Protein AF-C3YY84-F1 (afdb_monomer)

pLDDT: mean 71.43, std 27.93, range [21.66, 98.88]

Radius of gyration: 23.93 Å; Cα contacts (8 Å, |Δi|>4): 784; chains: 1; bounding box: 70×70×74 Å

Sequence (447 aa):
MPDAGKTAAIVALAQHAVNIKEYADTLVDRQSHQRINAVLPHQCLHKSKWALTLEERVCLQLVGDFRLALYRAQATNGRKASTAVLIEKLEEKKKSRVARFFTAVMALCICGLLGGKKDVHEEEHEYISWGSVTQTDSTNQLINDLKSLLSYAKARNVLVFLVLWNGAHHHDMYWKRLQNLIWDDLKLDTYLEHALKPLAGALKNQRALGGWEIMNEPEGSLKIEHHSDPCYDTIFLQGTGAGWAHLDTSGLPTWTDVPRHRVLRFINRQAAAIKAKDPNHLVTVGSWSEHGQGVRNLYSDSCLQQAGGLTSGVLDFYQIHTYSHNGNYGSQAPFVVTDASHYPELSGKPIVIGEFSQARGAGMTITEQFSRAYSHGFAGAWSWHYLADRADDTATDASATQLIGLRELRFKNDQTRGGCVRINLNGSTNYCEKKPPCRQLYQYFYG

InterPro domains:
  IPR001547 Glycoside hydrolase, family 5 [PF00150] (128-363)
  IPR017853 Glycoside hydrolase superfamily [SSF51445] (131-392)

Foldseek 3Di:
DDDPFFQAFAAAFFEDPDQVVVVVVVVVPPPVPPPDDDDDDDDDDDDDDDPDDPVNVVVVVVVVVLVVVVVVVVVVPDDDDDPPPPVVVVVVPPPDDDDDAFAYEEEYEPQHQQDDDDPPDPDDDDDPPPLAGAAAHPVNCPLVSVLVVLVVCQVRNYAYEYEYEELQAQDDPSNVSVVCLLPPVRRVVSCLPHYLLVNLLSCVPRLNHPAYEDYEANQLQAAADADPDPLQHRVLCVPVCGVVNQADPVRDGDPGHRGLLSVLQSQLVSQLSSCVSPVPHAYEHEHAACVPPQVDRNQDLVSSCVSNVHNSSHGQAYEGEFFADPLHGDCRGCLNDQAPVSRVSRPPHAYEHNEAECLRVSVDQLQSQLVSCQARRHLYYHYAHQVPPDPPPSGHDYNVSNVVNSVSCRQDADSVTNHHHQFNSPDPDTPNPDPPPPDDDPPPPPD

Solvent-accessible surface area (backbone atoms only — not comparable to full-atom values): 25133 Å² total; per-residue (Å²): 138,82,83,94,79,77,66,55,20,46,51,33,36,19,51,47,97,54,40,64,59,58,64,54,56,65,63,64,73,63,76,77,79,81,76,85,88,80,90,87,79,93,83,81,91,82,91,78,91,78,79,76,52,79,65,59,52,51,59,51,42,56,55,48,51,50,51,49,51,56,50,48,69,65,64,56,86,76,70,96,73,75,75,71,72,64,56,65,70,58,60,76,78,65,86,72,89,84,91,81,85,62,55,46,23,42,37,42,43,58,32,72,47,66,42,61,84,83,77,90,68,87,82,83,92,78,97,83,75,88,76,55,39,74,39,54,23,82,81,70,45,59,65,58,53,49,51,50,51,34,53,57,30,25,79,45,26,18,36,31,33,43,23,50,36,68,26,57,63,56,69,67,74,58,38,60,53,52,50,44,37,47,76,33,66,70,34,31,49,28,34,43,64,38,22,49,36,54,45,38,49,73,47,66,85,42,79,12,59,61,30,36,25,55,32,38,17,54,48,17,28,28,36,74,38,82,46,95,50,76,69,44,40,30,46,91,44,64,90,73,64,62,26,65,32,30,43,41,100,86,69,44,81,44,100,47,63,39,50,42,49,39,56,29,18,46,45,8,50,48,34,26,45,38,29,73,55,35,78,83,59,38,29,31,45,36,26,65,29,32,68,48,39,47,77,40,51,61,72,38,55,68,37,14,24,70,45,39,72,36,86,66,6,40,60,61,34,46,28,31,20,48,65,29,57,98,62,37,62,57,83,71,27,84,92,62,39,88,33,50,75,75,22,64,79,47,61,96,41,51,39,25,36,47,30,30,25,43,62,24,30,44,83,42,50,43,47,54,53,45,51,45,33,35,64,27,62,20,33,19,40,15,40,27,20,57,76,55,80,52,93,82,53,74,54,41,25,53,44,71,54,51,51,53,18,52,60,71,46,55,79,42,62,46,79,90,45,18,12,32,38,42,57,42,58,83,57,97,62,47,68,62,57,81,71,73,78,87,74,82,76,86,76,79,83,76,129

Mean predicted aligned error: 14.09 Å

Structure (mmCIF, N/CA/C/O backbone):
data_AF-C3YY84-F1
#
_entry.id   AF-C3YY84-F1
#
loop_
_atom_site.group_PDB
_atom_site.id
_atom_site.type_symbol
_atom_site.label_atom_id
_atom_site.label_alt_id
_atom_site.label_comp_id
_atom_site.label_asym_id
_atom_site.label_entity_id
_atom_site.label_seq_id
_atom_site.pdbx_PDB_ins_code
_atom_site.Cartn_x
_atom_site.Cartn_y
_atom_site.Cartn_z
_atom_site.occupancy
_atom_site.B_iso_or_equiv
_atom_site.auth_seq_id
_atom_site.auth_comp_id
_atom_site.auth_asym_id
_atom_site.auth_atom_id
_atom_site.pdbx_PDB_model_num
ATOM 1 N N . MET A 1 1 ? -24.429 -16.813 1.689 1.00 25.02 1 MET A N 1
ATOM 2 C CA . MET A 1 1 ? -23.175 -16.581 0.944 1.00 25.02 1 MET A CA 1
ATOM 3 C C . MET A 1 1 ? -23.402 -15.379 0.041 1.00 25.02 1 MET A C 1
ATOM 5 O O . MET A 1 1 ? -24.234 -15.512 -0.848 1.00 25.02 1 MET A O 1
ATOM 9 N N . PRO A 1 2 ? -22.815 -14.199 0.297 1.00 25.03 2 PRO A N 1
ATOM 10 C CA . PRO A 1 2 ? -22.905 -13.082 -0.633 1.00 25.03 2 PRO A CA 1
ATOM 11 C C . PRO A 1 2 ? -21.700 -13.056 -1.586 1.00 25.03 2 PRO A C 1
ATOM 13 O O . PRO A 1 2 ? -20.567 -13.294 -1.179 1.00 25.03 2 PRO A O 1
ATOM 16 N N . ASP A 1 3 ? -22.010 -12.785 -2.851 1.00 23.38 3 ASP A N 1
ATOM 17 C CA . ASP A 1 3 ? -21.159 -12.744 -4.042 1.00 23.38 3 ASP A CA 1
ATOM 18 C C . ASP A 1 3 ? -19.764 -12.121 -3.868 1.00 23.38 3 ASP A C 1
ATOM 20 O O . ASP A 1 3 ? -19.618 -10.913 -3.683 1.00 23.38 3 ASP A O 1
ATOM 24 N N . ALA A 1 4 ? -18.734 -12.929 -4.122 1.00 23.92 4 ALA A N 1
ATOM 25 C CA . ALA A 1 4 ? -17.343 -12.519 -4.328 1.00 23.92 4 ALA A CA 1
ATOM 26 C C . ALA A 1 4 ? -17.078 -11.937 -5.744 1.00 23.92 4 ALA A C 1
ATOM 28 O O . ALA A 1 4 ? -16.000 -12.106 -6.303 1.00 23.92 4 ALA A O 1
ATOM 29 N N . GLY A 1 5 ? -18.066 -11.287 -6.369 1.00 24.16 5 GLY A N 1
ATOM 30 C CA . GLY A 1 5 ? -18.089 -11.075 -7.826 1.00 24.16 5 GLY A CA 1
ATOM 31 C C . GLY A 1 5 ? -18.004 -9.635 -8.340 1.00 24.16 5 GLY A C 1
ATOM 32 O O . GLY A 1 5 ? -18.413 -9.396 -9.474 1.00 24.16 5 GLY A O 1
ATOM 33 N N . LYS A 1 6 ? -17.561 -8.648 -7.550 1.00 25.30 6 LYS A N 1
ATOM 34 C CA . LYS A 1 6 ? -17.509 -7.239 -8.002 1.00 25.30 6 LYS A CA 1
ATOM 35 C C . LYS A 1 6 ? -16.219 -6.544 -7.578 1.00 25.30 6 LYS A C 1
ATOM 37 O O . LYS A 1 6 ? -16.212 -5.752 -6.640 1.00 25.30 6 LYS A O 1
ATOM 42 N N . THR A 1 7 ? -15.133 -6.818 -8.290 1.00 25.92 7 THR A N 1
ATOM 43 C CA . THR A 1 7 ? -13.884 -6.059 -8.152 1.00 25.92 7 THR A CA 1
ATOM 44 C C . THR A 1 7 ? -14.039 -4.722 -8.883 1.00 25.92 7 THR A C 1
ATOM 46 O O . THR A 1 7 ? -14.314 -4.681 -10.082 1.00 25.92 7 THR A O 1
ATOM 49 N N . ALA A 1 8 ? -13.926 -3.610 -8.159 1.00 26.48 8 ALA A N 1
ATOM 50 C CA . ALA A 1 8 ? -13.788 -2.284 -8.756 1.00 26.48 8 ALA A CA 1
ATOM 51 C C . ALA A 1 8 ? -12.295 -1.986 -8.964 1.00 26.48 8 ALA A C 1
ATOM 53 O O . ALA A 1 8 ? -11.514 -2.192 -8.040 1.00 26.48 8 ALA A O 1
ATOM 54 N N . ALA A 1 9 ? -11.908 -1.495 -10.145 1.00 26.31 9 ALA A N 1
ATOM 55 C CA . ALA A 1 9 ? -10.536 -1.078 -10.437 1.00 26.31 9 ALA A CA 1
ATOM 56 C C . ALA A 1 9 ? -10.232 0.216 -9.697 1.00 26.31 9 ALA A C 1
ATOM 58 O O . ALA A 1 9 ? -10.907 1.231 -9.881 1.00 26.31 9 ALA A O 1
ATOM 59 N N . ILE A 1 10 ? -9.165 0.192 -8.912 1.00 36.09 10 ILE A N 1
ATOM 60 C CA . ILE A 1 10 ? -8.705 1.317 -8.110 1.00 36.09 10 ILE A CA 1
ATOM 61 C C . ILE A 1 10 ? -7.482 1.932 -8.798 1.00 36.09 10 ILE A C 1
ATOM 63 O O . ILE A 1 10 ? -6.385 1.382 -8.769 1.00 36.09 10 ILE A O 1
ATOM 67 N N . VAL A 1 11 ? -7.660 3.087 -9.436 1.00 29.02 11 VAL A N 1
ATOM 68 C CA . VAL A 1 11 ? -6.583 3.801 -10.143 1.00 29.02 11 VAL A CA 1
ATOM 69 C C . VAL A 1 11 ? -6.037 4.912 -9.238 1.00 29.02 11 VAL A C 1
ATOM 71 O O . VAL A 1 11 ? -6.806 5.804 -8.874 1.00 29.02 11 VAL A O 1
ATOM 74 N N . ALA A 1 12 ? -4.744 4.879 -8.877 1.00 41.38 12 ALA A N 1
ATOM 75 C CA . ALA A 1 12 ? -4.142 5.833 -7.931 1.00 41.38 12 ALA A CA 1
ATOM 76 C C . ALA A 1 12 ? -2.877 6.542 -8.404 1.00 41.38 12 ALA A C 1
ATOM 78 O O . ALA A 1 12 ? -2.282 6.238 -9.431 1.00 41.38 12 ALA A O 1
ATOM 79 N N . LEU A 1 13 ? -2.496 7.497 -7.567 1.00 31.61 13 LEU A N 1
ATOM 80 C CA . LEU A 1 13 ? -1.218 8.165 -7.459 1.00 31.61 13 LEU A CA 1
ATOM 81 C C . LEU A 1 13 ? -0.521 7.598 -6.216 1.00 31.61 13 LEU A C 1
ATOM 83 O O . LEU A 1 13 ? -1.093 7.644 -5.118 1.00 31.61 13 LEU A O 1
ATOM 87 N N . ALA A 1 14 ? 0.675 7.043 -6.402 1.00 30.84 14 ALA A N 1
ATOM 88 C CA . ALA A 1 14 ? 1.466 6.475 -5.326 1.00 30.84 14 ALA A CA 1
ATOM 89 C C . ALA A 1 14 ? 2.278 7.535 -4.565 1.00 30.84 14 ALA A C 1
ATOM 91 O O . ALA A 1 14 ? 2.541 8.644 -5.041 1.00 30.84 14 ALA A O 1
ATOM 92 N N . GLN A 1 15 ? 2.574 7.085 -3.351 1.00 35.81 15 GLN A N 1
ATOM 93 C CA . GLN A 1 15 ? 3.299 7.573 -2.187 1.00 35.81 15 GLN A CA 1
ATOM 94 C C . GLN A 1 15 ? 4.209 8.810 -2.268 1.00 35.81 15 GLN A C 1
ATOM 96 O O . GLN A 1 15 ? 4.857 9.133 -3.255 1.00 35.81 15 GLN A O 1
ATOM 101 N N . HIS A 1 16 ? 4.320 9.455 -1.101 1.00 35.16 16 HIS A N 1
ATOM 102 C CA . HIS A 1 16 ? 5.456 10.293 -0.733 1.00 35.16 16 HIS A CA 1
ATOM 103 C C . HIS A 1 16 ? 6.062 9.730 0.551 1.00 35.16 16 HIS A C 1
ATOM 105 O O . HIS A 1 16 ? 5.412 9.771 1.597 1.00 35.16 16 HIS A O 1
ATOM 111 N N . ALA A 1 17 ? 7.299 9.239 0.502 1.00 30.86 17 ALA A N 1
ATOM 112 C CA . ALA A 1 17 ? 8.111 8.987 1.691 1.00 30.86 17 ALA A CA 1
ATOM 113 C C . ALA A 1 17 ? 8.701 10.316 2.194 1.00 30.86 17 ALA A C 1
ATOM 115 O O . ALA A 1 17 ? 9.916 10.493 2.244 1.00 30.86 17 ALA A O 1
ATOM 116 N N . VAL A 1 18 ? 7.849 11.295 2.512 1.00 31.33 18 VAL A N 1
ATOM 117 C CA . VAL A 1 18 ? 8.295 12.547 3.132 1.00 31.33 18 VAL A CA 1
ATOM 118 C C . VAL A 1 18 ? 7.804 12.588 4.562 1.00 31.33 18 VAL A C 1
ATOM 120 O O . VAL A 1 18 ? 6.625 12.764 4.859 1.00 31.33 18 VAL A O 1
ATOM 123 N N . ASN A 1 19 ? 8.778 12.437 5.446 1.00 36.38 19 ASN A N 1
ATOM 124 C CA . ASN A 1 19 ? 8.728 12.826 6.833 1.00 36.38 19 ASN A CA 1
ATOM 125 C C . ASN A 1 19 ? 8.178 14.260 6.944 1.00 36.38 19 ASN A C 1
ATOM 127 O O . ASN A 1 19 ? 8.816 15.226 6.524 1.00 36.38 19 ASN A O 1
ATOM 131 N N . ILE A 1 20 ? 6.980 14.414 7.514 1.00 34.09 20 ILE A N 1
ATOM 132 C CA . ILE A 1 20 ? 6.331 15.728 7.666 1.00 34.09 20 ILE A CA 1
ATOM 133 C C . ILE A 1 20 ? 7.205 16.700 8.485 1.00 34.09 20 ILE A C 1
ATOM 135 O O . ILE A 1 20 ? 7.073 17.917 8.343 1.00 34.09 20 ILE A O 1
ATOM 139 N N . LYS A 1 21 ? 8.160 16.193 9.280 1.00 28.64 21 LYS A N 1
ATOM 140 C CA . LYS A 1 21 ? 9.145 17.015 9.987 1.00 28.64 21 LYS A CA 1
ATOM 141 C C . LYS A 1 21 ? 10.329 17.460 9.106 1.00 28.64 21 LYS A C 1
ATOM 143 O O . LYS A 1 21 ? 10.719 18.615 9.218 1.00 28.64 21 LYS A O 1
ATOM 148 N N . GLU A 1 22 ? 10.836 16.652 8.172 1.00 29.86 22 GLU A N 1
ATOM 149 C CA . GLU A 1 22 ? 11.813 17.129 7.160 1.00 29.86 22 GLU A CA 1
ATOM 150 C C . GLU A 1 22 ? 11.205 18.181 6.225 1.00 29.86 22 GLU A C 1
ATOM 152 O O . GLU A 1 22 ? 11.886 19.118 5.804 1.00 29.86 22 GLU A O 1
ATOM 157 N N . TYR A 1 23 ? 9.901 18.078 5.950 1.00 32.50 23 TYR A N 1
ATOM 158 C CA . TYR A 1 23 ? 9.151 19.103 5.221 1.00 32.50 23 TYR A CA 1
ATOM 159 C C . TYR A 1 23 ? 9.086 20.441 5.984 1.00 32.50 23 TYR A C 1
ATOM 161 O O . TYR A 1 23 ? 9.048 21.503 5.366 1.00 32.50 23 TYR A O 1
ATOM 169 N N . ALA A 1 24 ? 9.104 20.412 7.322 1.00 28.33 24 ALA A N 1
ATOM 170 C CA . ALA A 1 24 ? 9.181 21.613 8.154 1.00 28.33 24 ALA A CA 1
ATOM 171 C C . ALA A 1 24 ? 10.618 22.160 8.254 1.00 28.33 24 ALA A C 1
ATOM 173 O O . ALA A 1 24 ? 10.810 23.373 8.191 1.00 28.33 24 ALA A O 1
ATOM 174 N N . ASP A 1 25 ? 11.620 21.282 8.342 1.00 26.92 25 ASP A N 1
ATOM 175 C CA . ASP A 1 25 ? 13.025 21.668 8.515 1.00 26.92 25 ASP A CA 1
ATOM 176 C C . ASP A 1 25 ? 13.636 22.235 7.201 1.00 26.92 25 ASP A C 1
ATOM 178 O O . ASP A 1 25 ? 14.375 23.218 7.235 1.00 26.92 25 ASP A O 1
ATOM 182 N N . THR A 1 26 ? 13.223 21.753 6.018 1.00 27.73 26 THR A N 1
ATOM 183 C CA . THR A 1 26 ? 13.614 22.336 4.705 1.00 27.73 26 THR A CA 1
ATOM 184 C C . THR A 1 26 ? 12.970 23.698 4.395 1.00 27.73 26 THR A C 1
ATOM 186 O O . THR A 1 26 ? 13.425 24.412 3.496 1.00 27.73 26 THR A O 1
ATOM 189 N N . LEU A 1 27 ? 11.942 24.111 5.146 1.00 29.12 27 LEU A N 1
ATOM 190 C CA . LEU A 1 27 ? 11.337 25.448 5.047 1.00 29.12 27 LEU A CA 1
ATOM 191 C C . LEU A 1 27 ? 12.054 26.500 5.910 1.00 29.12 27 LEU A C 1
ATOM 193 O O . LEU A 1 27 ? 11.832 27.695 5.702 1.00 29.12 27 LEU A O 1
ATOM 197 N N . VAL A 1 28 ? 12.934 26.086 6.829 1.00 25.77 28 VAL A N 1
ATOM 198 C CA . VAL A 1 28 ? 13.721 27.000 7.677 1.00 25.77 28 VAL A CA 1
ATOM 199 C C . VAL A 1 28 ? 14.983 27.502 6.960 1.00 25.77 28 VAL A C 1
ATOM 201 O O . VAL A 1 28 ? 15.401 28.631 7.203 1.00 25.77 28 VAL A O 1
ATOM 204 N N . ASP A 1 29 ? 15.523 26.763 5.983 1.00 26.50 29 ASP A N 1
ATOM 205 C CA . ASP A 1 29 ? 16.773 27.141 5.293 1.00 26.50 29 ASP A CA 1
ATOM 206 C C . ASP A 1 29 ? 16.586 27.950 3.984 1.00 26.50 29 ASP A C 1
ATOM 208 O O . ASP A 1 29 ? 17.491 28.115 3.168 1.00 26.50 29 ASP A O 1
ATOM 212 N N . ARG A 1 30 ? 15.400 28.539 3.760 1.00 28.86 30 ARG A N 1
ATOM 213 C CA . ARG A 1 30 ? 15.176 29.525 2.676 1.00 28.86 30 ARG A CA 1
ATOM 214 C C . ARG A 1 30 ? 15.139 30.979 3.154 1.00 28.86 30 ARG A C 1
ATOM 216 O O . ARG A 1 30 ? 14.526 31.825 2.504 1.00 28.86 30 ARG A O 1
ATOM 223 N N . GLN A 1 31 ? 15.862 31.316 4.224 1.00 27.75 31 GLN A N 1
ATOM 224 C CA . GLN A 1 31 ? 16.205 32.721 4.509 1.00 27.75 31 GLN A CA 1
ATOM 225 C C . GLN A 1 31 ? 17.304 33.293 3.588 1.00 27.75 31 GLN A C 1
ATOM 227 O O . GLN A 1 31 ? 17.571 34.492 3.621 1.00 27.75 31 GLN A O 1
ATOM 232 N N . SER A 1 32 ? 17.861 32.499 2.670 1.00 30.36 32 SER A N 1
ATOM 233 C CA . SER A 1 32 ? 18.902 32.950 1.729 1.00 30.36 32 SER A CA 1
ATOM 234 C C . SER A 1 32 ? 18.378 33.637 0.453 1.00 30.36 32 SER A C 1
ATOM 236 O O . SER A 1 32 ? 19.166 34.113 -0.359 1.00 30.36 32 SER A O 1
ATOM 238 N N . HIS A 1 33 ? 17.059 33.765 0.260 1.00 26.97 33 HIS A N 1
ATOM 239 C CA . HIS A 1 33 ? 16.459 34.406 -0.929 1.00 26.97 33 HIS A CA 1
ATOM 240 C C . HIS A 1 33 ? 15.972 35.853 -0.704 1.00 26.97 33 HIS A C 1
ATOM 242 O O . HIS A 1 33 ? 15.021 36.305 -1.339 1.00 26.97 33 HIS A O 1
ATOM 248 N N . GLN A 1 34 ? 16.656 36.620 0.153 1.00 28.69 34 GLN A N 1
ATOM 249 C CA . GLN A 1 34 ? 16.462 38.077 0.278 1.00 28.69 34 GLN A CA 1
ATOM 250 C C . GLN A 1 34 ? 17.618 38.935 -0.273 1.00 28.69 34 GLN A C 1
ATOM 252 O O . GLN A 1 34 ? 17.697 40.125 0.023 1.00 28.69 34 GLN A O 1
ATOM 257 N N . ARG A 1 35 ? 18.494 38.398 -1.134 1.00 29.22 35 ARG A N 1
ATOM 258 C CA . ARG A 1 35 ? 19.530 39.204 -1.814 1.00 29.22 35 ARG A CA 1
ATOM 259 C C . ARG A 1 35 ? 19.655 38.942 -3.313 1.00 29.22 35 ARG A C 1
ATOM 261 O O . ARG A 1 35 ? 20.751 38.709 -3.792 1.00 29.22 35 ARG A O 1
ATOM 268 N N . ILE A 1 36 ? 18.561 39.038 -4.068 1.00 27.81 36 ILE A N 1
ATOM 269 C CA . ILE A 1 36 ? 18.634 39.335 -5.513 1.00 27.81 36 ILE A CA 1
ATOM 270 C C . ILE A 1 36 ? 17.471 40.269 -5.866 1.00 27.81 36 ILE A C 1
ATOM 272 O O . ILE A 1 36 ? 16.454 39.858 -6.406 1.00 27.81 36 ILE A O 1
ATOM 276 N N . ASN A 1 37 ? 17.600 41.535 -5.477 1.00 27.23 37 ASN A N 1
ATOM 277 C CA . ASN A 1 37 ? 16.831 42.653 -6.028 1.00 27.23 37 ASN A CA 1
ATOM 278 C C . ASN A 1 37 ? 17.724 43.896 -5.998 1.00 27.23 37 ASN A C 1
ATOM 280 O O . ASN A 1 37 ? 17.488 44.844 -5.259 1.00 27.23 37 ASN A O 1
ATOM 284 N N . ALA A 1 38 ? 18.805 43.851 -6.768 1.00 32.91 38 ALA A N 1
ATOM 285 C CA . ALA A 1 38 ? 19.495 45.033 -7.253 1.00 32.91 38 ALA A CA 1
ATOM 286 C C . ALA A 1 38 ? 20.393 44.610 -8.417 1.00 32.91 38 ALA A C 1
ATOM 288 O O . ALA A 1 38 ? 21.100 43.614 -8.304 1.00 32.91 38 ALA A O 1
ATOM 289 N N . VAL A 1 39 ? 20.402 45.442 -9.463 1.00 25.88 39 VAL A N 1
ATOM 290 C CA . VAL A 1 39 ? 21.354 45.483 -10.586 1.00 25.88 39 VAL A CA 1
ATOM 291 C C . VAL A 1 39 ? 20.892 44.791 -11.893 1.00 25.88 39 VAL A C 1
ATOM 293 O O . VAL A 1 39 ? 21.044 43.592 -12.085 1.00 25.88 39 VAL A O 1
ATOM 296 N N . LEU A 1 40 ? 20.448 45.672 -12.812 1.00 24.97 40 LEU A N 1
ATOM 297 C CA . LEU A 1 40 ? 20.509 45.653 -14.294 1.00 24.97 40 LEU A CA 1
ATOM 298 C C . LEU A 1 40 ? 19.255 45.275 -15.128 1.00 24.97 40 LEU A C 1
ATOM 300 O O . LEU A 1 40 ? 18.370 44.571 -14.651 1.00 24.97 40 LEU A O 1
ATOM 304 N N . PRO A 1 41 ? 19.114 45.876 -16.339 1.00 28.62 41 PRO A N 1
ATOM 305 C CA . PRO A 1 41 ? 17.871 46.475 -16.820 1.00 28.62 41 PRO A CA 1
ATOM 306 C C . PRO A 1 41 ? 17.291 45.797 -18.075 1.00 28.62 41 PRO A C 1
ATOM 308 O O . PRO A 1 41 ? 17.895 44.917 -18.678 1.00 28.62 41 PRO A O 1
ATOM 311 N N . HIS A 1 42 ? 16.102 46.274 -18.462 1.00 31.83 42 HIS A N 1
ATOM 312 C CA . HIS A 1 42 ? 15.404 46.088 -19.740 1.00 31.83 42 HIS A CA 1
ATOM 313 C C . HIS A 1 42 ? 16.249 45.571 -20.922 1.00 31.83 42 HIS A C 1
ATOM 315 O O . HIS A 1 42 ? 17.134 46.289 -21.375 1.00 31.83 42 HIS A O 1
ATOM 321 N N . GLN A 1 43 ? 15.835 44.443 -21.526 1.00 23.56 43 GLN A N 1
ATOM 322 C CA . GLN A 1 43 ? 15.577 44.324 -22.975 1.00 23.56 43 GLN A CA 1
ATOM 323 C C . GLN A 1 43 ? 14.937 42.970 -23.385 1.00 23.56 43 GLN A C 1
ATOM 325 O O . GLN A 1 43 ? 15.369 41.900 -22.979 1.00 23.56 43 GLN A O 1
ATOM 330 N N . CYS A 1 44 ? 13.898 43.091 -24.224 1.00 21.66 44 CYS A N 1
ATOM 331 C CA . CYS A 1 44 ? 13.406 42.209 -25.301 1.00 21.66 44 CYS A CA 1
ATOM 332 C C . CYS A 1 44 ? 12.999 40.729 -25.073 1.00 21.66 44 CYS A C 1
ATOM 334 O O . CYS A 1 44 ? 13.801 39.808 -25.096 1.00 21.66 44 CYS A O 1
ATOM 336 N N . LEU A 1 45 ? 11.669 40.538 -25.041 1.00 26.52 45 LEU A N 1
ATOM 337 C CA . LEU A 1 45 ? 10.843 39.611 -25.849 1.00 26.52 45 LEU A CA 1
ATOM 338 C C . LEU A 1 45 ? 11.531 38.449 -26.602 1.00 26.52 45 LEU A C 1
ATOM 340 O O . LEU A 1 45 ? 12.203 38.683 -27.598 1.00 26.52 45 LEU A O 1
ATOM 344 N N . HIS A 1 46 ? 11.090 37.213 -26.323 1.00 22.84 46 HIS A N 1
ATOM 345 C CA . HIS A 1 46 ? 10.502 36.348 -27.357 1.00 22.84 46 HIS A CA 1
ATOM 346 C C . HIS A 1 46 ? 9.501 35.337 -26.768 1.00 22.84 46 HIS A C 1
ATOM 348 O O . HIS A 1 46 ? 9.693 34.759 -25.703 1.00 22.84 46 HIS A O 1
ATOM 354 N N . LYS A 1 47 ? 8.382 35.184 -27.481 1.00 30.50 47 LYS A N 1
ATOM 355 C CA . LYS A 1 47 ? 7.220 34.346 -27.165 1.00 30.50 47 LYS A CA 1
ATOM 356 C C . LYS A 1 47 ? 7.544 32.853 -27.302 1.00 30.50 47 LYS A C 1
ATOM 358 O O . LYS A 1 47 ? 7.961 32.433 -28.376 1.00 30.50 47 LYS A O 1
ATOM 363 N N . SER A 1 48 ? 7.128 32.043 -26.331 1.00 22.39 48 SER A N 1
ATOM 364 C CA . SER A 1 48 ? 6.619 30.691 -26.594 1.00 22.39 48 SER A CA 1
ATOM 365 C C . SER A 1 48 ? 5.457 30.377 -25.644 1.00 22.39 48 SER A C 1
ATOM 367 O O . SER A 1 48 ? 5.524 30.533 -24.427 1.00 22.39 48 SER A O 1
ATOM 369 N N . LYS A 1 49 ? 4.316 30.046 -26.253 1.00 30.38 49 LYS A N 1
ATOM 370 C CA . LYS A 1 49 ? 3.052 29.714 -25.595 1.00 30.38 49 LYS A CA 1
ATOM 371 C C . LYS A 1 49 ? 3.135 28.294 -25.033 1.00 30.38 49 LYS A C 1
ATOM 373 O O . LYS A 1 49 ? 3.134 27.353 -25.812 1.00 30.38 49 LYS A O 1
ATOM 378 N N . TRP A 1 50 ? 3.043 28.159 -23.716 1.00 25.45 50 TRP A N 1
ATOM 379 C CA . TRP A 1 50 ? 2.451 26.987 -23.068 1.00 25.45 50 TRP A CA 1
ATOM 380 C C . TRP A 1 50 ? 1.389 27.507 -22.104 1.00 25.45 50 TRP A C 1
ATOM 382 O O . TRP A 1 50 ? 1.643 27.789 -20.936 1.00 25.45 50 TRP A O 1
ATOM 392 N N . ALA A 1 51 ? 0.198 27.772 -22.641 1.00 25.39 51 ALA A N 1
ATOM 393 C CA . ALA A 1 51 ? -0.940 28.129 -21.813 1.00 25.39 51 ALA A CA 1
ATOM 394 C C . ALA A 1 51 ? -1.429 26.850 -21.130 1.00 25.39 51 ALA A C 1
ATOM 396 O O . ALA A 1 51 ? -2.068 26.024 -21.777 1.00 25.39 51 ALA A O 1
ATOM 397 N N . LEU A 1 52 ? -1.125 26.703 -19.839 1.00 27.64 52 LEU A N 1
ATOM 398 C CA . LEU A 1 52 ? -1.725 25.664 -19.010 1.00 27.64 52 LEU A CA 1
ATOM 399 C C . LEU A 1 52 ? -3.253 25.757 -19.124 1.00 27.64 52 LEU A C 1
ATOM 401 O O . LEU A 1 52 ? -3.866 26.825 -18.952 1.00 27.64 52 LEU A O 1
ATOM 405 N N . THR A 1 53 ? -3.870 24.627 -19.430 1.00 32.88 53 THR A N 1
ATOM 406 C CA . THR A 1 53 ? -5.316 24.451 -19.451 1.00 32.88 53 THR A CA 1
ATOM 407 C C . THR A 1 53 ? -5.907 24.825 -18.086 1.00 32.88 53 THR A C 1
ATOM 409 O O . THR A 1 53 ? -5.246 24.792 -17.044 1.00 32.88 53 THR A O 1
ATOM 412 N N . LEU A 1 54 ? -7.174 25.243 -18.065 1.00 28.30 54 LEU A N 1
ATOM 413 C CA . LEU A 1 54 ? -7.888 25.563 -16.820 1.00 28.30 54 LEU A CA 1
ATOM 414 C C . LEU A 1 54 ? -7.892 24.369 -15.838 1.00 28.30 54 LEU A C 1
ATOM 416 O O . LEU A 1 54 ? -7.945 24.564 -14.630 1.00 28.30 54 LEU A O 1
ATOM 420 N N . GLU A 1 55 ? -7.771 23.149 -16.363 1.00 32.06 55 GLU A N 1
ATOM 421 C CA . GLU A 1 55 ? -7.743 21.885 -15.623 1.00 32.06 55 GLU A CA 1
ATOM 422 C C . GLU A 1 55 ? -6.414 21.662 -14.876 1.00 32.06 55 GLU A C 1
ATOM 424 O O . GLU A 1 55 ? -6.426 21.260 -13.713 1.00 32.06 55 GLU A O 1
ATOM 429 N N . GLU A 1 56 ? -5.273 22.015 -15.481 1.00 31.27 56 GLU A N 1
ATOM 430 C CA . GLU A 1 56 ? -3.946 21.959 -14.835 1.00 31.27 56 GLU A CA 1
ATOM 431 C C . GLU A 1 56 ? -3.846 22.938 -13.655 1.00 31.27 56 GLU A C 1
ATOM 433 O O . GLU A 1 56 ? -3.220 22.642 -12.635 1.00 31.27 56 GLU A O 1
ATOM 438 N N . ARG A 1 57 ? -4.557 24.070 -13.734 1.00 31.56 57 ARG A N 1
ATOM 439 C CA . ARG A 1 57 ? -4.658 25.033 -12.628 1.00 31.56 57 ARG A CA 1
ATOM 440 C C . ARG A 1 57 ? -5.416 24.483 -11.421 1.00 31.56 57 ARG A C 1
ATOM 442 O O . ARG A 1 57 ? -5.074 24.841 -10.303 1.00 31.56 57 ARG A O 1
ATOM 449 N N . VAL A 1 58 ? -6.394 23.595 -11.610 1.00 32.88 58 VAL A N 1
ATOM 450 C CA . VAL A 1 58 ? -7.187 23.023 -10.504 1.00 32.88 58 VAL A CA 1
ATOM 451 C C . VAL A 1 58 ? -6.386 21.980 -9.717 1.00 32.88 58 VAL A C 1
ATOM 453 O O . VAL A 1 58 ? -6.464 21.970 -8.490 1.00 32.88 58 VAL A O 1
ATOM 456 N N . CYS A 1 59 ? -5.567 21.156 -10.382 1.00 32.97 59 CYS A N 1
ATOM 457 C CA . CYS A 1 59 ? -4.635 20.229 -9.718 1.00 32.97 59 CYS A CA 1
ATOM 458 C C . CYS A 1 59 ? -3.478 20.948 -8.998 1.00 32.97 59 CYS A C 1
ATOM 460 O O . CYS A 1 59 ? -3.090 20.550 -7.901 1.00 32.97 59 CYS A O 1
ATOM 462 N N . LEU A 1 60 ? -2.961 22.041 -9.566 1.00 33.25 60 LEU A N 1
ATOM 463 C CA . LEU A 1 60 ? -1.986 22.897 -8.879 1.00 33.25 60 LEU A CA 1
ATOM 464 C C . LEU A 1 60 ? -2.613 23.621 -7.677 1.00 33.25 60 LEU A C 1
ATOM 466 O O . LEU A 1 60 ? -1.974 23.741 -6.634 1.00 33.25 60 LEU A O 1
ATOM 470 N N . GLN A 1 61 ? -3.881 24.031 -7.783 1.00 33.19 61 GLN A N 1
ATOM 471 C CA . GLN A 1 61 ? -4.642 24.609 -6.672 1.00 33.19 61 GLN A CA 1
ATOM 472 C C . GLN A 1 61 ? -4.909 23.578 -5.565 1.00 33.19 61 GLN A C 1
ATOM 474 O O . GLN A 1 61 ? -4.849 23.917 -4.397 1.00 33.19 61 GLN A O 1
ATOM 479 N N . LEU A 1 62 ? -5.139 22.312 -5.914 1.00 37.72 62 LEU A N 1
ATOM 480 C CA . LEU A 1 62 ? -5.316 21.180 -4.996 1.00 37.72 62 LEU A CA 1
ATOM 481 C C . LEU A 1 62 ? -4.114 20.986 -4.050 1.00 37.72 62 LEU A C 1
ATOM 483 O O . LEU A 1 62 ? -4.293 20.844 -2.842 1.00 37.72 62 LEU A O 1
ATOM 487 N N . VAL A 1 63 ? -2.897 21.027 -4.596 1.00 38.69 63 VAL A N 1
ATOM 488 C CA . VAL A 1 63 ? -1.643 20.922 -3.828 1.00 38.69 63 VAL A CA 1
ATOM 489 C C . VAL A 1 63 ? -1.288 22.261 -3.164 1.00 38.69 63 VAL A C 1
ATOM 491 O O . VAL A 1 63 ? -0.796 22.287 -2.038 1.00 38.69 63 VAL A O 1
ATOM 494 N N . GLY A 1 64 ? -1.581 23.388 -3.820 1.00 35.03 64 GLY A N 1
ATOM 495 C CA . GLY A 1 64 ? -1.376 24.737 -3.283 1.00 35.03 64 GLY A CA 1
ATOM 496 C C . GLY A 1 64 ? -2.279 25.082 -2.092 1.00 35.03 64 GLY A C 1
ATOM 497 O O . GLY A 1 64 ? -1.811 25.670 -1.121 1.00 35.03 64 GLY A O 1
ATOM 498 N N . ASP A 1 65 ? -3.545 24.667 -2.117 1.00 37.41 65 ASP A N 1
ATOM 499 C CA . ASP A 1 65 ? -4.504 24.840 -1.020 1.00 37.41 65 ASP A CA 1
ATOM 500 C C . ASP A 1 65 ? -4.164 23.913 0.152 1.00 37.41 65 ASP A C 1
ATOM 502 O O . ASP A 1 65 ? -4.306 24.315 1.305 1.00 37.41 65 ASP A O 1
ATOM 506 N N . PHE A 1 66 ? -3.638 22.712 -0.124 1.00 40.06 66 PHE A N 1
ATOM 507 C CA . PHE A 1 66 ? -3.087 21.819 0.899 1.00 40.06 66 PHE A CA 1
ATOM 508 C C . PHE A 1 66 ? -1.847 22.431 1.570 1.00 40.06 66 PHE A C 1
ATOM 510 O O . PHE A 1 66 ? -1.779 22.485 2.797 1.00 40.06 66 PHE A O 1
ATOM 517 N N . ARG A 1 67 ? -0.925 23.012 0.782 1.00 37.62 67 ARG A N 1
ATOM 518 C CA . ARG A 1 67 ? 0.208 23.809 1.293 1.00 37.62 67 ARG A CA 1
ATOM 519 C C . ARG A 1 67 ? -0.259 24.971 2.170 1.00 37.62 67 ARG A C 1
ATOM 521 O O . ARG A 1 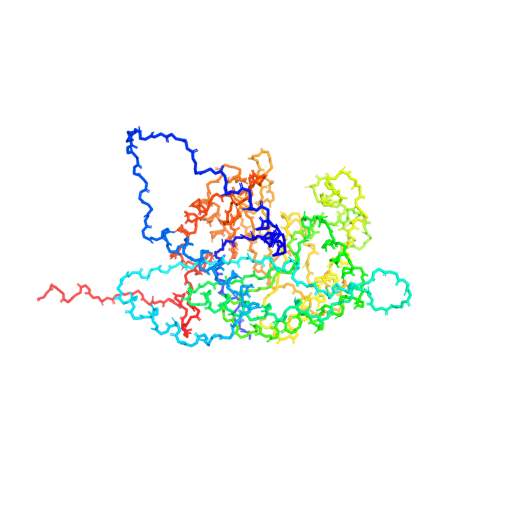67 ? 0.319 25.200 3.226 1.00 37.62 67 ARG A O 1
ATOM 528 N N . LEU A 1 68 ? -1.305 25.691 1.759 1.00 36.72 68 LEU A N 1
ATOM 529 C CA . LEU A 1 68 ? -1.829 26.841 2.497 1.00 36.72 68 LEU A CA 1
ATOM 530 C C . LEU A 1 68 ? -2.574 26.432 3.780 1.00 36.72 68 LEU A C 1
ATOM 532 O O . LEU A 1 68 ? -2.507 27.153 4.774 1.00 36.72 68 LEU A O 1
ATOM 536 N N . ALA A 1 69 ? -3.262 25.288 3.777 1.00 38.38 69 ALA A N 1
ATOM 537 C CA . ALA A 1 69 ? -3.926 24.729 4.954 1.00 38.38 69 ALA A CA 1
ATOM 538 C C . ALA A 1 69 ? -2.909 24.259 6.010 1.00 38.38 69 ALA A C 1
ATOM 540 O O . ALA A 1 69 ? -3.032 24.648 7.171 1.00 38.38 69 ALA A O 1
ATOM 541 N N . LEU A 1 70 ? -1.859 23.536 5.597 1.00 37.59 70 LEU A N 1
ATOM 542 C CA . LEU A 1 70 ? -0.730 23.148 6.458 1.00 37.59 70 LEU A CA 1
ATOM 543 C C . LEU A 1 70 ? 0.012 24.370 7.020 1.00 37.59 70 LEU A C 1
ATOM 545 O O . LEU A 1 70 ? 0.266 24.448 8.221 1.00 37.59 70 LEU A O 1
ATOM 549 N N . TYR A 1 71 ? 0.276 25.371 6.175 1.00 35.03 71 TYR A N 1
ATOM 550 C CA . TYR A 1 71 ? 0.919 26.624 6.583 1.00 35.03 71 TYR A CA 1
ATOM 551 C C . TYR A 1 71 ? 0.090 27.403 7.621 1.00 35.03 71 TYR A C 1
ATOM 553 O O . TYR A 1 71 ? 0.633 27.968 8.569 1.00 35.03 71 TYR A O 1
ATOM 561 N N . ARG A 1 72 ? -1.243 27.430 7.483 1.00 37.91 72 ARG A N 1
ATOM 562 C CA . ARG A 1 72 ? -2.137 28.145 8.413 1.00 37.91 72 ARG A CA 1
ATOM 563 C C . ARG A 1 72 ? -2.346 27.412 9.735 1.00 37.91 72 ARG A C 1
ATOM 565 O O . ARG A 1 72 ? -2.477 28.091 10.747 1.00 37.91 72 ARG A O 1
ATOM 572 N N . ALA A 1 73 ? -2.318 26.078 9.737 1.00 37.94 73 ALA A N 1
ATOM 573 C CA . ALA A 1 73 ? -2.329 25.278 10.962 1.00 37.94 73 ALA A CA 1
ATOM 574 C C . ALA A 1 73 ? -1.080 25.540 11.827 1.00 37.94 73 ALA A C 1
ATOM 576 O O . ALA A 1 73 ? -1.175 25.614 13.051 1.00 37.94 73 ALA A O 1
ATOM 577 N N . GLN A 1 74 ? 0.073 25.782 11.192 1.00 35.69 74 GLN A N 1
ATOM 578 C CA . GLN A 1 74 ? 1.317 26.154 11.876 1.00 35.69 74 GLN A CA 1
ATOM 579 C C . GLN A 1 74 ? 1.359 27.637 12.298 1.00 35.69 74 GLN A C 1
ATOM 581 O O . GLN A 1 74 ? 1.900 27.969 13.352 1.00 35.69 74 GLN A O 1
ATOM 586 N N . ALA A 1 75 ? 0.757 28.545 11.520 1.00 35.00 75 ALA A N 1
ATOM 587 C CA . ALA A 1 75 ? 0.781 29.986 11.795 1.00 35.00 75 ALA A CA 1
ATOM 588 C C . ALA A 1 75 ? -0.156 30.447 12.936 1.00 35.00 75 ALA A C 1
ATOM 590 O O . ALA A 1 75 ? -0.024 31.571 13.420 1.00 35.00 75 ALA A O 1
ATOM 591 N N . THR A 1 76 ? -1.092 29.614 13.408 1.00 40.25 76 THR A N 1
ATOM 592 C CA . THR A 1 76 ? -2.050 29.981 14.474 1.00 40.25 76 THR A CA 1
ATOM 593 C C . THR A 1 76 ? -1.509 29.930 15.907 1.00 40.25 76 THR A C 1
ATOM 595 O O . THR A 1 76 ? -2.279 30.110 16.850 1.00 40.25 76 THR A O 1
ATOM 598 N N . ASN A 1 77 ? -0.189 29.846 16.097 1.00 38.66 77 ASN A N 1
ATOM 599 C CA . ASN A 1 77 ? 0.475 30.022 17.399 1.00 38.66 77 ASN A CA 1
ATOM 600 C C . ASN A 1 77 ? 0.338 31.435 18.019 1.00 38.66 77 ASN A C 1
ATOM 602 O O . ASN A 1 77 ? 0.996 31.755 19.005 1.00 38.66 77 ASN A O 1
ATOM 606 N N . GLY A 1 78 ? -0.544 32.292 17.502 1.00 35.66 78 GLY A N 1
ATOM 607 C CA . GLY A 1 78 ? -0.849 33.561 18.148 1.00 35.66 78 GLY A CA 1
ATOM 608 C C . GLY A 1 78 ? -1.887 34.400 17.422 1.00 35.66 78 GLY A C 1
ATOM 609 O O . GLY A 1 78 ? -1.521 35.395 16.806 1.00 35.66 78 GLY A O 1
ATOM 610 N N . ARG A 1 79 ? -3.173 34.030 17.521 1.00 33.00 79 ARG A N 1
ATOM 611 C CA . ARG A 1 79 ? -4.334 34.932 17.745 1.00 33.00 79 ARG A CA 1
ATOM 612 C C . ARG A 1 79 ? -5.652 34.224 17.416 1.00 33.00 79 ARG A C 1
ATOM 614 O O . ARG A 1 79 ? -5.816 33.630 16.357 1.00 33.00 79 ARG A O 1
ATOM 621 N N . LYS A 1 80 ? -6.614 34.355 18.334 1.00 41.16 80 LYS A N 1
ATOM 622 C CA . LYS A 1 80 ? -8.009 33.928 18.175 1.00 41.16 80 LYS A CA 1
ATOM 623 C C . LYS A 1 80 ? -8.697 34.776 17.096 1.00 41.16 80 LYS A C 1
ATOM 625 O O . LYS A 1 80 ? -8.932 35.959 17.316 1.00 41.16 80 LYS A O 1
ATOM 630 N N . ALA A 1 81 ? -9.081 34.165 15.981 1.00 30.72 81 ALA A N 1
ATOM 631 C CA . ALA A 1 81 ? -10.149 34.662 15.115 1.00 30.72 81 ALA A CA 1
ATOM 632 C C . ALA A 1 81 ? -10.953 33.459 14.602 1.00 30.72 81 ALA A C 1
ATOM 634 O O . ALA A 1 81 ? -10.374 32.461 14.178 1.00 30.72 81 ALA A O 1
ATOM 635 N N . SER A 1 82 ? -12.281 33.519 14.714 1.00 36.97 82 SER A N 1
ATOM 636 C CA . SER A 1 82 ? -13.171 32.393 14.434 1.00 36.97 82 SER A CA 1
ATOM 637 C C . SER A 1 82 ? -13.242 32.071 12.936 1.00 36.97 82 SER A C 1
ATOM 639 O O . SER A 1 82 ? -13.526 32.919 12.090 1.00 36.97 82 SER A O 1
ATOM 641 N N . THR A 1 83 ? -13.030 30.794 12.622 1.00 36.41 83 THR A N 1
ATOM 642 C CA . THR A 1 83 ? -13.001 30.175 11.286 1.00 36.41 83 THR A CA 1
ATOM 643 C C . THR A 1 83 ? -14.312 30.329 10.494 1.00 36.41 83 THR A C 1
ATOM 645 O O . THR A 1 83 ? -14.327 30.141 9.281 1.00 36.41 83 THR A O 1
ATOM 648 N N . ALA A 1 84 ? -15.413 30.707 11.153 1.00 30.66 84 ALA A N 1
ATOM 649 C CA . ALA A 1 84 ? -16.752 30.763 10.566 1.00 30.66 84 ALA A CA 1
ATOM 650 C C . ALA A 1 84 ? -16.986 31.965 9.627 1.00 30.66 84 ALA A C 1
ATOM 652 O O . ALA A 1 84 ? -17.725 31.842 8.658 1.00 30.66 84 ALA A O 1
ATOM 653 N N . VAL A 1 85 ? -16.324 33.108 9.849 1.00 31.23 85 VAL A N 1
ATOM 654 C CA . VAL A 1 85 ? -16.648 34.369 9.138 1.00 31.23 85 VAL A CA 1
ATOM 655 C C . VAL A 1 85 ? -15.941 34.497 7.775 1.00 31.23 85 VAL A C 1
ATOM 657 O O . VAL A 1 85 ? -16.325 35.312 6.937 1.00 31.23 85 VAL A O 1
ATOM 660 N N . LEU A 1 86 ? -14.911 33.685 7.505 1.00 31.38 86 LEU A N 1
ATOM 661 C CA . LEU A 1 86 ? -14.128 33.781 6.262 1.00 31.38 86 LEU A CA 1
ATOM 662 C C . LEU A 1 86 ? -14.550 32.779 5.174 1.00 31.38 86 LEU A C 1
ATOM 664 O O . LEU A 1 86 ? -14.267 33.008 3.998 1.00 31.38 86 LEU A O 1
ATOM 668 N N . ILE A 1 87 ? -15.232 31.693 5.553 1.00 34.91 87 ILE A N 1
ATOM 669 C CA . ILE A 1 87 ? -15.733 30.668 4.622 1.00 34.91 87 ILE A CA 1
ATOM 670 C C . ILE A 1 87 ? -16.916 31.219 3.809 1.00 34.91 87 ILE A C 1
ATOM 672 O O . ILE A 1 87 ? -16.976 31.017 2.598 1.00 34.91 87 ILE A O 1
ATOM 676 N N . GLU A 1 88 ? -17.769 32.036 4.430 1.00 32.69 88 GLU A N 1
ATOM 677 C CA . GLU A 1 88 ? -18.962 32.616 3.799 1.00 32.69 88 GLU A CA 1
ATOM 678 C C . GLU A 1 88 ? -18.616 33.602 2.660 1.00 32.69 88 GLU A C 1
ATOM 680 O O . GLU A 1 88 ? -19.274 33.633 1.622 1.00 32.69 88 GLU A O 1
ATOM 685 N N . LYS A 1 89 ? -17.493 34.330 2.770 1.00 29.69 89 LYS A N 1
ATOM 686 C CA . LYS A 1 89 ? -17.033 35.271 1.726 1.00 29.69 89 LYS A CA 1
ATOM 687 C C . LYS A 1 89 ? -16.358 34.607 0.519 1.00 29.69 89 LYS A C 1
ATOM 689 O O . LYS A 1 89 ? -16.177 35.261 -0.510 1.00 29.69 89 LYS A O 1
ATOM 694 N N . LEU A 1 90 ? -15.967 33.334 0.617 1.00 32.47 90 LEU A N 1
ATOM 695 C CA . LEU A 1 90 ? -15.355 32.588 -0.492 1.00 32.47 90 LEU A CA 1
ATOM 696 C C . LEU A 1 90 ? -16.386 31.824 -1.339 1.00 32.47 90 LEU A C 1
ATOM 698 O O . LEU A 1 90 ? -16.110 31.547 -2.510 1.00 32.47 90 LEU A O 1
ATOM 702 N N . GLU A 1 91 ? -17.575 31.538 -0.799 1.00 35.88 91 GLU A N 1
ATOM 703 C CA . GLU A 1 91 ? -18.649 30.858 -1.536 1.00 35.88 91 GLU A CA 1
ATOM 704 C C . GLU A 1 91 ? -19.402 31.781 -2.511 1.00 35.88 91 GLU A C 1
ATOM 706 O O . GLU A 1 91 ? -19.812 31.332 -3.585 1.00 35.88 91 GLU A O 1
ATOM 711 N N . GLU A 1 92 ? -19.491 33.087 -2.239 1.00 31.06 92 GLU A N 1
ATOM 712 C CA . GLU A 1 92 ? -20.220 34.028 -3.108 1.00 31.06 92 GLU A CA 1
ATOM 713 C C . GLU A 1 92 ? -19.561 34.281 -4.478 1.00 31.06 92 GLU A C 1
ATOM 715 O O . GLU A 1 92 ? -20.247 34.641 -5.435 1.00 31.06 92 GLU A O 1
ATOM 720 N N . LYS A 1 93 ? -18.251 34.032 -4.640 1.00 29.06 93 LYS A N 1
ATOM 721 C CA . LYS A 1 93 ? -17.529 34.299 -5.906 1.00 29.06 93 LYS A CA 1
ATOM 722 C C . LYS A 1 93 ? -17.334 33.091 -6.835 1.00 29.06 93 LYS A C 1
ATOM 724 O O . LYS A 1 93 ? -16.763 33.257 -7.910 1.00 29.06 93 LYS A O 1
ATOM 729 N N . LYS A 1 94 ? -17.806 31.887 -6.482 1.00 37.22 94 LYS A N 1
ATOM 730 C CA . LYS A 1 94 ? -17.554 30.645 -7.257 1.00 37.22 94 LYS A CA 1
ATOM 731 C C . LYS A 1 94 ? -18.773 30.056 -7.983 1.00 37.22 94 LYS A C 1
ATOM 733 O O . LYS A 1 94 ? -18.737 28.908 -8.421 1.00 37.22 94 LYS A O 1
ATOM 738 N N . LYS A 1 95 ? -19.833 30.836 -8.212 1.00 32.09 95 LYS A N 1
ATOM 739 C CA . LYS A 1 95 ? -20.936 30.436 -9.108 1.00 32.09 95 LYS A CA 1
ATOM 740 C C . LYS A 1 95 ? -20.621 30.766 -10.575 1.00 32.09 95 LYS A C 1
ATOM 742 O O . LYS A 1 95 ? -21.253 31.633 -11.158 1.00 32.09 95 LYS A O 1
ATOM 747 N N . SER A 1 96 ? -19.650 30.078 -11.189 1.00 29.58 96 SER A N 1
ATOM 748 C CA . SER A 1 96 ? -19.528 30.027 -12.659 1.00 29.58 96 SER A CA 1
ATOM 749 C C . SER A 1 96 ? -18.538 28.956 -13.153 1.00 29.58 96 SER A C 1
ATOM 751 O O . SER A 1 96 ? -17.335 29.181 -13.196 1.00 29.58 96 SER A O 1
ATOM 753 N N . ARG A 1 97 ? -19.121 27.852 -13.645 1.00 30.23 97 ARG A N 1
ATOM 754 C CA . ARG A 1 97 ? -18.697 26.998 -14.777 1.00 30.23 97 ARG A CA 1
ATOM 755 C C . ARG A 1 97 ? -17.428 26.116 -14.657 1.00 30.23 97 ARG A C 1
ATOM 757 O O . ARG A 1 97 ? -16.299 26.579 -14.630 1.00 30.23 97 ARG A O 1
ATOM 764 N N . VAL A 1 98 ? -17.710 24.809 -14.806 1.00 27.77 98 VAL A N 1
ATOM 765 C CA . VAL A 1 98 ? -16.855 23.636 -15.108 1.00 27.77 98 VAL A CA 1
ATOM 766 C C . VAL A 1 98 ? -16.041 23.046 -13.945 1.00 27.77 98 VAL A C 1
ATOM 768 O O . VAL A 1 98 ? -14.824 23.146 -13.891 1.00 27.77 98 VAL A O 1
ATOM 771 N N . ALA A 1 99 ? -16.724 22.296 -13.074 1.00 26.94 99 ALA A N 1
ATOM 772 C CA . ALA A 1 99 ? -16.113 21.209 -12.308 1.00 26.94 99 ALA A CA 1
ATOM 773 C C . ALA A 1 99 ? -16.344 19.892 -13.070 1.00 26.94 99 ALA A C 1
ATOM 775 O O . ALA A 1 99 ? -17.460 19.370 -13.095 1.00 26.94 99 ALA A O 1
ATOM 776 N N . ARG A 1 100 ? -15.316 19.372 -13.749 1.00 29.23 100 ARG A N 1
ATOM 777 C CA . ARG A 1 100 ? -15.319 18.002 -14.286 1.00 29.23 100 ARG A CA 1
ATOM 778 C C . ARG A 1 100 ? -14.327 17.162 -13.484 1.00 29.23 100 ARG A C 1
ATOM 780 O O . ARG A 1 100 ? -13.216 17.590 -13.201 1.00 29.23 100 ARG A O 1
ATOM 787 N N . PHE A 1 101 ? -14.834 16.015 -13.046 1.00 31.83 101 PHE A N 1
ATOM 788 C CA . PHE A 1 101 ? -14.345 15.182 -11.954 1.00 31.83 101 PHE A CA 1
ATOM 789 C C . PHE A 1 101 ? -13.227 14.235 -12.406 1.00 31.83 101 PHE A C 1
ATOM 791 O O . PHE A 1 101 ? -13.398 13.528 -13.398 1.00 31.83 101 PHE A O 1
ATOM 798 N N . PHE A 1 102 ? -12.140 14.174 -11.638 1.00 30.25 102 PHE A N 1
ATOM 799 C CA . PHE A 1 102 ? -11.158 13.091 -11.691 1.00 30.25 102 PHE A CA 1
ATOM 800 C C . PHE A 1 102 ? -11.441 12.125 -10.539 1.00 30.25 102 PHE A C 1
ATOM 802 O O . PHE A 1 102 ? -11.544 12.565 -9.397 1.00 30.25 102 PHE A O 1
ATOM 809 N N . THR A 1 103 ? -11.550 10.828 -10.831 1.00 33.41 103 THR A N 1
ATOM 810 C CA . THR A 1 103 ? -11.344 9.791 -9.815 1.00 33.41 103 THR A CA 1
ATOM 811 C C . THR A 1 103 ? -9.854 9.490 -9.822 1.00 33.41 103 THR A C 1
ATOM 813 O O . THR A 1 103 ? -9.336 8.934 -10.785 1.00 33.41 103 THR A O 1
ATOM 816 N N . ALA A 1 104 ? -9.171 9.957 -8.789 1.00 36.66 104 ALA A N 1
ATOM 817 C CA . ALA A 1 104 ? -7.816 9.555 -8.454 1.00 36.66 104 ALA A CA 1
ATOM 818 C C . ALA A 1 104 ? -7.884 8.766 -7.147 1.00 36.66 104 ALA A C 1
ATOM 820 O O . ALA A 1 104 ? -8.899 8.790 -6.449 1.00 36.66 104 ALA A O 1
ATOM 821 N N . VAL A 1 105 ? -6.805 8.095 -6.803 1.00 48.19 105 VAL A N 1
ATOM 822 C CA . VAL A 1 105 ? -6.586 7.526 -5.480 1.00 48.19 105 VAL A CA 1
ATOM 823 C C . VAL A 1 105 ? -5.240 8.056 -4.988 1.00 48.19 105 VAL A C 1
ATOM 825 O O . VAL A 1 105 ? -4.400 8.400 -5.812 1.00 48.19 105 VAL A O 1
ATOM 828 N N . MET A 1 106 ? -5.058 8.246 -3.686 1.00 44.72 106 MET A N 1
ATOM 829 C CA . MET A 1 106 ? -3.838 8.839 -3.120 1.00 44.72 106 MET A CA 1
ATOM 830 C C . MET A 1 106 ? -3.282 7.923 -2.034 1.00 44.72 106 MET A C 1
ATOM 832 O O . MET A 1 106 ? -3.996 7.656 -1.070 1.00 44.72 106 MET A O 1
ATOM 836 N N . ALA A 1 107 ? -2.035 7.474 -2.168 1.00 43.56 107 ALA A N 1
ATOM 837 C CA . ALA A 1 107 ? -1.302 6.835 -1.076 1.00 43.56 107 ALA A CA 1
ATOM 838 C C . ALA A 1 107 ? -0.473 7.882 -0.305 1.00 43.56 107 ALA A C 1
ATOM 840 O O . ALA A 1 107 ? 0.225 8.689 -0.920 1.00 43.56 107 ALA A O 1
ATOM 841 N N . LEU A 1 108 ? -0.559 7.911 1.030 1.00 43.22 108 LEU A N 1
ATOM 842 C CA . LEU A 1 108 ? 0.121 8.907 1.879 1.00 43.22 108 LEU A CA 1
ATOM 843 C C . LEU A 1 108 ? 0.890 8.235 3.031 1.00 43.22 108 LEU A C 1
ATOM 845 O O . LEU A 1 108 ? 0.247 7.621 3.877 1.00 43.22 108 LEU A O 1
ATOM 849 N N . CYS A 1 109 ? 2.221 8.411 3.115 1.00 46.34 109 CYS A N 1
ATOM 850 C CA . CYS A 1 109 ? 3.029 8.023 4.291 1.00 46.34 109 CYS A CA 1
ATOM 851 C C . CYS A 1 109 ? 2.763 9.016 5.428 1.00 46.34 109 CYS A C 1
ATOM 853 O O . CYS A 1 109 ? 2.939 10.222 5.257 1.00 46.34 109 CYS A O 1
ATOM 855 N N . ILE A 1 110 ? 2.384 8.526 6.607 1.00 49.38 110 ILE A N 1
ATOM 856 C CA . ILE A 1 110 ? 2.236 9.335 7.837 1.00 49.38 110 ILE A CA 1
ATOM 857 C C . ILE A 1 110 ? 3.495 9.212 8.733 1.00 49.38 110 ILE A C 1
ATOM 859 O O . ILE A 1 110 ? 3.546 9.594 9.904 1.00 49.38 110 ILE A O 1
ATOM 863 N N . CYS A 1 111 ? 4.556 8.680 8.143 1.00 43.00 111 CYS A N 1
ATOM 864 C CA . CYS A 1 111 ? 5.818 8.318 8.754 1.00 43.00 111 CYS A CA 1
ATOM 865 C C . CYS A 1 111 ? 6.463 9.539 9.445 1.00 43.00 111 CYS A C 1
ATOM 867 O O . CYS A 1 111 ? 6.807 10.524 8.797 1.00 43.00 111 CYS A O 1
ATOM 869 N N . GLY A 1 112 ? 6.606 9.492 10.777 1.00 40.69 112 GLY A N 1
ATOM 870 C CA . GLY A 1 112 ? 7.334 10.508 11.557 1.00 40.69 112 GLY A CA 1
ATOM 871 C C . GLY A 1 112 ? 6.502 11.504 12.380 1.00 40.69 112 GLY A C 1
ATOM 872 O O . GLY A 1 112 ? 7.092 12.278 13.132 1.00 40.69 112 GLY A O 1
ATOM 873 N N . LEU A 1 113 ? 5.164 11.473 12.332 1.00 38.22 113 LEU A N 1
ATOM 874 C CA . LEU A 1 113 ? 4.329 12.369 13.160 1.00 38.22 113 LEU A CA 1
ATOM 875 C C . LEU A 1 113 ? 4.190 11.947 14.627 1.00 38.22 113 LEU A C 1
ATOM 877 O O . LEU A 1 113 ? 3.810 12.754 15.471 1.00 38.22 113 LEU A O 1
ATOM 881 N N . LEU A 1 114 ? 4.548 10.706 14.946 1.00 41.12 114 LEU A N 1
ATOM 882 C CA . LEU A 1 114 ? 4.417 10.112 16.276 1.00 41.12 114 LEU A CA 1
ATOM 883 C C . LEU A 1 114 ? 5.595 10.546 17.162 1.00 41.12 114 LEU A C 1
ATOM 885 O O . LEU A 1 114 ? 6.531 9.794 17.440 1.00 41.12 114 LEU A O 1
ATOM 889 N N . GLY A 1 115 ? 5.597 11.824 17.534 1.00 36.47 115 GLY A N 1
ATOM 890 C CA . GLY A 1 115 ? 6.579 12.426 18.426 1.00 36.47 115 GLY A CA 1
ATOM 891 C C . GLY A 1 115 ? 6.098 12.427 19.873 1.00 36.47 115 GLY A C 1
ATOM 892 O O . GLY A 1 115 ? 5.234 13.221 20.238 1.00 36.47 115 GLY A O 1
ATOM 893 N N . GLY A 1 116 ? 6.712 11.583 20.706 1.00 35.50 116 GLY A N 1
ATOM 894 C CA . GLY A 1 116 ? 6.764 11.811 22.148 1.00 35.50 116 GLY A CA 1
ATOM 895 C C . GLY A 1 116 ? 7.489 13.124 22.459 1.00 35.50 116 GLY A C 1
ATOM 896 O O . GLY A 1 116 ? 8.344 13.580 21.692 1.00 35.50 116 GLY A O 1
ATOM 897 N N . LYS A 1 117 ? 7.105 13.744 23.575 1.00 32.91 117 LYS A N 1
ATOM 898 C CA . LYS A 1 117 ? 7.662 14.996 24.093 1.00 32.91 117 LYS A CA 1
ATOM 899 C C . LYS A 1 117 ? 9.198 14.911 24.158 1.00 32.91 117 LYS A C 1
ATOM 901 O O . LYS A 1 117 ? 9.742 13.924 24.643 1.00 32.91 117 LYS A O 1
ATOM 906 N N . LYS A 1 118 ? 9.893 15.939 23.665 1.00 33.00 118 LYS A N 1
ATOM 907 C CA . LYS A 1 118 ? 11.307 16.171 23.980 1.00 33.00 118 LYS A CA 1
ATOM 908 C C . LYS A 1 118 ? 11.312 16.889 25.326 1.00 33.00 118 LYS A C 1
ATOM 910 O O . LYS A 1 118 ? 11.046 18.088 25.354 1.00 33.00 118 LYS A O 1
ATOM 915 N N . ASP A 1 119 ? 11.526 16.168 26.420 1.00 29.73 119 ASP A N 1
ATOM 916 C CA . ASP A 1 119 ? 11.858 16.844 27.669 1.00 29.73 119 ASP A CA 1
ATOM 917 C C . ASP A 1 119 ? 13.283 17.384 27.515 1.00 29.73 119 ASP A C 1
ATOM 919 O O . ASP A 1 119 ? 14.248 16.665 27.258 1.00 29.73 119 ASP A O 1
ATOM 923 N N . VAL A 1 120 ? 13.364 18.711 27.518 1.00 28.47 120 VAL A N 1
ATOM 924 C CA . VAL A 1 120 ? 14.607 19.460 27.626 1.00 28.47 120 VAL A CA 1
ATOM 925 C C . VAL A 1 120 ? 15.040 19.284 29.067 1.00 28.47 120 VAL A C 1
ATOM 927 O O . VAL A 1 120 ? 14.498 19.983 29.901 1.00 28.47 120 VAL A O 1
ATOM 930 N N . HIS A 1 121 ? 15.909 18.319 29.348 1.00 26.56 121 HIS A N 1
ATOM 931 C CA . HIS A 1 121 ? 16.942 18.393 30.381 1.00 26.56 121 HIS A CA 1
ATOM 932 C C . HIS A 1 121 ? 17.913 17.230 30.146 1.00 26.56 121 HIS A C 1
ATOM 934 O O . HIS A 1 121 ? 17.576 16.058 30.306 1.00 26.56 121 HIS A O 1
ATOM 940 N N . GLU A 1 122 ? 19.102 17.584 29.658 1.00 32.31 122 GLU A N 1
ATOM 941 C CA . GLU A 1 122 ? 20.309 16.803 29.899 1.00 32.31 122 GLU A CA 1
ATOM 942 C C . GLU A 1 122 ? 20.565 16.768 31.413 1.00 32.31 122 GLU A C 1
ATOM 944 O O . GLU A 1 122 ? 20.294 17.750 32.103 1.00 32.31 122 GLU A O 1
ATOM 949 N N . GLU A 1 123 ? 21.120 15.640 31.853 1.00 29.20 123 GLU A N 1
ATOM 950 C CA . GLU A 1 123 ? 21.660 15.333 33.184 1.00 29.20 123 GLU A CA 1
ATOM 951 C C . GLU A 1 123 ? 20.709 14.701 34.228 1.00 29.20 123 GL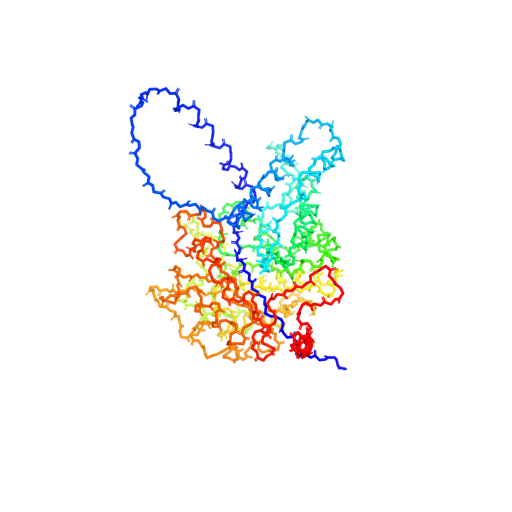U A C 1
ATOM 953 O O . GLU A 1 123 ? 19.696 15.250 34.642 1.00 29.20 123 GLU A O 1
ATOM 958 N N . GLU A 1 124 ? 21.146 13.505 34.647 1.00 26.39 124 GLU A N 1
ATOM 959 C CA . GLU A 1 124 ? 20.898 12.805 35.914 1.00 26.39 124 GLU A CA 1
ATOM 960 C C . GLU A 1 124 ? 19.509 12.182 36.198 1.00 26.39 124 GLU A C 1
ATOM 962 O O . GLU A 1 124 ? 18.556 12.816 36.625 1.00 26.39 124 GLU A O 1
ATOM 967 N N . HIS A 1 125 ? 19.468 10.849 36.036 1.00 28.31 125 HIS A N 1
ATOM 968 C CA . HIS A 1 125 ? 18.700 9.872 36.826 1.00 28.31 125 HIS A CA 1
ATOM 969 C C . HIS A 1 125 ? 17.220 10.172 37.165 1.00 28.31 125 HIS A C 1
ATOM 971 O O . HIS A 1 125 ? 16.916 10.535 38.289 1.00 28.31 125 HIS A O 1
ATOM 977 N N . GLU A 1 126 ? 16.284 9.819 36.274 1.00 24.38 126 GLU A N 1
ATOM 978 C CA . GLU A 1 126 ? 15.127 8.952 36.590 1.00 24.38 126 GLU A CA 1
ATOM 979 C C . GLU A 1 126 ? 14.298 8.657 35.329 1.00 24.38 126 GLU A C 1
ATOM 981 O O . GLU A 1 126 ? 14.065 9.500 34.465 1.00 24.38 126 GLU A O 1
ATOM 986 N N . TYR A 1 127 ? 13.883 7.402 35.193 1.00 31.20 127 TYR A N 1
ATOM 987 C CA . TYR A 1 127 ? 13.256 6.834 34.006 1.00 31.20 127 TYR A CA 1
ATOM 988 C C . TYR A 1 127 ? 11.851 7.402 33.721 1.00 31.20 127 TYR A C 1
ATOM 990 O O . TYR A 1 127 ? 10.849 6.828 34.141 1.00 31.20 127 TYR A O 1
ATOM 998 N N . ILE A 1 128 ? 11.762 8.438 32.883 1.00 37.22 128 ILE A N 1
ATOM 999 C CA . ILE A 1 128 ? 10.559 8.743 32.085 1.00 37.22 128 ILE A CA 1
ATOM 1000 C C . ILE A 1 128 ? 10.964 9.052 30.628 1.00 37.22 128 ILE A C 1
ATOM 1002 O O . ILE A 1 128 ? 10.706 10.126 30.101 1.00 37.22 128 ILE A O 1
ATOM 1006 N N . SER A 1 129 ? 11.644 8.122 29.943 1.00 49.91 129 SER A N 1
ATOM 1007 C CA . SER A 1 129 ? 12.002 8.288 28.515 1.00 49.91 129 SER A CA 1
ATOM 1008 C C . SER A 1 129 ? 12.123 6.965 27.733 1.00 49.91 129 SER A C 1
ATOM 1010 O O . SER A 1 129 ? 12.939 6.816 26.829 1.00 49.91 129 SER A O 1
ATOM 1012 N N . TRP A 1 130 ? 11.267 5.980 28.029 1.00 55.69 130 TRP A N 1
ATOM 1013 C CA . TRP A 1 130 ? 11.332 4.610 27.477 1.00 55.69 130 TRP A CA 1
ATOM 1014 C C . TRP A 1 130 ? 11.062 4.468 25.962 1.00 55.69 130 TRP A C 1
ATOM 1016 O O . TRP A 1 130 ? 11.109 3.362 25.424 1.00 55.69 130 TRP A O 1
ATOM 1026 N N . GLY A 1 131 ? 10.789 5.552 25.231 1.00 66.12 131 GLY A N 1
ATOM 1027 C CA . GLY A 1 131 ? 10.423 5.485 23.810 1.00 66.12 131 GLY A CA 1
ATOM 1028 C C . GLY A 1 131 ? 9.014 4.936 23.554 1.00 66.12 131 GLY A C 1
ATOM 1029 O O . GLY A 1 131 ? 8.718 4.533 22.430 1.00 66.12 131 GLY A O 1
ATOM 1030 N N . SER A 1 132 ? 8.160 4.922 24.581 1.00 78.56 132 SER A N 1
ATOM 1031 C CA . SER A 1 132 ? 6.731 4.625 24.475 1.00 78.56 132 SER A CA 1
ATOM 1032 C C . SER A 1 132 ? 5.992 5.713 23.696 1.00 78.56 132 SER A C 1
ATOM 1034 O O . SER A 1 132 ? 6.319 6.899 23.789 1.00 78.56 132 SER A O 1
ATOM 1036 N N . VAL A 1 133 ? 4.960 5.319 22.956 1.00 82.19 133 VAL A N 1
ATOM 1037 C CA . VAL A 1 133 ? 4.085 6.249 22.236 1.00 82.19 133 VAL A CA 1
ATOM 1038 C C . VAL A 1 133 ? 2.952 6.693 23.152 1.00 82.19 133 VAL A C 1
ATOM 1040 O O . VAL A 1 133 ? 2.285 5.866 23.761 1.00 82.19 133 VAL A O 1
ATOM 1043 N N . THR A 1 134 ? 2.719 8.001 23.242 1.00 81.12 134 THR A N 1
ATOM 1044 C CA . THR A 1 134 ? 1.708 8.583 24.142 1.00 81.12 134 THR A CA 1
ATOM 1045 C C . THR A 1 134 ? 0.499 9.166 23.415 1.00 81.12 134 THR A C 1
ATOM 1047 O O . THR A 1 134 ? -0.550 9.334 24.030 1.00 81.12 134 THR A O 1
ATOM 1050 N N . GLN A 1 135 ? 0.633 9.487 22.126 1.00 78.94 135 GLN A N 1
ATOM 1051 C CA . GLN A 1 135 ? -0.413 10.084 21.291 1.00 78.94 135 GLN A CA 1
ATOM 1052 C C . GLN A 1 135 ? -0.022 10.037 19.804 1.00 78.94 135 GLN A C 1
ATOM 1054 O O . GLN A 1 135 ? 1.096 9.648 19.460 1.00 78.94 135 GLN A O 1
ATOM 1059 N N . THR A 1 136 ? -0.938 10.451 18.923 1.00 73.62 136 THR A N 1
ATOM 1060 C CA . THR A 1 136 ? -0.752 10.459 17.461 1.00 73.62 136 THR A CA 1
ATOM 1061 C C . THR A 1 136 ? 0.304 11.450 16.971 1.00 73.62 136 THR A C 1
ATOM 1063 O O . THR A 1 136 ? 0.987 11.187 15.987 1.00 73.62 136 THR A O 1
ATOM 1066 N N . ASP A 1 137 ? 0.418 12.590 17.645 1.00 76.75 137 ASP A N 1
ATOM 1067 C CA . ASP A 1 137 ? 1.350 13.673 17.343 1.00 76.75 137 ASP A CA 1
ATOM 1068 C C . ASP A 1 137 ? 1.429 14.638 18.532 1.00 76.75 137 ASP A C 1
ATOM 1070 O O . ASP A 1 137 ? 0.534 14.659 19.377 1.00 76.75 137 ASP A O 1
ATOM 1074 N N . SER A 1 138 ? 2.472 15.469 18.609 1.00 76.50 138 SER A N 1
ATOM 1075 C CA . SER A 1 138 ? 2.681 16.382 19.745 1.00 76.50 138 SER A CA 1
ATOM 1076 C C . SER A 1 138 ? 1.568 17.422 19.936 1.00 76.50 138 SER A C 1
ATOM 1078 O O . SER A 1 138 ? 1.458 17.991 21.019 1.00 76.50 138 SER A O 1
ATOM 1080 N N . THR A 1 139 ? 0.759 17.685 18.904 1.00 77.25 139 THR A N 1
ATOM 1081 C CA . THR A 1 139 ? -0.316 18.690 18.917 1.00 77.25 139 THR A CA 1
ATOM 1082 C C . THR A 1 139 ? -1.722 18.088 18.970 1.00 77.25 139 THR A C 1
ATOM 1084 O O . THR A 1 139 ? -2.702 18.833 19.067 1.00 77.25 139 THR A O 1
ATOM 1087 N N . ASN A 1 140 ? -1.825 16.755 18.928 1.00 77.69 140 ASN A N 1
ATOM 1088 C CA . ASN A 1 140 ? -3.069 15.993 18.827 1.00 77.69 140 ASN A CA 1
ATOM 1089 C C . ASN A 1 140 ? -3.971 16.446 17.654 1.00 77.69 140 ASN A C 1
ATOM 1091 O O . ASN A 1 140 ? -5.198 16.474 17.776 1.00 77.69 140 ASN A O 1
ATOM 1095 N N . GLN A 1 141 ? -3.372 16.855 16.528 1.00 84.44 141 GLN A N 1
ATOM 1096 C CA . GLN A 1 141 ? -4.101 17.338 15.347 1.00 84.44 141 GLN A CA 1
ATOM 1097 C C . GLN A 1 141 ? -4.188 16.324 14.215 1.00 84.44 141 GLN A C 1
ATOM 1099 O O . GLN A 1 141 ? -5.063 16.464 13.359 1.00 84.44 141 GLN A O 1
ATOM 1104 N N . LEU A 1 142 ? -3.383 15.258 14.234 1.00 81.56 142 LEU A N 1
ATOM 1105 C CA . LEU A 1 142 ? -3.298 14.318 13.117 1.00 81.56 142 LEU A CA 1
ATOM 1106 C C . LEU A 1 142 ? -4.666 13.755 12.706 1.00 81.56 142 LEU A C 1
ATOM 1108 O O . LEU A 1 142 ? -4.996 13.668 11.523 1.00 81.56 142 LEU A O 1
ATOM 1112 N N . ILE A 1 143 ? -5.507 13.412 13.683 1.00 87.12 143 ILE A N 1
ATOM 1113 C CA . ILE A 1 143 ? -6.863 12.917 13.419 1.00 87.12 143 ILE A CA 1
ATOM 1114 C C . ILE A 1 143 ? -7.704 13.965 12.669 1.00 87.12 143 ILE A C 1
ATOM 1116 O O . ILE A 1 143 ? -8.449 13.612 11.752 1.00 87.12 143 ILE A O 1
ATOM 1120 N N . ASN A 1 144 ? -7.612 15.240 13.048 1.00 87.50 144 ASN A N 1
ATOM 1121 C CA . ASN A 1 144 ? -8.369 16.323 12.417 1.00 87.50 144 ASN A CA 1
ATOM 1122 C C . ASN A 1 144 ? -7.850 16.625 11.009 1.00 87.50 144 ASN A C 1
ATOM 1124 O O . ASN A 1 144 ? -8.652 16.829 10.090 1.00 87.50 144 ASN A O 1
ATOM 1128 N N . ASP A 1 145 ? -6.535 16.581 10.822 1.00 82.44 145 ASP A N 1
ATOM 1129 C CA . ASP A 1 145 ? -5.895 16.793 9.526 1.00 82.44 145 ASP A CA 1
ATOM 1130 C C . ASP A 1 145 ? -6.309 15.703 8.533 1.00 82.44 145 ASP A C 1
ATOM 1132 O O . ASP A 1 145 ? -6.771 15.999 7.427 1.00 82.44 145 ASP A O 1
ATOM 1136 N N . LEU A 1 146 ? -6.274 14.435 8.954 1.00 86.06 146 LEU A N 1
ATOM 1137 C CA . LEU A 1 146 ? -6.708 13.319 8.112 1.00 86.06 146 LEU A CA 1
ATOM 1138 C C . LEU A 1 146 ? -8.214 13.338 7.848 1.00 86.06 146 LEU A C 1
ATOM 1140 O O . LEU A 1 146 ? -8.635 13.059 6.728 1.00 86.06 146 LEU A O 1
ATOM 1144 N N . LYS A 1 147 ? -9.054 13.721 8.819 1.00 91.44 147 LYS A N 1
ATOM 1145 C CA . LYS A 1 147 ? -10.493 13.930 8.562 1.00 91.44 147 LYS A CA 1
ATOM 1146 C C . LYS A 1 147 ? -10.727 15.009 7.510 1.00 91.44 147 LYS A C 1
ATOM 1148 O O . LYS A 1 147 ? -11.607 14.848 6.660 1.00 91.44 147 LYS A O 1
ATOM 1153 N N . SER A 1 148 ? -9.948 16.085 7.552 1.00 89.06 148 SER A N 1
ATOM 1154 C CA . SER A 1 148 ? -10.032 17.176 6.580 1.00 89.06 148 SER A CA 1
ATOM 1155 C C . SER A 1 148 ? -9.607 16.703 5.189 1.00 89.06 148 SER A C 1
ATOM 1157 O O . SER A 1 148 ? -10.346 16.910 4.224 1.00 89.06 148 SER A O 1
ATOM 1159 N N . LEU A 1 149 ? -8.489 15.974 5.093 1.00 84.88 149 LEU A N 1
ATOM 1160 C CA . LEU A 1 149 ? -8.024 15.338 3.857 1.00 84.88 149 LEU A CA 1
ATOM 1161 C C . LEU A 1 149 ? -9.076 14.383 3.276 1.00 84.88 149 LEU A C 1
ATOM 1163 O O . LEU A 1 149 ? -9.435 14.489 2.105 1.00 84.88 149 LEU A O 1
ATOM 1167 N N . LEU A 1 150 ? -9.611 13.474 4.091 1.00 86.69 150 LEU A N 1
ATOM 1168 C CA . LEU A 1 150 ? -10.587 12.476 3.654 1.00 86.69 150 LEU A CA 1
ATOM 1169 C C . LEU A 1 150 ? -11.917 13.117 3.250 1.00 86.69 150 LEU A C 1
ATOM 1171 O O . LEU A 1 150 ? -12.521 12.711 2.259 1.00 86.69 150 LEU A O 1
ATOM 1175 N N . SER A 1 151 ? -12.357 14.167 3.944 1.00 89.19 151 SER A N 1
ATOM 1176 C CA . SER A 1 151 ? -13.537 14.944 3.539 1.00 89.19 151 SER A CA 1
ATOM 1177 C C . SER A 1 151 ? -13.324 15.602 2.176 1.00 89.19 151 SER A C 1
ATOM 1179 O O . SER A 1 151 ? -14.196 15.577 1.303 1.00 89.19 151 SER A O 1
ATOM 1181 N N . TYR A 1 152 ? -12.130 16.148 1.966 1.00 85.25 152 TYR A N 1
ATOM 1182 C CA . TYR A 1 152 ? -11.747 16.792 0.724 1.00 85.25 152 TYR A CA 1
ATOM 1183 C C . TYR A 1 152 ? -11.626 15.801 -0.452 1.00 85.25 152 TYR A C 1
ATOM 1185 O O . TYR A 1 152 ? -12.079 16.106 -1.564 1.00 85.25 152 TYR A O 1
ATOM 1193 N N . ALA A 1 153 ? -11.083 14.606 -0.202 1.00 83.88 153 ALA A N 1
ATOM 1194 C CA . ALA A 1 153 ? -11.012 13.495 -1.150 1.00 83.88 153 ALA A CA 1
ATOM 1195 C C . ALA A 1 153 ? -12.408 12.945 -1.486 1.00 83.88 153 ALA A C 1
ATOM 1197 O O . ALA A 1 153 ? -12.756 12.789 -2.661 1.00 83.88 153 ALA A O 1
ATOM 1198 N N . LYS A 1 154 ? -13.272 12.770 -0.477 1.00 89.25 154 LYS A N 1
ATOM 1199 C CA . LYS A 1 154 ? -14.670 12.347 -0.650 1.00 89.25 154 LYS A CA 1
ATOM 1200 C C . LYS A 1 154 ? -15.427 13.286 -1.583 1.00 89.25 154 LYS A C 1
ATOM 1202 O O . LYS A 1 154 ? -16.083 12.819 -2.513 1.00 89.25 154 LYS A O 1
ATOM 1207 N N . ALA A 1 155 ? -15.293 14.601 -1.397 1.00 88.06 155 ALA A N 1
ATOM 1208 C CA . ALA A 1 155 ? -15.927 15.606 -2.257 1.00 88.06 155 ALA A CA 1
ATOM 1209 C C . ALA A 1 155 ? -15.508 15.494 -3.740 1.00 88.06 155 ALA A C 1
ATOM 1211 O O . ALA A 1 155 ? -16.196 16.005 -4.622 1.00 88.06 155 ALA A O 1
ATOM 1212 N N . ARG A 1 156 ? -14.399 14.800 -4.025 1.00 85.25 156 ARG A N 1
ATOM 1213 C CA . ARG A 1 156 ? -13.856 14.560 -5.370 1.00 85.25 156 ARG A CA 1
ATOM 1214 C C . ARG A 1 156 ? -13.990 13.112 -5.837 1.00 85.25 156 ARG A C 1
ATOM 1216 O O . ARG A 1 156 ? -13.592 12.817 -6.954 1.00 85.25 156 ARG A O 1
ATOM 1223 N N . ASN A 1 157 ? -14.620 12.241 -5.047 1.00 86.06 157 ASN A N 1
ATOM 1224 C CA . ASN A 1 157 ? -14.720 10.804 -5.313 1.00 86.06 157 ASN A CA 1
ATOM 1225 C C . ASN A 1 157 ? -13.344 10.130 -5.455 1.00 86.06 157 ASN A C 1
ATOM 1227 O O . ASN A 1 157 ? -13.127 9.347 -6.376 1.00 86.06 157 ASN A O 1
ATOM 1231 N N . VAL A 1 158 ? -12.429 10.478 -4.551 1.00 84.69 158 VAL A N 1
ATOM 1232 C CA . VAL A 1 158 ? -11.068 9.941 -4.457 1.00 84.69 158 VAL A CA 1
ATOM 1233 C C . VAL A 1 158 ? -10.982 9.046 -3.226 1.00 84.69 158 VAL A C 1
ATOM 1235 O O . VAL A 1 158 ? -11.402 9.468 -2.147 1.00 84.69 158 VAL A O 1
ATOM 1238 N N . LEU A 1 159 ? -10.449 7.833 -3.383 1.00 88.12 159 LEU A N 1
ATOM 1239 C CA . LEU A 1 159 ? -10.059 6.992 -2.246 1.00 88.12 159 LEU A CA 1
ATOM 1240 C C . LEU A 1 159 ? -8.634 7.342 -1.803 1.00 88.12 159 LEU A C 1
ATOM 1242 O O . LEU A 1 159 ? -7.795 7.718 -2.614 1.00 88.12 159 LEU A O 1
ATOM 1246 N N . VAL A 1 160 ? -8.351 7.213 -0.518 1.00 87.75 160 VAL A N 1
ATOM 1247 C CA . VAL A 1 160 ? -7.044 7.482 0.082 1.00 87.75 160 VAL A CA 1
ATOM 1248 C C . VAL A 1 160 ? -6.586 6.234 0.822 1.00 87.75 160 VAL A C 1
ATOM 1250 O O . VAL A 1 160 ? -7.340 5.697 1.633 1.00 87.75 160 VAL A O 1
ATOM 1253 N N . PHE A 1 161 ? -5.363 5.792 0.553 1.00 92.81 161 PHE A N 1
ATOM 1254 C CA . PHE A 1 161 ? -4.701 4.699 1.255 1.00 92.81 161 PHE A CA 1
ATOM 1255 C C . PHE A 1 161 ? -3.621 5.286 2.165 1.00 92.81 161 PHE A C 1
ATOM 1257 O O . PHE A 1 161 ? -2.759 6.043 1.723 1.00 92.81 161 PHE A O 1
ATOM 1264 N N . LEU A 1 162 ? -3.709 5.016 3.465 1.00 91.44 162 LEU A N 1
ATOM 1265 C CA . LEU A 1 162 ? -2.806 5.605 4.455 1.00 91.44 162 LEU A CA 1
ATOM 1266 C C . LEU A 1 162 ? -1.684 4.624 4.785 1.00 91.44 162 LEU A C 1
ATOM 1268 O O . LEU A 1 162 ? -1.947 3.578 5.369 1.00 91.44 162 LEU A O 1
ATOM 1272 N N . VAL A 1 163 ? -0.452 4.981 4.437 1.00 90.00 163 VAL A N 1
ATOM 1273 C CA . VAL A 1 163 ? 0.762 4.197 4.677 1.00 90.00 163 VAL A CA 1
ATOM 1274 C C . VAL A 1 163 ? 1.360 4.621 6.017 1.00 90.00 163 VAL A C 1
ATOM 1276 O O . VAL A 1 163 ? 1.634 5.801 6.243 1.00 90.00 163 VAL A O 1
ATOM 1279 N N . LEU A 1 164 ? 1.516 3.689 6.954 1.00 86.56 164 LEU A N 1
ATOM 1280 C CA . LEU A 1 164 ? 1.913 4.019 8.327 1.00 86.56 164 LEU A CA 1
ATOM 1281 C C . LEU A 1 164 ? 3.431 4.120 8.491 1.00 86.56 164 LEU A C 1
ATOM 1283 O O . LEU A 1 164 ? 3.916 5.036 9.159 1.00 86.56 164 LEU A O 1
ATOM 1287 N N . TRP A 1 165 ? 4.167 3.190 7.884 1.00 86.69 165 TRP A N 1
ATOM 1288 C CA . TRP A 1 165 ? 5.608 3.028 8.072 1.00 86.69 165 TRP A CA 1
ATOM 1289 C C . TRP A 1 165 ? 6.338 2.834 6.746 1.00 86.69 165 TRP A C 1
ATOM 1291 O O . TRP A 1 165 ? 5.733 2.458 5.746 1.00 86.69 165 TRP A O 1
ATOM 1301 N N . ASN A 1 166 ? 7.651 3.058 6.758 1.00 86.12 166 ASN A N 1
ATOM 1302 C CA . ASN A 1 166 ? 8.518 2.846 5.606 1.00 86.12 166 ASN A CA 1
ATOM 1303 C C . ASN A 1 166 ? 9.684 1.921 5.982 1.00 86.12 166 ASN A C 1
ATOM 1305 O O . ASN A 1 166 ? 10.409 2.223 6.928 1.00 86.12 166 ASN A O 1
ATOM 1309 N N . GLY A 1 167 ? 9.838 0.821 5.249 1.00 88.31 167 GLY A N 1
ATOM 1310 C CA . GLY A 1 167 ? 10.955 -0.122 5.328 1.00 88.31 167 GLY A CA 1
ATOM 1311 C C . GLY A 1 167 ? 12.043 0.116 4.272 1.00 88.31 167 GLY A C 1
ATOM 1312 O O . GLY A 1 167 ? 13.121 -0.460 4.370 1.00 88.31 167 GLY A O 1
ATOM 1313 N N . ALA A 1 168 ? 11.815 1.001 3.295 1.00 85.44 168 ALA A N 1
ATOM 1314 C CA . ALA A 1 168 ? 12.758 1.261 2.203 1.00 85.44 168 ALA A CA 1
ATOM 1315 C C . ALA A 1 168 ? 13.940 2.173 2.577 1.00 85.44 168 ALA A C 1
ATOM 1317 O O . ALA A 1 168 ? 14.977 2.156 1.911 1.00 85.44 168 ALA A O 1
ATOM 1318 N N . HIS A 1 169 ? 13.786 3.025 3.597 1.00 77.69 169 HIS A N 1
ATOM 1319 C CA . HIS A 1 169 ? 14.751 4.084 3.908 1.00 77.69 169 HIS A CA 1
ATOM 1320 C C . HIS A 1 169 ? 14.981 4.241 5.412 1.00 77.69 169 HIS A C 1
ATOM 1322 O O . HIS A 1 169 ? 14.043 4.488 6.170 1.00 77.69 169 HIS A O 1
ATOM 1328 N N . HIS A 1 170 ? 16.247 4.170 5.835 1.00 71.75 170 HIS A N 1
ATOM 1329 C CA . HIS A 1 170 ? 16.658 4.151 7.246 1.00 71.75 170 HIS A CA 1
ATOM 1330 C C . HIS A 1 170 ? 17.463 5.383 7.674 1.00 71.75 170 HIS A C 1
ATOM 1332 O O . HIS A 1 170 ? 18.451 5.280 8.402 1.00 71.75 170 HIS A O 1
ATOM 1338 N N . HIS A 1 171 ? 17.047 6.569 7.241 1.00 63.28 171 HIS A N 1
ATOM 1339 C CA . HIS A 1 171 ? 17.705 7.798 7.667 1.00 63.28 171 HIS A CA 1
ATOM 1340 C C . HIS A 1 171 ? 17.269 8.182 9.096 1.00 63.28 171 HIS A C 1
ATOM 1342 O O . HIS A 1 171 ? 16.087 8.140 9.456 1.00 63.28 171 HIS A O 1
ATOM 1348 N N . ASP A 1 172 ? 18.247 8.580 9.907 1.00 62.22 172 ASP A N 1
ATOM 1349 C CA . ASP A 1 172 ? 18.080 9.282 11.182 1.00 62.22 172 ASP A CA 1
ATOM 1350 C C . ASP A 1 172 ? 17.391 8.524 12.342 1.00 62.22 172 ASP A C 1
ATOM 1352 O O . ASP A 1 172 ? 17.247 7.301 12.401 1.00 62.22 172 ASP A O 1
ATOM 1356 N N . MET A 1 173 ? 16.987 9.298 13.355 1.00 63.78 173 MET A N 1
ATOM 1357 C CA . MET A 1 173 ? 16.347 8.847 14.592 1.00 63.78 173 MET A CA 1
ATOM 1358 C C . MET A 1 173 ? 14.972 8.189 14.381 1.00 63.78 173 MET A C 1
ATOM 1360 O O . MET A 1 173 ? 14.481 7.524 15.296 1.00 63.78 173 MET A O 1
ATOM 1364 N N . TYR A 1 174 ? 14.330 8.368 13.221 1.00 67.19 174 TYR A N 1
ATOM 1365 C CA . TYR A 1 174 ? 13.017 7.777 12.929 1.00 67.19 174 TYR A CA 1
ATOM 1366 C C . TYR A 1 174 ? 13.099 6.270 12.799 1.00 67.19 174 TYR A C 1
ATOM 1368 O O . TYR A 1 174 ? 12.279 5.561 13.383 1.00 67.19 174 TYR A O 1
ATOM 1376 N N . TRP A 1 175 ? 14.127 5.787 12.105 1.00 75.69 175 TRP A N 1
ATOM 1377 C CA . TRP A 1 175 ? 14.339 4.362 11.957 1.00 75.69 175 TRP A CA 1
ATOM 1378 C C . TRP A 1 175 ? 14.557 3.694 13.315 1.00 75.69 175 TRP A C 1
ATOM 1380 O O . TRP A 1 175 ? 13.864 2.736 13.635 1.00 75.69 175 TRP A O 1
ATOM 1390 N N . LYS A 1 176 ? 15.380 4.278 14.196 1.00 76.19 176 LYS A N 1
ATOM 1391 C CA . LYS A 1 176 ? 15.556 3.776 15.575 1.00 76.19 176 LYS A CA 1
ATOM 1392 C C . LYS A 1 176 ? 14.229 3.662 16.341 1.00 76.19 176 LYS A C 1
ATOM 1394 O O . LYS A 1 176 ? 14.035 2.727 17.115 1.00 76.19 176 LYS A O 1
ATOM 1399 N N . ARG A 1 177 ? 13.297 4.602 16.142 1.00 78.38 177 ARG A N 1
ATOM 1400 C CA . ARG A 1 177 ? 11.961 4.544 16.761 1.00 78.38 177 ARG A CA 1
ATOM 1401 C C . ARG A 1 177 ? 11.100 3.436 16.159 1.00 78.38 177 ARG A C 1
ATOM 1403 O O . ARG A 1 177 ? 10.483 2.703 16.920 1.00 78.38 177 ARG A O 1
ATOM 1410 N N . LEU A 1 178 ? 11.088 3.285 14.836 1.00 82.69 178 LEU A N 1
ATOM 1411 C CA . LEU A 1 178 ? 10.377 2.192 14.167 1.00 82.69 178 LEU A CA 1
ATOM 1412 C C . LEU A 1 178 ? 10.931 0.826 14.595 1.00 82.69 178 LEU A C 1
ATOM 1414 O O . LEU A 1 178 ? 10.170 -0.040 15.017 1.00 82.69 178 LEU A O 1
ATOM 1418 N N . GLN A 1 179 ? 12.253 0.662 14.602 1.00 82.94 179 GLN A N 1
ATOM 1419 C CA . GLN A 1 179 ? 12.911 -0.546 15.096 1.00 82.94 179 GLN A CA 1
ATOM 1420 C C . GLN A 1 179 ? 12.485 -0.896 16.515 1.00 82.94 179 GLN A C 1
ATOM 1422 O O . GLN A 1 179 ? 12.158 -2.047 16.789 1.00 82.94 179 GLN A O 1
ATOM 1427 N N . ASN A 1 180 ? 12.425 0.090 17.409 1.00 84.44 180 ASN A N 1
ATOM 1428 C CA . ASN A 1 180 ? 11.953 -0.138 18.768 1.00 84.44 180 ASN A CA 1
ATOM 1429 C C . ASN A 1 180 ? 10.531 -0.723 18.798 1.00 84.44 180 ASN A C 1
ATOM 1431 O O . ASN A 1 180 ? 10.279 -1.610 19.600 1.00 84.44 180 ASN A O 1
ATOM 1435 N N . LEU A 1 181 ? 9.619 -0.298 17.919 1.00 88.75 181 LEU A N 1
ATOM 1436 C CA . LEU A 1 181 ? 8.269 -0.880 17.837 1.00 88.75 181 LEU A CA 1
ATOM 1437 C C . LEU A 1 181 ? 8.261 -2.294 17.228 1.00 88.75 181 LEU A C 1
ATOM 1439 O O . LEU A 1 181 ? 7.407 -3.121 17.552 1.00 88.75 181 LEU A O 1
ATOM 1443 N N . ILE A 1 182 ? 9.200 -2.580 16.330 1.00 90.88 182 ILE A N 1
ATOM 1444 C CA . ILE A 1 182 ? 9.356 -3.900 15.713 1.00 90.88 182 ILE A CA 1
ATOM 1445 C C . ILE A 1 182 ? 9.901 -4.919 16.732 1.00 90.88 182 ILE A C 1
ATOM 1447 O O . ILE A 1 182 ? 9.425 -6.058 16.787 1.00 90.88 182 ILE A O 1
ATOM 1451 N N . TRP A 1 183 ? 10.876 -4.512 17.549 1.00 90.31 183 TRP A N 1
ATOM 1452 C CA . TRP A 1 183 ? 11.595 -5.379 18.488 1.00 90.31 183 TRP A CA 1
ATOM 1453 C C . TRP A 1 183 ? 10.956 -5.486 19.875 1.00 90.31 183 TRP A C 1
ATOM 1455 O O . TRP A 1 183 ? 11.044 -6.550 20.493 1.00 90.31 183 TRP A O 1
ATOM 1465 N N . ASP A 1 184 ? 10.332 -4.415 20.363 1.00 89.44 184 ASP A N 1
ATOM 1466 C CA . ASP A 1 184 ? 9.793 -4.327 21.720 1.00 89.44 184 ASP A CA 1
ATOM 1467 C C . ASP A 1 184 ? 8.261 -4.344 21.710 1.00 89.44 184 ASP A C 1
ATOM 1469 O O . ASP A 1 184 ? 7.585 -3.428 21.227 1.00 89.44 184 ASP A O 1
ATOM 1473 N N . ASP A 1 185 ? 7.708 -5.412 22.280 1.00 92.56 185 ASP A N 1
ATOM 1474 C CA . ASP A 1 185 ? 6.274 -5.637 22.346 1.00 92.56 185 ASP A CA 1
ATOM 1475 C C . ASP A 1 185 ? 5.544 -4.610 23.204 1.00 92.56 185 ASP A C 1
ATOM 1477 O O . ASP A 1 185 ? 4.461 -4.175 22.813 1.00 92.56 185 ASP A O 1
ATOM 1481 N N . LEU A 1 186 ? 6.156 -4.161 24.301 1.00 91.75 186 LEU A N 1
ATOM 1482 C CA . LEU A 1 186 ? 5.571 -3.160 25.187 1.00 91.75 186 LEU A CA 1
ATOM 1483 C C . LEU A 1 186 ? 5.504 -1.804 24.485 1.00 91.75 186 LEU A C 1
ATOM 1485 O O . LEU A 1 186 ? 4.505 -1.091 24.586 1.00 91.75 186 LEU A O 1
ATOM 1489 N N . LYS A 1 187 ? 6.534 -1.456 23.707 1.00 88.31 187 LYS A N 1
ATOM 1490 C CA . LYS A 1 187 ? 6.514 -0.221 22.911 1.00 88.31 187 LYS A CA 1
ATOM 1491 C C . LYS A 1 187 ? 5.494 -0.305 21.785 1.00 88.31 187 LYS A C 1
ATOM 1493 O O . LYS A 1 187 ? 4.753 0.662 21.589 1.00 88.31 187 LYS A O 1
ATOM 1498 N N . LEU A 1 188 ? 5.392 -1.444 21.092 1.00 92.31 188 LEU A N 1
ATOM 1499 C CA . LEU A 1 188 ? 4.331 -1.620 20.101 1.00 92.31 188 LEU A CA 1
ATOM 1500 C C . LEU A 1 188 ? 2.954 -1.453 20.742 1.00 92.31 188 LEU A C 1
ATOM 1502 O O . LEU A 1 188 ? 2.134 -0.726 20.195 1.00 92.31 188 LEU A O 1
ATOM 1506 N N . ASP A 1 189 ? 2.712 -2.056 21.905 1.00 94.06 189 ASP A N 1
ATOM 1507 C CA . ASP A 1 189 ? 1.441 -1.919 22.618 1.00 94.06 189 ASP A CA 1
ATOM 1508 C C . ASP A 1 189 ? 1.080 -0.462 22.900 1.00 94.06 189 ASP A C 1
ATOM 1510 O O . ASP A 1 189 ? -0.043 -0.040 22.620 1.00 94.06 189 ASP A O 1
ATOM 1514 N N . THR A 1 190 ? 2.046 0.349 23.334 1.00 89.56 190 THR A N 1
ATOM 1515 C CA . THR A 1 190 ? 1.800 1.784 23.545 1.00 89.56 190 THR A CA 1
ATOM 1516 C C . THR A 1 190 ? 1.422 2.504 22.246 1.00 89.56 190 THR A C 1
ATOM 1518 O O . THR A 1 190 ? 0.495 3.313 22.236 1.00 89.56 190 THR A O 1
ATOM 1521 N N . TYR A 1 191 ? 2.054 2.168 21.116 1.00 91.88 191 TYR A N 1
ATOM 1522 C CA . TYR A 1 191 ? 1.667 2.699 19.806 1.00 91.88 191 TYR A CA 1
ATOM 1523 C C . TYR A 1 191 ? 0.255 2.265 19.400 1.00 91.88 191 TYR A C 1
ATOM 1525 O O . TYR A 1 191 ? -0.545 3.092 18.944 1.00 91.88 191 TYR A O 1
ATOM 1533 N N . LEU A 1 192 ? -0.067 0.983 19.584 1.00 94.75 192 LEU A N 1
ATOM 1534 C CA . LEU A 1 192 ? -1.377 0.444 19.245 1.00 94.75 192 LEU A CA 1
ATOM 1535 C C . LEU A 1 192 ? -2.472 1.149 20.044 1.00 94.75 192 LEU A C 1
ATOM 1537 O O . LEU A 1 192 ? -3.447 1.589 19.442 1.00 94.75 192 LEU A O 1
ATOM 1541 N N . GLU A 1 193 ? -2.312 1.291 21.361 1.00 94.12 193 GLU A N 1
ATOM 1542 C CA . GLU A 1 193 ? -3.334 1.867 22.241 1.00 94.12 193 GLU A CA 1
ATOM 1543 C C . GLU A 1 193 ? -3.451 3.385 22.142 1.00 94.12 193 GLU A C 1
ATOM 1545 O O . GLU A 1 193 ? -4.564 3.913 22.118 1.00 94.12 193 GLU A O 1
ATOM 1550 N N . HIS A 1 194 ? -2.328 4.097 22.076 1.00 87.38 194 HIS A N 1
ATOM 1551 C CA . HIS A 1 194 ? -2.333 5.553 22.208 1.00 87.38 194 HIS A CA 1
ATOM 1552 C C . HIS A 1 194 ? -2.332 6.297 20.873 1.00 87.38 194 HIS A C 1
ATOM 1554 O O . HIS A 1 194 ? -2.654 7.484 20.841 1.00 87.38 194 HIS A O 1
ATOM 1560 N N . ALA A 1 195 ? -2.027 5.620 19.764 1.00 89.25 195 ALA A N 1
ATOM 1561 C CA . ALA A 1 195 ? -2.032 6.236 18.442 1.00 89.25 195 ALA A CA 1
ATOM 1562 C C . ALA A 1 195 ? -2.917 5.491 17.440 1.00 89.25 195 ALA A C 1
ATOM 1564 O O . ALA A 1 195 ? -3.913 6.051 16.977 1.00 89.25 195 ALA A O 1
ATOM 1565 N N . LEU A 1 196 ? -2.600 4.234 17.112 1.00 94.19 196 LEU A N 1
ATOM 1566 C CA . LEU A 1 196 ? -3.236 3.553 15.978 1.00 94.19 196 LEU A CA 1
ATOM 1567 C C . LEU A 1 196 ? -4.726 3.280 16.210 1.00 94.19 196 LEU A C 1
ATOM 1569 O O . LEU A 1 196 ? -5.553 3.573 15.348 1.00 94.19 196 LEU A O 1
ATOM 1573 N N . LYS A 1 197 ? -5.097 2.757 17.382 1.00 96.81 197 LYS A N 1
ATOM 1574 C CA . LYS A 1 197 ? -6.495 2.482 17.742 1.00 96.81 197 LYS A CA 1
ATOM 1575 C C . LYS A 1 197 ? -7.351 3.759 17.797 1.00 96.81 197 LYS A C 1
ATOM 1577 O O . LYS A 1 197 ? -8.445 3.738 17.225 1.00 96.81 197 LYS A O 1
ATOM 1582 N N . PRO A 1 198 ? -6.918 4.863 18.440 1.00 95.25 198 PRO A N 1
ATOM 1583 C CA . PRO A 1 198 ? -7.618 6.145 18.366 1.00 95.25 198 PRO A CA 1
ATOM 1584 C C . PRO A 1 198 ? -7.787 6.650 16.931 1.00 95.25 198 PRO A C 1
ATOM 1586 O O . PRO A 1 198 ? -8.890 7.039 16.545 1.00 95.25 198 PRO A O 1
ATOM 1589 N N . LEU A 1 199 ? -6.726 6.576 16.122 1.00 92.06 199 LEU A N 1
ATOM 1590 C CA . LEU A 1 199 ? -6.729 7.006 14.726 1.00 92.06 199 LEU A CA 1
ATOM 1591 C C . LEU A 1 199 ? -7.729 6.197 13.885 1.00 92.06 199 LEU A C 1
ATOM 1593 O O . LEU A 1 199 ? -8.651 6.766 13.299 1.00 92.06 199 LEU A O 1
ATOM 1597 N N . ALA A 1 200 ? -7.616 4.866 13.887 1.00 96.81 200 ALA A N 1
ATOM 1598 C CA . ALA A 1 200 ? -8.500 3.972 13.140 1.00 96.81 200 ALA A CA 1
ATOM 1599 C C . ALA A 1 200 ? -9.966 4.101 13.584 1.00 96.81 200 ALA A C 1
ATOM 1601 O O . ALA A 1 200 ? -10.877 4.124 12.751 1.00 96.81 200 ALA A O 1
ATOM 1602 N N . GLY A 1 201 ? -10.203 4.252 14.892 1.00 98.12 201 GLY A N 1
ATOM 1603 C CA . GLY A 1 201 ? -11.536 4.483 15.446 1.00 98.12 201 GLY A CA 1
ATOM 1604 C C . GLY A 1 201 ? -12.146 5.817 15.014 1.00 98.12 201 GLY A C 1
ATOM 1605 O O . GLY A 1 201 ? -13.342 5.880 14.729 1.00 98.12 201 GLY A O 1
ATOM 1606 N N . ALA A 1 202 ? -11.339 6.876 14.915 1.00 97.31 202 ALA A N 1
ATOM 1607 C CA . ALA A 1 202 ? -11.803 8.199 14.509 1.00 97.31 202 ALA A CA 1
ATOM 1608 C C . ALA A 1 202 ? -12.080 8.321 13.000 1.00 97.31 202 ALA A C 1
ATOM 1610 O O . ALA A 1 202 ? -12.876 9.179 12.601 1.00 97.31 202 ALA A O 1
ATOM 1611 N N . LEU A 1 203 ? -11.438 7.489 12.170 1.00 95.62 203 LEU A N 1
ATOM 1612 C CA . LEU A 1 203 ? -11.557 7.532 10.707 1.00 95.62 203 LEU A CA 1
ATOM 1613 C C . LEU A 1 203 ? -12.507 6.477 10.113 1.00 95.62 203 LEU A C 1
ATOM 1615 O O . LEU A 1 203 ? -12.800 6.549 8.925 1.00 95.62 203 LEU A O 1
ATOM 1619 N N . LYS A 1 204 ? -13.054 5.549 10.908 1.00 95.75 204 LYS A N 1
ATOM 1620 C CA . LYS A 1 204 ? -13.870 4.421 10.410 1.00 95.75 204 LYS A CA 1
ATOM 1621 C C . LYS A 1 204 ? -15.064 4.781 9.511 1.00 95.75 204 LYS A C 1
ATOM 1623 O O . LYS A 1 204 ? -15.382 4.062 8.578 1.00 95.75 204 LYS A O 1
ATOM 1628 N N . ASN A 1 205 ? -15.688 5.940 9.730 1.00 93.56 205 ASN A N 1
ATOM 1629 C CA . ASN A 1 205 ? -16.848 6.382 8.941 1.00 93.56 205 ASN A CA 1
ATOM 1630 C C . ASN A 1 205 ? -16.468 7.229 7.707 1.00 93.56 205 ASN A C 1
ATOM 1632 O O . ASN A 1 205 ? -17.340 7.803 7.045 1.00 93.56 205 ASN A O 1
ATOM 1636 N N . GLN A 1 206 ? -15.176 7.380 7.407 1.00 93.62 206 GLN A N 1
ATOM 1637 C CA . GLN A 1 206 ? -14.708 8.203 6.296 1.00 93.62 206 GLN A CA 1
ATOM 1638 C C . GLN A 1 206 ? -14.771 7.414 4.986 1.00 93.62 206 GLN A C 1
ATOM 1640 O O . GLN A 1 206 ? -13.869 6.654 4.669 1.00 93.62 206 GLN A O 1
ATOM 1645 N N . ARG A 1 207 ? -15.808 7.643 4.170 1.00 92.19 207 ARG A N 1
ATOM 1646 C CA . ARG A 1 207 ? -16.018 6.936 2.882 1.00 92.19 207 ARG A CA 1
ATOM 1647 C C . ARG A 1 207 ? -14.873 7.061 1.866 1.00 92.19 207 ARG A C 1
ATOM 1649 O O . ARG A 1 207 ? -14.843 6.300 0.909 1.00 92.19 207 ARG A O 1
ATOM 1656 N N . ALA A 1 208 ? -14.007 8.060 2.017 1.00 90.81 208 ALA A N 1
ATOM 1657 C CA . ALA A 1 208 ? -12.828 8.234 1.173 1.00 90.81 208 ALA A CA 1
ATOM 1658 C C . ALA A 1 208 ? -11.596 7.488 1.686 1.00 90.81 208 ALA A C 1
ATOM 1660 O O . ALA A 1 208 ? -10.580 7.503 1.010 1.00 90.81 208 ALA A O 1
ATOM 1661 N N . LEU A 1 209 ? -11.651 6.850 2.854 1.00 94.44 209 LEU A N 1
ATOM 1662 C CA . LEU A 1 209 ? -10.584 5.970 3.306 1.00 94.44 209 LEU A CA 1
ATOM 1663 C C . LEU A 1 209 ? -10.713 4.650 2.539 1.00 94.44 209 LEU A C 1
ATOM 1665 O O . LEU A 1 209 ? -11.649 3.890 2.767 1.00 94.44 209 LEU A O 1
ATOM 1669 N N . GLY A 1 210 ? -9.812 4.429 1.584 1.00 91.25 210 GLY A N 1
ATOM 1670 C CA . GLY A 1 210 ? -9.752 3.206 0.784 1.00 91.25 210 GLY A CA 1
ATOM 1671 C C . GLY A 1 210 ? -9.125 2.045 1.546 1.00 91.25 210 GLY A C 1
ATOM 1672 O O . GLY A 1 210 ? -9.561 0.910 1.390 1.00 91.25 210 GLY A O 1
ATOM 1673 N N . GLY A 1 211 ? -8.146 2.331 2.404 1.00 95.44 211 GLY A N 1
ATOM 1674 C CA . GLY A 1 211 ? -7.503 1.329 3.241 1.00 95.44 211 GLY A CA 1
ATOM 1675 C C . GLY A 1 211 ? -6.280 1.862 3.976 1.00 95.44 211 GLY A C 1
ATOM 1676 O O . GLY A 1 211 ? -5.938 3.045 3.899 1.00 95.44 211 GLY A O 1
ATOM 1677 N N . TRP A 1 212 ? -5.624 0.955 4.682 1.00 97.56 212 TRP A N 1
ATOM 1678 C CA . TRP A 1 212 ? -4.406 1.185 5.441 1.00 97.56 212 TRP A CA 1
ATOM 1679 C C . TRP A 1 212 ? -3.300 0.312 4.879 1.00 97.56 212 TRP A C 1
ATOM 1681 O O . TRP A 1 212 ? -3.494 -0.879 4.660 1.00 97.56 212 TRP A O 1
ATOM 1691 N N . GLU A 1 213 ? -2.125 0.878 4.697 1.00 97.44 213 GLU A N 1
ATOM 1692 C CA . GLU A 1 213 ? -0.924 0.123 4.402 1.00 97.44 213 GLU A CA 1
ATOM 1693 C C . GLU A 1 213 ? -0.025 0.158 5.630 1.00 97.44 213 GLU A C 1
ATOM 1695 O O . GLU A 1 213 ? 0.338 1.227 6.120 1.00 97.44 213 GLU A O 1
ATOM 1700 N N . ILE A 1 214 ? 0.297 -1.013 6.178 1.00 97.06 214 ILE A N 1
ATOM 1701 C CA . ILE A 1 214 ? 1.071 -1.049 7.418 1.00 97.06 214 ILE A CA 1
ATOM 1702 C C . ILE A 1 214 ? 2.491 -0.557 7.173 1.00 97.06 214 ILE A C 1
ATOM 1704 O O . ILE A 1 214 ? 2.997 0.260 7.935 1.00 97.06 214 ILE A O 1
ATOM 1708 N N . MET A 1 215 ? 3.144 -1.043 6.125 1.00 94.00 215 MET A N 1
ATOM 1709 C CA . MET A 1 215 ? 4.519 -0.678 5.838 1.00 94.00 215 MET A CA 1
ATOM 1710 C C . MET A 1 215 ? 4.773 -0.739 4.340 1.00 94.00 215 MET A C 1
ATOM 1712 O O . MET A 1 215 ? 4.456 -1.747 3.711 1.00 94.00 215 MET A O 1
ATOM 1716 N N . ASN A 1 216 ? 5.368 0.336 3.834 1.00 94.00 216 ASN A N 1
ATOM 1717 C CA . ASN A 1 216 ? 5.970 0.395 2.517 1.00 94.00 216 ASN A CA 1
ATOM 1718 C C . ASN A 1 216 ? 7.264 -0.416 2.494 1.00 94.00 216 ASN A C 1
ATOM 1720 O O . ASN A 1 216 ? 8.132 -0.176 3.333 1.00 94.00 216 ASN A O 1
ATOM 1724 N N . GLU A 1 217 ? 7.394 -1.327 1.541 1.00 94.56 217 GLU A N 1
ATOM 1725 C CA . GLU A 1 217 ? 8.595 -2.104 1.221 1.00 94.56 217 GLU A CA 1
ATOM 1726 C C . GLU A 1 217 ? 9.354 -2.639 2.449 1.00 94.56 217 GLU A C 1
ATOM 1728 O O . GLU A 1 217 ? 10.512 -2.273 2.685 1.00 94.56 217 GLU A O 1
ATOM 1733 N N . PRO A 1 218 ? 8.741 -3.526 3.260 1.00 94.38 218 PRO A N 1
ATOM 1734 C CA . PRO A 1 218 ? 9.418 -4.104 4.422 1.00 94.38 218 PRO A CA 1
ATOM 1735 C C . PRO A 1 218 ? 10.696 -4.868 4.054 1.00 94.38 218 PRO A C 1
ATOM 1737 O O . PRO A 1 218 ? 11.563 -5.073 4.903 1.00 94.38 218 PRO A O 1
ATOM 1740 N N . GLU A 1 219 ? 10.818 -5.299 2.795 1.00 95.00 219 GLU A N 1
ATOM 1741 C CA . GLU A 1 219 ? 11.985 -6.009 2.280 1.00 95.00 219 GLU A CA 1
ATOM 1742 C C . GLU A 1 219 ? 13.253 -5.150 2.276 1.00 95.00 219 GLU A C 1
ATOM 1744 O O . GLU A 1 219 ? 14.344 -5.717 2.267 1.00 95.00 219 GLU A O 1
ATOM 1749 N N . GLY A 1 220 ? 13.142 -3.818 2.345 1.00 91.81 220 GLY A N 1
ATOM 1750 C CA . GLY A 1 220 ? 14.301 -2.933 2.469 1.00 91.81 220 GLY A CA 1
ATOM 1751 C C . GLY A 1 220 ? 15.097 -3.167 3.750 1.00 91.81 220 GLY A C 1
ATOM 1752 O O . GLY A 1 220 ? 16.327 -3.123 3.719 1.00 91.81 220 GLY A O 1
ATOM 1753 N N . SER A 1 221 ? 14.414 -3.508 4.845 1.00 89.12 221 SER A N 1
ATOM 1754 C CA . SER A 1 221 ? 15.007 -3.759 6.167 1.00 89.12 221 SER A CA 1
ATOM 1755 C C . SER A 1 221 ? 15.171 -5.236 6.518 1.00 89.12 221 SER A C 1
ATOM 1757 O O . SER A 1 221 ? 15.559 -5.568 7.640 1.00 89.12 221 SER A O 1
ATOM 1759 N N . LEU A 1 222 ? 14.763 -6.137 5.628 1.00 92.06 222 LEU A N 1
ATOM 1760 C CA . LEU A 1 222 ? 14.609 -7.544 5.961 1.00 92.06 222 LEU A CA 1
ATOM 1761 C C . LEU A 1 222 ? 15.966 -8.243 6.053 1.00 92.06 222 LEU A C 1
ATOM 1763 O O . LEU A 1 222 ? 16.778 -8.172 5.134 1.00 92.06 222 LEU A O 1
ATOM 1767 N N . LYS A 1 223 ? 16.170 -9.001 7.133 1.00 92.38 223 LYS A N 1
ATOM 1768 C CA . LYS A 1 223 ? 17.314 -9.902 7.252 1.00 92.38 223 LYS A CA 1
ATOM 1769 C C . LYS A 1 223 ? 17.197 -11.041 6.244 1.00 92.38 223 LYS A C 1
ATOM 1771 O O . LYS A 1 223 ? 16.194 -11.761 6.238 1.00 92.38 223 LYS A O 1
ATOM 1776 N N . ILE A 1 224 ? 18.239 -11.239 5.440 1.00 93.38 224 ILE A N 1
ATOM 1777 C CA . ILE A 1 224 ? 18.328 -12.356 4.494 1.00 93.38 224 ILE A CA 1
ATOM 1778 C C . ILE A 1 224 ? 19.032 -13.530 5.174 1.00 93.38 224 ILE A C 1
ATOM 1780 O O . ILE A 1 224 ? 20.240 -13.502 5.399 1.00 93.38 224 ILE A O 1
ATOM 1784 N N . GLU A 1 225 ? 18.271 -14.560 5.533 1.00 94.12 225 GLU A N 1
ATOM 1785 C CA . GLU A 1 225 ? 18.774 -15.718 6.265 1.00 94.12 225 GLU A CA 1
ATOM 1786 C C . GLU A 1 225 ? 17.969 -16.987 5.970 1.00 94.12 225 GLU A C 1
ATOM 1788 O O . GLU A 1 225 ? 16.799 -16.944 5.584 1.00 94.12 225 GLU A O 1
ATOM 1793 N N . HIS A 1 226 ? 18.614 -18.135 6.174 1.00 96.75 226 HIS A N 1
ATOM 1794 C CA . HIS A 1 226 ? 17.925 -19.418 6.194 1.00 96.75 226 HIS A CA 1
ATOM 1795 C C . HIS A 1 226 ? 17.190 -19.599 7.525 1.00 96.75 226 HIS A C 1
ATOM 1797 O O . HIS A 1 226 ? 17.768 -19.382 8.594 1.00 96.75 226 HIS A O 1
ATOM 1803 N N . HIS A 1 227 ? 15.956 -20.094 7.468 1.00 97.12 227 HIS A N 1
ATOM 1804 C CA . HIS A 1 227 ? 15.202 -20.510 8.648 1.00 97.12 227 HIS A CA 1
ATOM 1805 C C . HIS A 1 227 ? 14.488 -21.843 8.381 1.00 97.12 227 HIS A C 1
ATOM 1807 O O . HIS A 1 227 ? 14.041 -22.101 7.270 1.00 97.12 227 HIS A O 1
ATOM 1813 N N . SER A 1 228 ? 14.367 -22.709 9.393 1.00 97.19 228 SER A N 1
ATOM 1814 C CA . SER A 1 228 ? 13.707 -24.019 9.232 1.00 97.19 228 SER A CA 1
ATOM 1815 C C . SER A 1 228 ? 12.207 -23.903 8.950 1.00 97.19 228 SER A C 1
ATOM 1817 O O . SER A 1 228 ? 11.627 -24.747 8.275 1.00 97.19 228 SER A O 1
ATOM 1819 N N . ASP A 1 229 ? 11.584 -22.855 9.482 1.00 97.62 229 ASP A N 1
ATOM 1820 C CA . ASP A 1 229 ? 10.202 -22.478 9.198 1.00 97.62 229 ASP A CA 1
ATOM 1821 C C . ASP A 1 229 ? 10.086 -21.678 7.881 1.00 97.62 229 ASP A C 1
ATOM 1823 O O . ASP A 1 229 ? 10.649 -20.577 7.802 1.00 97.62 229 ASP A O 1
ATOM 1827 N N . PRO A 1 230 ? 9.316 -22.153 6.882 1.00 96.00 230 PRO A N 1
ATOM 1828 C CA . PRO A 1 230 ? 9.115 -21.451 5.611 1.00 96.00 230 PRO A CA 1
ATOM 1829 C C . PRO A 1 230 ? 8.507 -20.045 5.743 1.00 96.00 230 PRO A C 1
ATOM 1831 O O . PRO A 1 230 ? 8.737 -19.181 4.889 1.00 96.00 230 PRO A O 1
ATOM 1834 N N . CYS A 1 231 ? 7.740 -19.783 6.807 1.00 96.75 231 CYS A N 1
ATOM 1835 C CA . CYS A 1 231 ? 7.188 -18.458 7.082 1.00 96.75 231 CYS A CA 1
ATOM 1836 C C . CYS A 1 231 ? 8.244 -17.452 7.534 1.00 96.75 231 CYS A C 1
ATOM 1838 O O . CYS A 1 231 ? 7.963 -16.257 7.538 1.00 96.75 231 CYS A O 1
ATOM 1840 N N . TYR A 1 232 ? 9.444 -17.892 7.909 1.00 97.62 232 TYR A N 1
ATOM 1841 C CA . TYR A 1 232 ? 10.526 -17.009 8.347 1.00 97.62 232 TYR A CA 1
ATOM 1842 C C . TYR A 1 232 ? 11.768 -17.104 7.460 1.00 97.62 232 TYR A C 1
ATOM 1844 O O . TYR A 1 232 ? 12.613 -16.220 7.532 1.00 97.62 232 TYR A O 1
ATOM 1852 N N . ASP A 1 233 ? 11.843 -18.114 6.592 1.00 97.12 233 ASP A N 1
ATOM 1853 C CA . ASP A 1 233 ? 12.914 -18.283 5.614 1.00 97.12 233 ASP A CA 1
ATOM 1854 C C . ASP A 1 233 ? 12.900 -17.164 4.562 1.00 97.12 233 ASP A C 1
ATOM 1856 O O . ASP A 1 233 ? 11.877 -16.906 3.911 1.00 97.12 233 ASP A O 1
ATOM 1860 N N . THR A 1 234 ? 14.041 -16.494 4.401 1.00 96.50 234 THR A N 1
ATOM 1861 C CA . THR A 1 234 ? 14.245 -15.388 3.450 1.00 96.50 234 THR A CA 1
ATOM 1862 C C . THR A 1 234 ? 15.438 -15.622 2.534 1.00 96.50 234 THR A C 1
ATOM 1864 O O . THR A 1 234 ? 15.732 -14.769 1.699 1.00 96.50 234 THR A O 1
ATOM 1867 N N . ILE A 1 235 ? 16.100 -16.781 2.612 1.00 95.81 235 ILE A N 1
ATOM 1868 C CA . ILE A 1 235 ? 17.302 -17.065 1.816 1.00 95.81 235 ILE A CA 1
ATOM 1869 C C . ILE A 1 235 ? 17.049 -16.997 0.304 1.00 95.81 235 ILE A C 1
ATOM 1871 O O . ILE A 1 235 ? 17.944 -16.667 -0.463 1.00 95.81 235 ILE A O 1
ATOM 1875 N N . PHE A 1 236 ? 15.812 -17.238 -0.135 1.00 95.31 236 PHE A N 1
ATOM 1876 C CA . PHE A 1 236 ? 15.413 -17.134 -1.541 1.00 95.31 236 PHE A CA 1
ATOM 1877 C C . PHE A 1 236 ? 15.478 -15.698 -2.104 1.00 95.31 236 PHE A C 1
ATOM 1879 O O . PHE A 1 236 ? 15.445 -15.521 -3.319 1.00 95.31 236 PHE A O 1
ATOM 1886 N N . LEU A 1 237 ? 15.572 -14.681 -1.240 1.00 95.69 237 LEU A N 1
ATOM 1887 C CA . LEU A 1 237 ? 15.797 -13.282 -1.615 1.00 95.69 237 LEU A CA 1
ATOM 1888 C C . LEU A 1 237 ? 17.292 -12.942 -1.745 1.00 95.69 237 LEU A C 1
ATOM 1890 O O . LEU A 1 237 ? 17.659 -11.812 -2.071 1.00 95.69 237 LEU A O 1
ATOM 1894 N N . GLN A 1 238 ? 18.189 -13.895 -1.481 1.00 94.62 238 GLN A N 1
ATOM 1895 C CA . GLN A 1 238 ? 19.618 -13.669 -1.638 1.00 94.62 238 GLN A CA 1
ATOM 1896 C C . GLN A 1 238 ? 19.941 -13.295 -3.090 1.00 94.62 238 GLN A C 1
ATOM 1898 O O . GLN A 1 238 ? 19.612 -14.015 -4.030 1.00 94.62 238 GLN A O 1
ATOM 1903 N N . GLY A 1 239 ? 20.600 -12.149 -3.268 1.00 91.44 239 GLY A N 1
ATOM 1904 C CA . GLY A 1 239 ? 20.982 -11.642 -4.587 1.00 91.44 239 GLY A CA 1
ATOM 1905 C C . GLY A 1 239 ? 19.866 -10.938 -5.365 1.00 91.44 239 GLY A C 1
ATOM 1906 O O . GLY A 1 239 ? 20.130 -10.468 -6.467 1.00 91.44 239 GLY A O 1
ATOM 1907 N N . THR A 1 240 ? 18.653 -10.797 -4.814 1.00 93.25 240 THR A N 1
ATOM 1908 C CA . THR A 1 240 ? 17.567 -10.040 -5.473 1.00 93.25 240 THR A CA 1
ATOM 1909 C C . THR A 1 240 ? 17.650 -8.531 -5.224 1.00 93.25 240 THR A C 1
ATOM 1911 O O . THR A 1 240 ? 16.906 -7.768 -5.831 1.00 93.25 240 THR A O 1
ATOM 1914 N N . GLY A 1 241 ? 18.522 -8.098 -4.307 1.00 90.88 241 GLY A N 1
ATOM 1915 C CA . GLY A 1 241 ? 18.640 -6.710 -3.854 1.00 90.88 241 GLY A CA 1
ATOM 1916 C C . GLY A 1 241 ? 17.834 -6.376 -2.594 1.00 90.88 241 GLY A C 1
ATOM 1917 O O . GLY A 1 241 ? 17.944 -5.256 -2.112 1.00 90.88 241 GLY A O 1
ATOM 1918 N N . ALA A 1 242 ? 17.066 -7.323 -2.039 1.00 93.06 242 ALA A N 1
ATOM 1919 C CA . ALA A 1 242 ? 16.396 -7.151 -0.749 1.00 93.06 242 ALA A CA 1
ATOM 1920 C C . ALA A 1 242 ? 17.408 -6.903 0.388 1.00 93.06 242 ALA A C 1
ATOM 1922 O O . ALA A 1 242 ? 18.565 -7.321 0.308 1.00 93.06 242 ALA A O 1
ATOM 1923 N N . GLY A 1 243 ? 16.965 -6.219 1.442 1.00 90.25 243 GLY A N 1
ATOM 1924 C CA . GLY A 1 243 ? 17.808 -5.799 2.558 1.00 90.25 243 GLY A CA 1
ATOM 1925 C C . GLY A 1 243 ? 18.660 -4.566 2.253 1.00 90.25 243 GLY A C 1
ATOM 1926 O O . GLY A 1 243 ? 19.607 -4.295 2.979 1.00 90.25 243 GLY A O 1
ATOM 1927 N N . TRP A 1 244 ? 18.391 -3.804 1.185 1.00 88.25 244 TRP A N 1
ATOM 1928 C CA . TRP A 1 244 ? 19.260 -2.695 0.752 1.00 88.25 244 TRP A CA 1
ATOM 1929 C C . TRP A 1 244 ? 19.422 -1.576 1.789 1.00 88.25 244 TRP A C 1
ATOM 1931 O O . TRP A 1 244 ? 20.417 -0.856 1.749 1.00 88.25 244 TRP A O 1
ATOM 1941 N N . ALA A 1 245 ? 18.485 -1.427 2.727 1.00 83.88 245 ALA A N 1
ATOM 1942 C CA . ALA A 1 245 ? 18.523 -0.372 3.733 1.00 83.88 245 ALA A CA 1
ATOM 1943 C C . ALA A 1 245 ? 19.432 -0.715 4.938 1.00 83.88 245 ALA A C 1
ATOM 1945 O O . ALA A 1 245 ? 19.457 0.019 5.925 1.00 83.88 245 ALA A O 1
ATOM 1946 N N . HIS A 1 246 ? 20.209 -1.804 4.871 1.00 71.88 246 HIS A N 1
ATOM 1947 C CA . HIS A 1 246 ? 21.170 -2.195 5.909 1.00 71.88 246 HIS A CA 1
ATOM 1948 C C . HIS A 1 246 ? 22.355 -1.226 6.081 1.00 71.88 246 HIS A C 1
ATOM 1950 O O . HIS A 1 246 ? 23.052 -1.306 7.093 1.00 71.88 246 HIS A O 1
ATOM 1956 N N . LEU A 1 247 ? 22.590 -0.290 5.157 1.00 65.38 247 LEU A N 1
ATOM 1957 C CA . LEU A 1 247 ? 23.656 0.715 5.260 1.00 65.38 247 LEU A CA 1
ATOM 1958 C C . LEU A 1 247 ? 23.090 2.104 5.570 1.00 65.38 247 LEU A C 1
ATOM 1960 O O . LEU A 1 247 ? 22.052 2.492 5.033 1.00 65.38 247 LEU A O 1
ATOM 1964 N N . ASP A 1 248 ? 23.787 2.870 6.411 1.00 62.34 248 ASP A N 1
ATOM 1965 C CA . ASP A 1 248 ? 23.520 4.304 6.542 1.00 62.34 248 ASP A CA 1
ATOM 1966 C C . ASP A 1 248 ? 24.135 5.081 5.366 1.00 62.34 248 ASP A C 1
ATOM 1968 O O . ASP A 1 248 ? 24.810 4.527 4.495 1.00 62.34 248 ASP A O 1
ATOM 1972 N N . THR A 1 249 ? 23.930 6.399 5.341 1.00 57.66 249 THR A N 1
ATOM 1973 C CA . THR A 1 249 ? 24.480 7.292 4.306 1.00 57.66 249 THR A CA 1
ATOM 1974 C C . THR A 1 249 ? 26.005 7.342 4.270 1.00 57.66 249 THR A C 1
ATOM 1976 O O . THR A 1 249 ? 26.565 7.839 3.295 1.00 57.66 249 THR A O 1
ATOM 1979 N N . SER A 1 250 ? 26.686 6.834 5.301 1.00 57.19 250 SER A N 1
ATOM 1980 C CA . SER A 1 250 ? 28.143 6.703 5.345 1.00 57.19 250 SER A CA 1
ATOM 1981 C C . SER A 1 250 ? 28.639 5.334 4.864 1.00 57.19 250 SER A C 1
ATOM 1983 O O . SER A 1 250 ? 29.845 5.097 4.824 1.00 57.19 250 SER A O 1
ATOM 1985 N N . GLY A 1 251 ? 27.724 4.444 4.460 1.00 59.91 251 GLY A N 1
ATOM 1986 C CA . GLY A 1 251 ? 28.042 3.091 4.017 1.00 59.91 251 GLY A CA 1
ATOM 1987 C C . GLY A 1 251 ? 28.393 2.143 5.164 1.00 59.91 251 GLY A C 1
ATOM 1988 O O . GLY A 1 251 ? 28.958 1.079 4.911 1.00 59.91 251 GLY A O 1
ATOM 1989 N N . LEU A 1 252 ? 28.092 2.507 6.417 1.00 57.38 252 LEU A N 1
ATOM 1990 C CA . LEU A 1 252 ? 28.337 1.643 7.567 1.00 57.38 252 LEU A CA 1
ATOM 1991 C C . LEU A 1 252 ? 27.148 0.702 7.799 1.00 57.38 252 LEU A C 1
ATOM 1993 O O . LEU A 1 252 ? 25.999 1.137 7.668 1.00 57.38 252 LEU A O 1
ATOM 1997 N N . PRO A 1 253 ? 27.395 -0.569 8.186 1.00 58.28 253 PRO A N 1
ATOM 1998 C CA . PRO A 1 253 ? 26.343 -1.479 8.604 1.00 58.28 253 PRO A CA 1
ATOM 1999 C C . PRO A 1 253 ? 25.561 -0.865 9.752 1.00 58.28 253 PRO A C 1
ATOM 2001 O O . PRO A 1 253 ? 26.058 -0.652 10.860 1.00 58.28 253 PRO A O 1
ATOM 2004 N N . THR A 1 254 ? 24.304 -0.588 9.479 1.00 60.22 254 THR A N 1
ATOM 2005 C CA . THR A 1 254 ? 23.341 -0.302 10.516 1.00 60.22 254 THR A CA 1
ATOM 2006 C C . THR A 1 254 ? 22.930 -1.662 11.093 1.00 60.22 254 THR A C 1
ATOM 2008 O O . THR A 1 254 ? 22.797 -2.640 10.365 1.00 60.22 254 THR A O 1
ATOM 2011 N N . TRP A 1 255 ? 22.767 -1.773 12.413 1.00 54.62 255 TRP A N 1
ATOM 2012 C CA . TRP A 1 255 ? 22.342 -3.001 13.113 1.00 54.62 255 TRP A CA 1
ATOM 2013 C C . TRP A 1 255 ? 20.877 -3.401 12.794 1.00 54.62 255 TRP A C 1
ATOM 2015 O O . TRP A 1 255 ? 20.073 -3.610 13.701 1.00 54.62 255 TRP A O 1
ATOM 2025 N N . THR A 1 256 ? 20.473 -3.386 11.522 1.00 58.75 256 THR A N 1
ATOM 2026 C CA . THR A 1 256 ? 19.091 -3.123 11.089 1.00 58.75 256 THR A CA 1
ATOM 2027 C C . THR A 1 256 ? 18.432 -4.225 10.292 1.00 58.75 256 THR A C 1
ATOM 2029 O O . THR A 1 256 ? 17.257 -4.081 9.968 1.00 58.75 256 THR A O 1
ATOM 2032 N N . ASP A 1 257 ? 19.131 -5.332 10.079 1.00 76.69 257 ASP A N 1
ATOM 2033 C CA . ASP A 1 257 ? 18.555 -6.561 9.558 1.00 76.69 257 ASP A CA 1
ATOM 2034 C C . ASP A 1 257 ? 17.459 -7.058 10.509 1.00 76.69 257 ASP A C 1
ATOM 2036 O O . ASP A 1 257 ? 17.724 -7.638 11.568 1.00 76.69 257 ASP A O 1
ATOM 2040 N N . VAL A 1 258 ? 16.203 -6.811 10.146 1.00 89.06 258 VAL A N 1
ATOM 2041 C CA . VAL A 1 258 ? 15.046 -7.248 10.920 1.00 89.06 258 VAL A CA 1
ATOM 2042 C C . VAL A 1 258 ? 14.676 -8.667 10.485 1.00 89.06 258 VAL A C 1
ATOM 2044 O O . VAL A 1 258 ? 14.305 -8.867 9.326 1.00 89.06 258 VAL A O 1
ATOM 2047 N N . PRO A 1 259 ? 14.705 -9.669 11.383 1.00 93.88 259 PRO A N 1
ATOM 2048 C CA . PRO A 1 259 ? 14.226 -11.006 11.059 1.00 93.88 259 PRO A CA 1
ATOM 2049 C C . PRO A 1 259 ? 12.755 -10.985 10.642 1.00 93.88 259 PRO A C 1
ATOM 2051 O O . PRO A 1 259 ? 11.926 -10.319 11.273 1.00 93.88 259 PRO A O 1
ATOM 2054 N N . ARG A 1 260 ? 12.399 -11.788 9.636 1.00 95.44 260 ARG A N 1
ATOM 2055 C CA . ARG A 1 260 ? 11.042 -11.831 9.067 1.00 95.44 260 ARG A CA 1
ATOM 2056 C C . ARG A 1 260 ? 9.943 -12.018 10.113 1.00 95.44 260 ARG A C 1
ATOM 2058 O O . ARG A 1 260 ? 8.921 -11.343 10.041 1.00 95.44 260 ARG A O 1
ATOM 2065 N N . HIS A 1 261 ? 10.155 -12.868 11.121 1.00 97.12 261 HIS A N 1
ATOM 2066 C CA . HIS A 1 261 ? 9.160 -13.091 12.177 1.00 97.12 261 HIS A CA 1
ATOM 2067 C C . HIS A 1 261 ? 8.784 -11.797 12.929 1.00 97.12 261 HIS A C 1
ATOM 2069 O O . HIS A 1 261 ? 7.624 -11.620 13.297 1.00 97.12 261 HIS A O 1
ATOM 2075 N N . ARG A 1 262 ? 9.723 -10.854 13.116 1.00 97.12 262 ARG A N 1
ATOM 2076 C CA . ARG A 1 262 ? 9.450 -9.558 13.761 1.00 97.12 262 ARG A CA 1
ATOM 2077 C C . ARG A 1 262 ? 8.631 -8.641 12.864 1.00 97.12 262 ARG A C 1
ATOM 2079 O O . ARG A 1 262 ? 7.683 -8.027 13.349 1.00 97.12 262 ARG A O 1
ATOM 2086 N N . VAL A 1 263 ? 8.950 -8.601 11.569 1.00 96.75 263 VAL A N 1
ATOM 2087 C CA . VAL A 1 263 ? 8.181 -7.849 10.564 1.00 96.75 263 VAL A CA 1
ATOM 2088 C C . VAL A 1 263 ? 6.744 -8.375 10.488 1.00 96.75 263 VAL A C 1
ATOM 2090 O O . VAL A 1 263 ? 5.795 -7.601 10.599 1.00 96.75 263 VAL A O 1
ATOM 2093 N N . LEU A 1 264 ? 6.564 -9.696 10.395 1.00 98.62 264 LEU A N 1
ATOM 2094 C CA . LEU A 1 264 ? 5.240 -10.320 10.327 1.00 98.62 264 LEU A CA 1
ATOM 2095 C C . LEU A 1 264 ? 4.421 -10.097 11.602 1.00 98.62 264 LEU A C 1
ATOM 2097 O O . LEU A 1 264 ? 3.252 -9.726 11.513 1.00 98.62 264 LEU A O 1
ATOM 2101 N N . ARG A 1 265 ? 5.031 -10.243 12.786 1.00 98.62 265 ARG A N 1
ATOM 2102 C CA . ARG A 1 265 ? 4.387 -9.912 14.067 1.00 98.62 265 ARG A CA 1
ATOM 2103 C C . ARG A 1 265 ? 3.946 -8.445 14.095 1.00 98.62 265 ARG A C 1
ATOM 2105 O O . ARG A 1 265 ? 2.810 -8.150 14.469 1.00 98.62 265 ARG A O 1
ATOM 2112 N N . PHE A 1 266 ? 4.832 -7.529 13.707 1.00 98.38 266 PHE A N 1
ATOM 2113 C CA . PHE A 1 266 ? 4.559 -6.092 13.670 1.00 98.38 266 PHE A CA 1
ATOM 2114 C C . PHE A 1 266 ? 3.362 -5.771 12.764 1.00 98.38 266 PHE A C 1
ATOM 2116 O O . PHE A 1 266 ? 2.464 -5.029 13.172 1.00 98.38 266 PHE A O 1
ATOM 2123 N N . ILE A 1 267 ? 3.302 -6.376 11.574 1.00 98.75 267 ILE A N 1
ATOM 2124 C CA . ILE A 1 267 ? 2.190 -6.218 10.628 1.00 98.75 267 ILE A CA 1
ATOM 2125 C C . ILE A 1 267 ? 0.896 -6.820 11.185 1.00 98.75 267 ILE A C 1
ATOM 2127 O O . ILE A 1 267 ? -0.123 -6.130 11.240 1.00 98.75 267 ILE A O 1
ATOM 2131 N N . ASN A 1 268 ? 0.938 -8.070 11.656 1.00 98.88 268 ASN A N 1
ATOM 2132 C CA . ASN A 1 268 ? -0.225 -8.787 12.180 1.00 98.88 268 ASN A CA 1
ATOM 2133 C C . ASN A 1 268 ? -0.904 -8.015 13.319 1.00 98.88 268 ASN A C 1
ATOM 2135 O O . ASN A 1 268 ? -2.117 -7.789 13.287 1.00 98.88 268 ASN A O 1
ATOM 2139 N N . ARG A 1 269 ? -0.121 -7.534 14.292 1.00 98.88 269 ARG A N 1
ATOM 2140 C CA . ARG A 1 269 ? -0.656 -6.821 15.459 1.00 98.88 269 ARG A CA 1
ATOM 2141 C C . ARG A 1 269 ? -1.309 -5.487 15.100 1.00 98.88 269 ARG A C 1
ATOM 2143 O O . ARG A 1 269 ? -2.349 -5.149 15.666 1.00 98.88 269 ARG A O 1
ATOM 2150 N N . GLN A 1 270 ? -0.760 -4.753 14.135 1.00 98.75 270 GLN A N 1
ATOM 2151 C CA . GLN A 1 270 ? -1.357 -3.500 13.667 1.00 98.75 270 GLN A CA 1
ATOM 2152 C C . GLN A 1 270 ? -2.606 -3.728 12.816 1.00 98.75 270 GLN A C 1
ATOM 2154 O O . GLN A 1 270 ?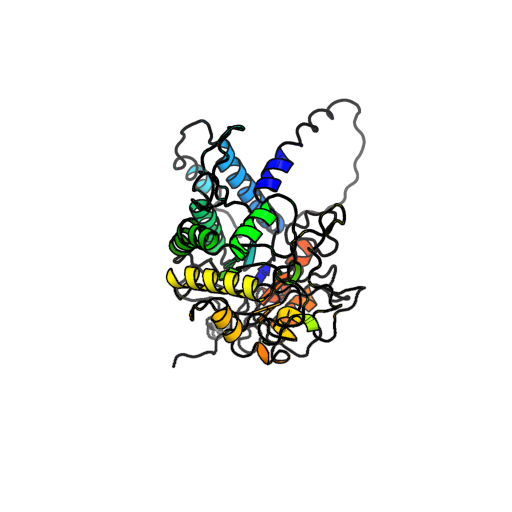 -3.621 -3.071 13.051 1.00 98.75 270 GLN A O 1
ATOM 2159 N N . ALA A 1 271 ? -2.574 -4.691 11.891 1.00 98.88 271 ALA A N 1
ATOM 2160 C CA . ALA A 1 271 ? -3.738 -5.067 11.091 1.00 98.88 271 ALA A CA 1
ATOM 2161 C C . ALA A 1 271 ? -4.919 -5.475 11.990 1.00 98.88 271 ALA A C 1
ATOM 2163 O O . ALA A 1 271 ? -6.036 -4.977 11.828 1.00 98.88 271 ALA A O 1
ATOM 2164 N N . ALA A 1 272 ? -4.653 -6.298 13.009 1.00 98.88 272 ALA A N 1
ATOM 2165 C CA . ALA A 1 272 ? -5.652 -6.702 13.992 1.00 98.88 272 ALA A CA 1
ATOM 2166 C C . ALA A 1 272 ? -6.187 -5.507 14.800 1.00 98.88 272 ALA A C 1
ATOM 2168 O O . ALA A 1 272 ? -7.393 -5.405 15.024 1.00 98.88 272 ALA A O 1
ATOM 2169 N N . ALA A 1 273 ? -5.320 -4.577 15.215 1.00 98.75 273 ALA A N 1
ATOM 2170 C CA . ALA A 1 273 ? -5.720 -3.386 15.965 1.00 98.75 273 ALA A CA 1
ATOM 2171 C C . ALA A 1 273 ? -6.618 -2.437 15.152 1.00 98.75 273 ALA A C 1
ATOM 2173 O O . ALA A 1 273 ? -7.580 -1.894 15.701 1.00 98.75 273 ALA A O 1
ATOM 2174 N N . ILE A 1 274 ? -6.335 -2.266 13.857 1.00 98.69 274 ILE A N 1
ATOM 2175 C CA . ILE A 1 274 ? -7.164 -1.491 12.924 1.00 98.69 274 ILE A CA 1
ATOM 2176 C C . ILE A 1 274 ? -8.542 -2.150 12.781 1.00 98.69 274 ILE A C 1
ATOM 2178 O O . ILE A 1 274 ? -9.566 -1.505 13.020 1.00 98.69 274 ILE A O 1
ATOM 2182 N N . LYS A 1 275 ? -8.574 -3.456 12.485 1.00 98.69 275 LYS A N 1
ATOM 2183 C CA . LYS A 1 275 ? -9.817 -4.221 12.282 1.00 98.69 275 LYS A CA 1
ATOM 2184 C C . LYS A 1 275 ? -10.650 -4.384 13.553 1.00 98.69 275 LYS A C 1
ATOM 2186 O O . LYS A 1 275 ? -11.870 -4.488 13.486 1.00 98.69 275 LYS A O 1
ATOM 2191 N N . ALA A 1 276 ? -10.029 -4.319 14.730 1.00 98.44 276 ALA A N 1
ATOM 2192 C CA . ALA A 1 276 ? -10.744 -4.275 16.005 1.00 98.44 276 ALA A CA 1
ATOM 2193 C C . ALA A 1 276 ? -11.554 -2.978 16.200 1.00 98.44 276 ALA A C 1
ATOM 2195 O O . ALA A 1 276 ? -12.475 -2.950 17.017 1.00 98.44 276 ALA A O 1
ATOM 2196 N N . LYS A 1 277 ? -11.218 -1.888 15.492 1.00 98.50 277 LYS A N 1
ATOM 2197 C CA . LYS A 1 277 ? -11.981 -0.628 15.540 1.00 98.50 277 LYS A CA 1
ATOM 2198 C C . LYS A 1 277 ? -13.101 -0.563 14.515 1.00 98.50 277 LYS A C 1
ATOM 2200 O O . LYS A 1 277 ? -14.130 0.057 14.798 1.00 98.50 277 LYS A O 1
ATOM 2205 N N . ASP A 1 278 ? -12.903 -1.199 13.370 1.00 97.44 278 ASP A N 1
ATOM 2206 C CA . ASP A 1 278 ? -13.942 -1.474 12.385 1.00 97.44 278 ASP A CA 1
ATOM 2207 C C . ASP A 1 278 ? -13.502 -2.662 11.514 1.00 97.44 278 ASP A C 1
ATOM 2209 O O . ASP A 1 278 ? -12.473 -2.549 10.841 1.00 97.44 278 ASP A O 1
ATOM 2213 N N . PRO A 1 279 ? -14.241 -3.787 11.496 1.00 96.62 279 PRO A N 1
ATOM 2214 C CA . PRO A 1 279 ? -13.887 -4.940 10.671 1.00 96.62 279 PRO A CA 1
ATOM 2215 C C . PRO A 1 279 ? -13.964 -4.659 9.161 1.00 96.62 279 PRO A C 1
ATOM 2217 O O . PRO A 1 279 ? -13.483 -5.475 8.385 1.00 96.62 279 PRO A O 1
ATOM 2220 N N . ASN A 1 280 ? -14.546 -3.528 8.737 1.00 95.50 280 ASN A N 1
ATOM 2221 C CA . ASN A 1 280 ? -14.586 -3.110 7.333 1.00 95.50 280 ASN A CA 1
ATOM 2222 C C . ASN A 1 280 ? -13.342 -2.325 6.888 1.00 95.50 280 ASN A C 1
ATOM 2224 O O . ASN A 1 280 ? -13.236 -1.977 5.711 1.00 95.50 280 ASN A O 1
ATOM 2228 N N . HIS A 1 281 ? -12.415 -2.004 7.799 1.00 97.06 281 HIS A N 1
ATOM 2229 C CA . HIS A 1 281 ? -11.136 -1.421 7.399 1.00 97.06 281 HIS A CA 1
ATOM 2230 C C . HIS A 1 281 ? -10.339 -2.427 6.568 1.00 97.06 281 HIS A C 1
ATOM 2232 O O . HIS A 1 281 ? -10.076 -3.537 7.027 1.00 97.06 281 HIS A O 1
ATOM 2238 N N . LEU A 1 282 ? -9.906 -1.997 5.383 1.00 98.19 282 LEU A N 1
ATOM 2239 C CA . LEU A 1 282 ? -9.021 -2.774 4.519 1.00 98.19 282 LEU A CA 1
ATOM 2240 C C . LEU A 1 282 ? -7.557 -2.498 4.869 1.00 98.19 282 LEU A C 1
ATOM 2242 O O . LEU A 1 282 ? -7.184 -1.342 5.076 1.00 98.19 282 LEU A O 1
ATOM 2246 N N . VAL A 1 283 ? -6.733 -3.541 4.911 1.00 98.62 283 VAL A N 1
ATOM 2247 C CA . VAL A 1 283 ? -5.312 -3.486 5.270 1.00 98.62 283 VAL A CA 1
ATOM 2248 C C . VAL A 1 283 ? -4.450 -4.166 4.200 1.00 98.62 283 VAL A C 1
ATOM 2250 O O . VAL A 1 283 ? -4.803 -5.233 3.709 1.00 98.62 283 VAL A O 1
ATOM 2253 N N . THR A 1 284 ? -3.303 -3.578 3.860 1.00 98.69 284 THR A N 1
ATOM 2254 C CA . THR A 1 284 ? -2.320 -4.115 2.902 1.00 98.69 284 THR A CA 1
ATOM 2255 C C . THR A 1 284 ? -0.879 -3.877 3.369 1.00 98.69 284 THR A C 1
ATOM 2257 O O . THR A 1 284 ? -0.630 -3.200 4.371 1.00 98.69 284 THR A O 1
ATOM 2260 N N . VAL A 1 285 ? 0.073 -4.428 2.618 1.00 98.44 285 VAL A N 1
ATOM 2261 C CA . VAL A 1 285 ? 1.515 -4.144 2.656 1.00 98.44 285 VAL A CA 1
ATOM 2262 C C . VAL A 1 285 ? 1.996 -4.007 1.213 1.00 98.44 285 VAL A C 1
ATOM 2264 O O . VAL A 1 285 ? 1.691 -4.890 0.411 1.00 98.44 285 VAL A O 1
ATOM 2267 N N . GLY A 1 286 ? 2.689 -2.918 0.874 1.00 97.38 286 GLY A N 1
ATOM 2268 C CA . GLY A 1 286 ? 3.326 -2.744 -0.433 1.00 97.38 286 GLY A CA 1
ATOM 2269 C C . GLY A 1 286 ? 4.691 -3.418 -0.449 1.00 97.38 286 GLY A C 1
ATOM 2270 O O . GLY A 1 286 ? 5.608 -2.947 0.213 1.00 97.38 286 GLY A O 1
ATOM 2271 N N . SER A 1 287 ? 4.832 -4.544 -1.149 1.00 98.06 287 SER A N 1
ATOM 2272 C CA . SER A 1 287 ? 6.138 -5.195 -1.317 1.00 98.06 287 SER A CA 1
ATOM 2273 C C . SER A 1 287 ? 6.926 -4.560 -2.447 1.00 98.06 287 SER A C 1
ATOM 2275 O O . SER A 1 287 ? 6.363 -4.331 -3.515 1.00 98.06 287 SER A O 1
ATOM 2277 N N . TRP A 1 288 ? 8.238 -4.389 -2.256 1.00 96.56 288 TRP A N 1
ATOM 2278 C CA . TRP A 1 288 ? 9.124 -3.721 -3.229 1.00 96.56 288 TRP A CA 1
ATOM 2279 C C . TRP A 1 288 ? 9.147 -4.387 -4.617 1.00 96.56 288 TRP A C 1
ATOM 2281 O O . TRP A 1 288 ? 9.451 -3.755 -5.630 1.00 96.56 288 TRP A O 1
ATOM 2291 N N . SER A 1 289 ? 8.856 -5.686 -4.671 1.00 97.38 289 SER A N 1
ATOM 2292 C CA . SER A 1 289 ? 8.772 -6.440 -5.916 1.00 97.38 289 SER A CA 1
ATOM 2293 C C . SER A 1 289 ? 7.888 -7.670 -5.774 1.00 97.38 289 SER A C 1
ATOM 2295 O O . SER A 1 289 ? 7.490 -8.070 -4.672 1.00 97.38 289 SER A O 1
ATOM 2297 N N . GLU A 1 290 ? 7.644 -8.340 -6.898 1.00 96.69 290 GLU A N 1
ATOM 2298 C CA . GLU A 1 290 ? 7.004 -9.645 -6.921 1.00 96.69 290 GLU A CA 1
ATOM 2299 C C . GLU A 1 290 ? 7.770 -10.692 -6.106 1.00 96.69 290 GLU A C 1
ATOM 2301 O O . GLU A 1 290 ? 7.168 -11.676 -5.698 1.00 96.69 290 GLU A O 1
ATOM 2306 N N . HIS A 1 291 ? 9.063 -10.517 -5.816 1.00 96.50 291 HIS A N 1
ATOM 2307 C CA . HIS A 1 291 ? 9.798 -11.498 -5.021 1.00 96.50 291 HIS A CA 1
ATOM 2308 C C . HIS A 1 291 ? 9.226 -11.640 -3.603 1.00 96.50 291 HIS A C 1
ATOM 2310 O O . HIS A 1 291 ? 9.247 -12.739 -3.059 1.00 96.50 291 HIS A O 1
ATOM 2316 N N . GLY A 1 292 ? 8.682 -10.563 -3.020 1.00 93.56 292 GLY A N 1
ATOM 2317 C CA . GLY A 1 292 ? 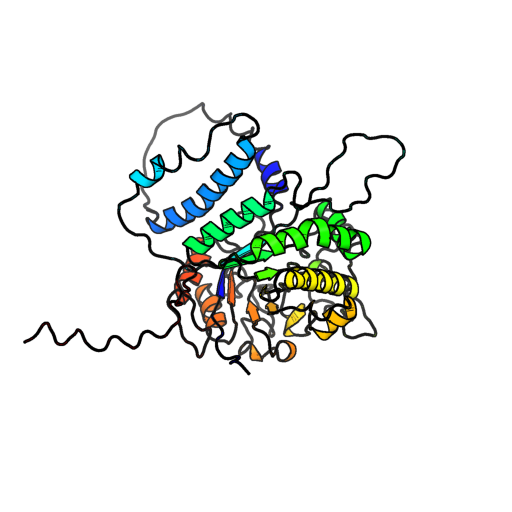8.130 -10.573 -1.660 1.00 93.56 292 GLY A CA 1
ATOM 2318 C C . GLY A 1 292 ? 6.679 -11.058 -1.542 1.00 93.56 292 GLY A C 1
ATOM 2319 O O . GLY A 1 292 ? 6.234 -11.399 -0.447 1.00 93.56 292 GLY A O 1
ATOM 2320 N N . GLN A 1 293 ? 5.922 -11.091 -2.642 1.00 93.38 293 GLN A N 1
ATOM 2321 C CA . GLN A 1 293 ? 4.510 -11.507 -2.629 1.00 93.38 293 GLN A CA 1
ATOM 2322 C C . GLN A 1 293 ? 4.157 -12.481 -3.760 1.00 93.38 293 GLN A C 1
ATOM 2324 O O . GLN A 1 293 ? 3.487 -13.478 -3.517 1.00 93.38 293 GLN A O 1
ATOM 2329 N N . GLY A 1 294 ? 4.605 -12.225 -4.987 1.00 91.50 294 GLY A N 1
ATOM 2330 C CA . GLY A 1 294 ? 4.261 -13.019 -6.169 1.00 91.50 294 GLY A CA 1
ATOM 2331 C C . GLY A 1 294 ? 5.040 -14.332 -6.322 1.00 91.50 294 GLY A C 1
ATOM 2332 O O . GLY A 1 294 ? 4.432 -15.363 -6.586 1.00 91.50 294 GLY A O 1
ATOM 2333 N N . VAL A 1 295 ? 6.370 -14.307 -6.172 1.00 91.50 295 VAL A N 1
ATOM 2334 C CA . VAL A 1 295 ? 7.244 -15.493 -6.302 1.00 91.50 295 VAL A CA 1
ATOM 2335 C C . VAL A 1 295 ? 7.149 -16.378 -5.064 1.00 91.50 295 VAL A C 1
ATOM 2337 O O . VAL A 1 295 ? 7.076 -17.598 -5.178 1.00 91.50 295 VAL A O 1
ATOM 2340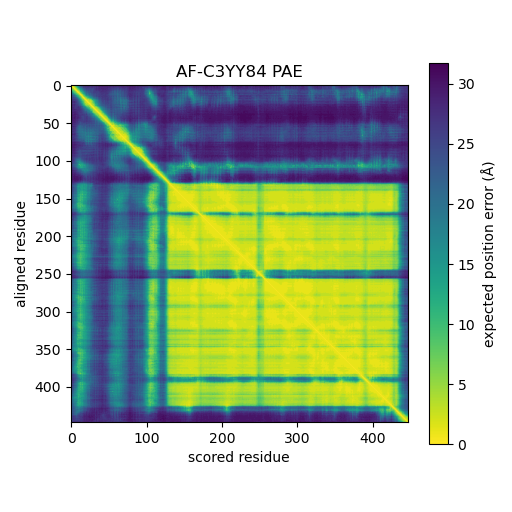 N N . ARG A 1 296 ? 7.159 -15.755 -3.885 1.00 93.81 296 ARG A N 1
ATOM 2341 C CA . ARG A 1 296 ? 6.806 -16.388 -2.619 1.00 93.81 296 ARG A CA 1
ATOM 2342 C C . ARG A 1 296 ? 6.017 -15.382 -1.799 1.00 93.81 296 ARG A C 1
ATOM 2344 O O . ARG A 1 296 ? 6.464 -14.251 -1.611 1.00 93.81 296 ARG A O 1
ATOM 2351 N N . ASN A 1 297 ? 4.871 -15.796 -1.279 1.00 96.88 297 ASN A N 1
ATOM 2352 C CA . ASN A 1 297 ? 4.021 -14.931 -0.481 1.00 96.88 297 ASN A CA 1
ATOM 2353 C C . ASN A 1 297 ? 4.578 -14.784 0.940 1.00 96.88 297 ASN A C 1
ATOM 2355 O O . ASN A 1 297 ? 4.338 -15.623 1.816 1.00 96.88 297 ASN A O 1
ATOM 2359 N N . LEU A 1 298 ? 5.319 -13.698 1.192 1.00 97.06 298 LEU A N 1
ATOM 2360 C CA . LEU A 1 298 ? 5.869 -13.449 2.521 1.00 97.06 298 LEU A CA 1
ATOM 2361 C C . LEU A 1 298 ? 4.778 -13.143 3.563 1.00 97.06 298 LEU A C 1
ATOM 2363 O O . LEU A 1 298 ? 4.991 -13.412 4.748 1.00 97.06 298 LEU A O 1
ATOM 2367 N N . TYR A 1 299 ? 3.626 -12.629 3.120 1.00 98.38 299 TYR A N 1
ATOM 2368 C CA . TYR A 1 299 ? 2.571 -12.015 3.937 1.00 98.38 299 TYR A CA 1
ATOM 2369 C C . TYR A 1 299 ? 1.245 -12.780 3.859 1.00 98.38 299 TYR A C 1
ATOM 2371 O O . TYR A 1 299 ? 0.162 -12.190 3.911 1.00 98.38 299 TYR A O 1
ATOM 2379 N N . SER A 1 300 ? 1.317 -14.102 3.714 1.00 98.25 300 SER A N 1
ATOM 2380 C CA . SER A 1 300 ? 0.139 -14.960 3.775 1.00 98.25 300 SER A CA 1
ATOM 2381 C C . SER A 1 300 ? -0.533 -14.878 5.148 1.00 98.25 300 SER A C 1
ATOM 2383 O O . SER A 1 300 ? 0.105 -14.593 6.168 1.00 98.25 300 SER A O 1
ATOM 2385 N N . ASP A 1 301 ? -1.832 -15.174 5.183 1.00 98.62 301 ASP A N 1
ATOM 2386 C CA . ASP A 1 301 ? -2.613 -15.155 6.422 1.00 98.62 301 ASP A CA 1
ATOM 2387 C C . ASP A 1 301 ? -2.004 -16.081 7.470 1.00 98.62 301 ASP A C 1
ATOM 2389 O O . ASP A 1 301 ? -1.836 -15.676 8.618 1.00 98.62 301 ASP A O 1
ATOM 2393 N N . SER A 1 302 ? -1.588 -17.282 7.060 1.00 98.19 302 SER A N 1
ATOM 2394 C CA . SER A 1 302 ? -0.960 -18.255 7.951 1.00 98.19 302 SER A CA 1
ATOM 2395 C C . SER A 1 302 ? 0.338 -17.722 8.553 1.00 98.19 302 SER A C 1
ATOM 2397 O O . SER A 1 302 ? 0.518 -17.813 9.763 1.00 98.19 302 SER A O 1
ATOM 2399 N N . CYS A 1 303 ? 1.218 -17.110 7.754 1.00 98.56 303 CYS A N 1
ATOM 2400 C CA . CYS A 1 303 ? 2.494 -16.604 8.259 1.00 98.56 303 CYS A CA 1
ATOM 2401 C C . CYS A 1 303 ? 2.318 -15.379 9.168 1.00 98.56 303 CYS A C 1
ATOM 2403 O O . CYS A 1 303 ? 2.994 -15.269 10.192 1.00 98.56 303 CYS A O 1
ATOM 2405 N N . LEU A 1 304 ? 1.383 -14.477 8.846 1.00 98.81 304 LEU A N 1
ATOM 2406 C CA . LEU A 1 304 ? 1.053 -13.338 9.707 1.00 98.81 304 LEU A CA 1
ATOM 2407 C C . LEU A 1 304 ? 0.461 -13.798 11.046 1.00 98.81 304 LEU A C 1
ATOM 2409 O O . LEU A 1 304 ? 0.910 -13.359 12.107 1.00 98.81 304 LEU A O 1
ATOM 2413 N N . GLN A 1 305 ? -0.519 -14.702 11.003 1.00 98.81 305 GLN A N 1
ATOM 2414 C CA . GLN A 1 305 ? -1.175 -15.241 12.195 1.00 98.81 305 GLN A CA 1
ATOM 2415 C C . GLN A 1 305 ? -0.203 -16.033 13.066 1.00 98.81 305 GLN A C 1
ATOM 2417 O O . GLN A 1 305 ? -0.238 -15.895 14.285 1.00 98.81 305 GLN A O 1
ATOM 2422 N N . GLN A 1 306 ? 0.693 -16.811 12.461 1.00 98.62 306 GLN A N 1
ATOM 2423 C CA . GLN A 1 306 ? 1.717 -17.551 13.188 1.00 98.62 306 GLN A CA 1
ATOM 2424 C C . GLN A 1 306 ? 2.689 -16.618 13.920 1.00 98.62 306 GLN A C 1
ATOM 2426 O O . GLN A 1 306 ? 3.030 -16.871 15.074 1.00 98.62 306 GLN A O 1
ATOM 2431 N N . ALA A 1 307 ? 3.115 -15.528 13.277 1.00 98.44 307 ALA A N 1
ATOM 2432 C CA . ALA A 1 307 ? 4.081 -14.603 13.860 1.00 98.44 307 ALA A CA 1
ATOM 2433 C C . ALA A 1 307 ? 3.489 -13.708 14.961 1.00 98.44 307 ALA A C 1
ATOM 2435 O O . ALA A 1 307 ? 4.171 -13.395 15.936 1.00 98.44 307 ALA A O 1
ATOM 2436 N N . GLY A 1 308 ? 2.246 -13.242 14.791 1.00 98.19 308 GLY A N 1
ATOM 2437 C CA . GLY A 1 308 ? 1.627 -12.270 15.701 1.00 98.19 308 GLY A CA 1
ATOM 2438 C C . GLY A 1 308 ? 0.518 -12.809 16.605 1.00 98.19 308 GLY A C 1
ATOM 2439 O O . GLY A 1 308 ? 0.112 -12.114 17.534 1.00 98.19 308 GLY A O 1
ATOM 2440 N N . GLY A 1 309 ? 0.029 -14.028 16.365 1.00 98.31 309 GLY A N 1
ATOM 2441 C CA . GLY A 1 309 ? -0.968 -14.706 17.199 1.00 98.31 309 GLY A CA 1
ATOM 2442 C C . GLY A 1 309 ? -2.405 -14.185 17.075 1.00 98.31 309 GLY A C 1
ATOM 2443 O O . GLY A 1 309 ? -3.289 -14.690 17.766 1.00 98.31 309 GLY A O 1
ATOM 2444 N N . LEU A 1 310 ? -2.677 -13.192 16.217 1.00 98.56 310 LEU A N 1
ATOM 2445 C CA . LEU A 1 310 ? -4.011 -12.602 16.062 1.00 98.56 310 LEU A CA 1
ATOM 2446 C C . LEU A 1 310 ? -4.639 -13.014 14.730 1.00 98.56 310 LEU A C 1
ATOM 2448 O O . LEU A 1 310 ? -4.150 -12.658 13.658 1.00 98.56 310 LEU A O 1
ATOM 2452 N N . THR A 1 311 ? -5.769 -13.717 14.794 1.00 98.38 311 THR A N 1
ATOM 2453 C CA . THR A 1 311 ? -6.466 -14.265 13.616 1.00 98.38 311 THR A CA 1
ATOM 2454 C C . THR A 1 311 ? -6.963 -13.189 12.650 1.00 98.38 311 THR A C 1
ATOM 2456 O O . THR A 1 311 ? -6.918 -13.385 11.439 1.00 98.38 311 THR A O 1
ATOM 2459 N N . SER A 1 312 ? -7.384 -12.028 13.159 1.00 98.38 312 SER A N 1
ATOM 2460 C CA . SER A 1 312 ? -7.809 -10.885 12.339 1.00 98.38 312 SER A CA 1
ATOM 2461 C C . SER A 1 312 ? -6.646 -10.077 11.754 1.00 98.38 312 SER A C 1
ATOM 2463 O O . SER A 1 312 ? -6.877 -9.197 10.929 1.00 98.38 312 SER A O 1
ATOM 2465 N N . GLY A 1 313 ? -5.403 -10.355 12.159 1.00 98.69 313 GLY A N 1
ATOM 2466 C CA . GLY A 1 313 ? -4.205 -9.627 11.743 1.00 98.69 313 GLY A CA 1
ATOM 2467 C C . GLY A 1 313 ? -3.688 -10.038 10.367 1.00 98.69 313 GLY A C 1
ATOM 2468 O O . GLY A 1 313 ? -2.535 -10.434 10.221 1.00 98.69 313 GLY A O 1
ATOM 2469 N N . VAL A 1 314 ? -4.553 -9.972 9.364 1.00 98.75 314 VAL A N 1
ATOM 2470 C CA . VAL A 1 314 ? -4.278 -10.401 7.988 1.00 98.75 314 VAL A CA 1
ATOM 2471 C C . VAL A 1 314 ? -4.520 -9.261 7.006 1.00 98.75 314 VAL A C 1
ATOM 2473 O O . VAL A 1 314 ? -5.233 -8.308 7.333 1.00 98.75 314 VAL A O 1
ATOM 2476 N N . LEU A 1 315 ? -3.953 -9.356 5.804 1.00 98.69 315 LEU A N 1
ATOM 2477 C CA . LEU A 1 315 ? -4.192 -8.386 4.730 1.00 98.69 315 LEU A CA 1
ATOM 2478 C C . LEU A 1 315 ? -5.552 -8.642 4.063 1.00 98.69 315 LEU A C 1
ATOM 2480 O O . LEU A 1 315 ? -6.061 -9.757 4.111 1.00 98.69 315 LEU A O 1
ATOM 2484 N N . ASP A 1 316 ? -6.157 -7.641 3.437 1.00 98.69 316 ASP A N 1
ATOM 2485 C CA . ASP A 1 316 ? -7.401 -7.782 2.658 1.00 98.69 316 ASP A CA 1
ATOM 2486 C C . ASP A 1 316 ? -7.138 -7.803 1.152 1.00 98.69 316 ASP A C 1
ATOM 2488 O O . ASP A 1 316 ? -7.927 -8.350 0.384 1.00 98.69 316 ASP A O 1
ATOM 2492 N N . PHE A 1 317 ? -6.007 -7.240 0.736 1.00 98.56 317 PHE A N 1
ATOM 2493 C CA . PHE A 1 317 ? -5.492 -7.297 -0.621 1.00 98.56 317 PHE A CA 1
ATOM 2494 C C . PHE A 1 317 ? -3.962 -7.288 -0.594 1.00 98.56 317 PHE A C 1
ATOM 2496 O O . PHE A 1 317 ? -3.350 -6.895 0.400 1.00 98.56 317 PHE A O 1
ATOM 2503 N N . TYR A 1 318 ? -3.370 -7.768 -1.680 1.00 98.69 318 TYR A N 1
ATOM 2504 C CA . TYR A 1 318 ? -1.934 -7.783 -1.912 1.00 98.69 318 TYR A CA 1
ATOM 2505 C C . TYR A 1 318 ? -1.521 -6.578 -2.749 1.00 98.69 318 TYR A C 1
ATOM 2507 O O . TYR A 1 318 ? -2.311 -6.051 -3.540 1.00 98.69 318 TYR A O 1
ATOM 2515 N N . GLN A 1 319 ? -0.277 -6.145 -2.585 1.00 98.19 319 GLN A N 1
ATOM 2516 C CA . GLN A 1 319 ? 0.262 -4.990 -3.284 1.00 98.19 319 GLN A CA 1
ATOM 2517 C C . GLN A 1 319 ? 1.724 -5.238 -3.658 1.00 98.19 319 GLN A C 1
ATOM 2519 O O . GLN A 1 319 ? 2.563 -5.492 -2.796 1.00 98.19 319 GLN A O 1
ATOM 2524 N N . ILE A 1 320 ? 2.011 -5.150 -4.956 1.00 98.25 320 ILE A N 1
ATOM 2525 C CA . ILE A 1 320 ? 3.331 -5.391 -5.542 1.00 98.25 320 ILE A CA 1
ATOM 2526 C C . ILE A 1 320 ? 3.811 -4.110 -6.218 1.00 98.25 320 ILE A C 1
ATOM 2528 O O . ILE A 1 320 ? 3.100 -3.542 -7.046 1.00 98.25 320 ILE A O 1
ATOM 2532 N N . HIS A 1 321 ? 5.012 -3.662 -5.888 1.00 97.88 321 HIS A N 1
ATOM 2533 C CA . HIS A 1 321 ? 5.704 -2.597 -6.605 1.00 97.88 321 HIS A CA 1
ATOM 2534 C C . HIS A 1 321 ? 6.504 -3.203 -7.750 1.00 97.88 321 HIS A C 1
ATOM 2536 O O . HIS A 1 321 ? 6.862 -4.381 -7.720 1.00 97.88 321 HIS A O 1
ATOM 2542 N N . THR A 1 322 ? 6.757 -2.439 -8.808 1.00 97.62 322 THR A N 1
ATOM 2543 C CA . THR A 1 322 ? 7.585 -2.944 -9.899 1.00 97.62 322 THR A CA 1
ATOM 2544 C C . THR A 1 322 ? 8.291 -1.837 -10.663 1.00 97.62 322 THR A C 1
ATOM 2546 O O . THR A 1 322 ? 7.689 -0.883 -11.153 1.00 97.62 322 THR A O 1
ATOM 2549 N N . TYR A 1 323 ? 9.600 -2.012 -10.819 1.00 96.88 323 TYR A N 1
ATOM 2550 C CA . TYR A 1 323 ? 10.465 -1.120 -11.574 1.00 96.88 323 TYR A CA 1
ATOM 2551 C C . TYR A 1 323 ? 11.450 -1.941 -12.398 1.00 96.88 323 TYR A C 1
ATOM 2553 O O . TYR A 1 323 ? 11.953 -2.972 -11.953 1.00 96.88 323 TYR A O 1
ATOM 2561 N N . SER A 1 324 ? 11.754 -1.473 -13.604 1.00 96.25 324 SER A N 1
ATOM 2562 C CA . SER A 1 324 ? 12.784 -2.089 -14.431 1.00 96.25 324 SER A CA 1
ATOM 2563 C C . SER A 1 324 ? 14.174 -1.843 -13.842 1.00 96.25 324 SER A C 1
ATOM 2565 O O . SER A 1 324 ? 14.471 -0.729 -13.400 1.00 96.25 324 SER A O 1
ATOM 2567 N N . HIS A 1 325 ? 15.050 -2.838 -13.929 1.00 91.38 325 HIS A N 1
ATOM 2568 C CA . HIS A 1 325 ? 16.471 -2.711 -13.628 1.00 91.38 325 HIS A CA 1
ATOM 2569 C C . HIS A 1 325 ? 17.270 -2.803 -14.932 1.00 91.38 325 HIS A C 1
ATOM 2571 O O . HIS A 1 325 ? 17.038 -3.694 -15.747 1.00 91.38 325 HIS A O 1
ATOM 2577 N N . ASN A 1 326 ? 18.185 -1.857 -15.171 1.00 90.62 326 ASN A N 1
ATOM 2578 C CA . ASN A 1 326 ? 18.940 -1.748 -16.431 1.00 90.62 326 ASN A CA 1
ATOM 2579 C C . ASN A 1 326 ? 18.043 -1.816 -17.683 1.00 90.62 326 ASN A C 1
ATOM 2581 O O . ASN A 1 326 ? 18.348 -2.509 -18.653 1.00 90.62 326 ASN A O 1
ATOM 2585 N N . GLY A 1 327 ? 16.897 -1.128 -17.629 1.00 93.75 327 GLY A N 1
ATOM 2586 C CA . GLY A 1 327 ? 15.939 -1.046 -18.732 1.00 93.75 327 GLY A CA 1
ATOM 2587 C C . GLY A 1 327 ? 15.106 -2.307 -18.977 1.00 93.75 327 GLY A C 1
ATOM 2588 O O . GLY A 1 327 ? 14.377 -2.337 -19.960 1.00 93.75 327 GLY A O 1
ATOM 2589 N N . ASN A 1 328 ? 15.179 -3.324 -18.111 1.00 96.50 328 ASN A N 1
ATOM 2590 C CA . ASN A 1 328 ? 14.427 -4.570 -18.259 1.00 96.50 328 ASN A CA 1
ATOM 2591 C C . ASN A 1 328 ? 13.641 -4.904 -16.986 1.00 96.50 328 ASN A C 1
ATOM 2593 O O . ASN A 1 328 ? 14.133 -4.726 -15.872 1.00 96.50 328 ASN A O 1
ATOM 2597 N N . TYR A 1 329 ? 12.419 -5.403 -17.146 1.00 96.94 329 TYR A N 1
ATOM 2598 C CA . TYR A 1 329 ? 11.687 -6.039 -16.052 1.00 96.94 329 TYR A CA 1
ATOM 2599 C C . TYR A 1 329 ? 12.167 -7.482 -15.851 1.00 96.94 329 TYR A C 1
ATOM 2601 O O . TYR A 1 329 ? 12.575 -8.148 -16.806 1.00 96.94 329 TYR A O 1
ATOM 2609 N N . GLY A 1 330 ? 12.071 -7.983 -14.618 1.00 93.75 330 GLY A N 1
ATOM 2610 C CA . GLY A 1 330 ? 12.189 -9.415 -14.351 1.00 93.75 330 GLY A CA 1
ATOM 2611 C C . GLY A 1 330 ? 11.078 -10.204 -15.051 1.00 93.75 330 GLY A C 1
ATOM 2612 O O . GLY A 1 330 ? 9.991 -9.684 -15.303 1.00 93.75 330 GLY A O 1
ATOM 2613 N N . SER A 1 331 ? 11.318 -11.484 -15.350 1.00 95.94 331 SER A N 1
ATOM 2614 C CA . SER A 1 331 ? 10.325 -12.336 -16.030 1.00 95.94 331 SER A CA 1
ATOM 2615 C C . SER A 1 331 ? 9.056 -12.581 -15.206 1.00 95.94 331 SER A C 1
ATOM 2617 O O . SER A 1 331 ? 8.042 -13.002 -15.757 1.00 95.94 331 SER A O 1
ATOM 2619 N N . GLN A 1 332 ? 9.119 -12.324 -13.898 1.00 96.81 332 GLN A N 1
ATOM 2620 C CA . GLN A 1 332 ? 8.016 -12.471 -12.955 1.00 96.81 332 GLN A CA 1
ATOM 2621 C C . GLN A 1 332 ? 7.333 -11.135 -12.631 1.00 96.81 332 GLN A C 1
ATOM 2623 O O . GLN A 1 332 ? 6.384 -11.131 -11.852 1.00 96.81 332 GLN A O 1
ATOM 2628 N N . ALA A 1 333 ? 7.763 -10.017 -13.223 1.00 97.88 333 ALA A N 1
ATOM 2629 C CA . ALA A 1 333 ? 7.219 -8.700 -12.918 1.00 97.88 333 ALA A CA 1
ATOM 2630 C C . ALA A 1 333 ? 5.741 -8.574 -13.347 1.00 97.88 333 ALA A C 1
ATOM 2632 O O . ALA A 1 333 ? 5.369 -9.097 -14.406 1.00 97.88 333 ALA A O 1
ATOM 2633 N N . PRO A 1 334 ? 4.907 -7.808 -12.614 1.00 97.88 334 PRO A N 1
ATOM 2634 C CA . PRO A 1 334 ? 3.483 -7.629 -12.918 1.00 97.88 334 PRO A CA 1
ATOM 2635 C C . PRO A 1 334 ? 3.173 -7.180 -14.355 1.00 97.88 334 PRO A C 1
ATOM 2637 O O . PRO A 1 334 ? 2.148 -7.556 -14.925 1.00 97.88 334 PRO A O 1
ATOM 2640 N N . PHE A 1 335 ? 4.066 -6.405 -14.982 1.00 98.12 335 PHE A N 1
ATOM 2641 C CA . PHE A 1 335 ? 3.903 -5.957 -16.370 1.00 98.12 335 PHE A CA 1
ATOM 2642 C C . PHE A 1 335 ? 4.471 -6.909 -17.432 1.00 98.12 335 PHE A C 1
ATOM 2644 O O . PHE A 1 335 ? 4.347 -6.630 -18.624 1.00 98.12 335 PHE A O 1
ATOM 2651 N N . VAL A 1 336 ? 5.049 -8.041 -17.033 1.00 97.19 336 VAL A N 1
ATOM 2652 C CA . VAL A 1 336 ? 5.596 -9.060 -17.944 1.00 97.19 336 VAL A CA 1
ATOM 2653 C C . VAL A 1 336 ? 4.736 -10.318 -17.947 1.00 97.19 336 VAL A C 1
ATOM 2655 O O . VAL A 1 336 ? 4.454 -10.860 -19.018 1.00 97.19 336 VAL A O 1
ATOM 2658 N N . VAL A 1 337 ? 4.258 -10.741 -16.776 1.00 97.75 337 VAL A N 1
ATOM 2659 C CA . VAL A 1 337 ? 3.429 -11.945 -16.610 1.00 97.75 337 VAL A CA 1
ATOM 2660 C C . VAL A 1 337 ? 2.103 -11.858 -17.369 1.00 97.75 337 VAL A C 1
ATOM 2662 O O . VAL A 1 337 ? 1.637 -10.765 -17.707 1.00 97.75 337 VAL A O 1
ATOM 2665 N N . THR A 1 338 ? 1.492 -13.010 -17.664 1.00 95.94 338 THR A N 1
ATOM 2666 C CA . THR A 1 338 ? 0.272 -13.083 -18.488 1.00 95.94 338 THR A CA 1
ATOM 2667 C C . THR A 1 338 ? -0.879 -12.304 -17.879 1.00 95.94 338 THR A C 1
ATOM 2669 O O . THR A 1 338 ? -1.499 -11.521 -18.587 1.00 95.94 338 THR A O 1
ATOM 2672 N N . ASP A 1 339 ? -1.146 -12.486 -16.591 1.00 96.12 339 ASP A N 1
ATOM 2673 C CA . ASP A 1 339 ? -2.127 -11.747 -15.801 1.00 96.12 339 ASP A CA 1
ATOM 2674 C C . ASP A 1 339 ? -1.912 -12.027 -14.306 1.00 96.12 339 ASP A C 1
ATOM 2676 O O . ASP A 1 339 ? -1.029 -12.797 -13.929 1.00 96.12 339 ASP A O 1
ATOM 2680 N N . ALA A 1 340 ? -2.710 -11.397 -13.445 1.00 95.81 340 ALA A N 1
ATOM 2681 C CA . ALA A 1 340 ? -2.627 -11.544 -11.995 1.00 95.81 340 ALA A CA 1
ATOM 2682 C C . ALA A 1 340 ? -2.740 -13.004 -11.496 1.00 95.81 340 ALA A C 1
ATOM 2684 O O . ALA A 1 340 ? -2.218 -13.310 -10.424 1.00 95.81 340 ALA A O 1
ATOM 2685 N N . SER A 1 341 ? -3.369 -13.919 -12.253 1.00 95.94 341 SER A N 1
ATOM 2686 C CA . SER A 1 341 ? -3.462 -15.344 -11.885 1.00 95.94 341 SER A CA 1
ATOM 2687 C C . SER A 1 341 ? -2.130 -16.091 -11.988 1.00 95.94 341 SER A C 1
ATOM 2689 O O . SER A 1 341 ? -2.001 -17.186 -11.442 1.00 95.94 341 SER A O 1
ATOM 2691 N N . HIS A 1 342 ? -1.116 -15.472 -12.603 1.00 97.38 342 HIS A N 1
ATOM 2692 C CA . HIS A 1 342 ? 0.268 -15.948 -12.587 1.00 97.38 342 HIS A CA 1
ATOM 2693 C C . HIS A 1 342 ? 0.839 -16.082 -11.165 1.00 97.38 342 HIS A C 1
ATOM 2695 O O . HIS A 1 342 ? 1.788 -16.835 -10.964 1.00 97.38 342 HIS A O 1
ATOM 2701 N N . TYR A 1 343 ? 0.253 -15.402 -10.171 1.00 97.12 343 TYR A N 1
ATOM 2702 C CA . TYR A 1 343 ? 0.630 -15.506 -8.758 1.00 97.12 343 TYR A CA 1
ATOM 2703 C C . TYR A 1 343 ? -0.381 -16.360 -7.968 1.00 97.12 343 TYR A C 1
ATOM 2705 O O . TYR A 1 343 ? -1.214 -15.821 -7.232 1.00 97.12 343 TYR A O 1
ATOM 2713 N N . PRO A 1 344 ? -0.348 -17.702 -8.078 1.00 94.25 344 PRO A N 1
ATOM 2714 C CA . PRO A 1 344 ? -1.345 -18.568 -7.447 1.00 94.25 344 PRO A CA 1
ATOM 2715 C C . PRO A 1 344 ? -1.328 -18.492 -5.912 1.00 94.25 344 PRO A C 1
ATOM 2717 O O . PRO A 1 344 ? -2.374 -18.658 -5.285 1.00 94.25 344 PRO A O 1
ATOM 2720 N N . GLU A 1 345 ? -0.182 -18.184 -5.296 1.00 90.31 345 GLU A N 1
ATOM 2721 C CA . GLU A 1 345 ? -0.063 -17.997 -3.838 1.00 90.31 345 GLU A CA 1
ATOM 2722 C C . GLU A 1 345 ? -0.788 -16.747 -3.315 1.00 90.31 345 GLU A C 1
ATOM 2724 O O . GLU A 1 345 ? -1.013 -16.617 -2.111 1.00 90.31 345 GLU A O 1
ATOM 2729 N N . LEU A 1 346 ? -1.154 -15.831 -4.216 1.00 95.62 346 LEU A N 1
ATOM 2730 C CA . LEU A 1 346 ? -1.928 -14.627 -3.919 1.00 95.62 346 LEU A CA 1
ATOM 2731 C C . LEU A 1 346 ? -3.419 -14.804 -4.238 1.00 95.62 346 LEU A C 1
ATOM 2733 O O . LEU A 1 346 ? -4.208 -13.867 -4.092 1.00 95.62 346 LEU A O 1
ATOM 2737 N N . SER A 1 347 ? -3.821 -16.004 -4.676 1.00 88.94 347 SER A N 1
ATOM 2738 C CA . SER A 1 347 ? -5.213 -16.301 -5.000 1.00 88.94 347 SER A CA 1
ATOM 2739 C C . SER A 1 347 ? -6.133 -16.085 -3.793 1.00 88.94 347 SER A C 1
ATOM 2741 O O . SER A 1 347 ? -5.780 -16.318 -2.638 1.00 88.94 347 SER A O 1
ATOM 2743 N N . GLY A 1 348 ? -7.341 -15.592 -4.068 1.00 91.88 348 GLY A N 1
ATOM 2744 C CA . GLY A 1 348 ? -8.343 -15.297 -3.042 1.00 91.88 348 GLY A CA 1
ATOM 2745 C C . GLY A 1 348 ? -8.325 -13.862 -2.512 1.00 91.88 348 GLY A C 1
ATOM 2746 O O . GLY A 1 348 ? -9.270 -13.487 -1.819 1.00 91.88 348 GLY A O 1
ATOM 2747 N N . LYS A 1 349 ? -7.329 -13.038 -2.871 1.00 97.31 349 LYS A N 1
ATOM 2748 C CA . LYS A 1 349 ? -7.318 -11.599 -2.557 1.00 97.31 349 LYS A CA 1
ATOM 2749 C C . LYS A 1 349 ? -7.002 -10.755 -3.798 1.00 97.31 349 LYS A C 1
ATOM 2751 O O . LYS A 1 349 ? -6.288 -11.223 -4.683 1.00 97.31 349 LYS A O 1
ATOM 2756 N N . PRO A 1 350 ? -7.532 -9.522 -3.902 1.00 97.94 350 PRO A N 1
ATOM 2757 C CA . PRO A 1 350 ? -7.165 -8.609 -4.982 1.00 97.94 350 PRO A CA 1
ATOM 2758 C C . PRO A 1 350 ? -5.660 -8.299 -4.970 1.00 97.94 350 PRO A C 1
ATOM 2760 O O . PRO A 1 350 ? -5.061 -8.242 -3.899 1.00 97.94 350 PRO A O 1
ATOM 2763 N N . ILE A 1 351 ? -5.066 -8.053 -6.142 1.00 97.94 351 ILE A N 1
ATOM 2764 C CA . ILE A 1 351 ? -3.651 -7.669 -6.281 1.00 97.94 351 ILE A CA 1
ATOM 2765 C C . ILE A 1 351 ? -3.574 -6.282 -6.911 1.00 97.94 351 ILE A C 1
ATOM 2767 O O . ILE A 1 351 ? -4.087 -6.065 -8.010 1.00 97.94 351 ILE A O 1
ATOM 2771 N N . VAL A 1 352 ? -2.934 -5.342 -6.228 1.00 97.88 352 VAL A N 1
ATOM 2772 C CA . VAL A 1 352 ? -2.681 -3.981 -6.709 1.00 97.88 352 VAL A CA 1
ATOM 2773 C C . VAL A 1 352 ? -1.227 -3.864 -7.158 1.00 97.88 352 VAL A C 1
ATOM 2775 O O . VAL A 1 352 ? -0.329 -4.335 -6.465 1.00 97.88 352 VAL A O 1
ATOM 2778 N N . ILE A 1 353 ? -0.981 -3.209 -8.295 1.00 97.88 353 ILE A N 1
ATOM 2779 C CA . ILE A 1 353 ? 0.366 -2.738 -8.638 1.00 97.88 353 ILE A CA 1
ATOM 2780 C C . ILE A 1 353 ? 0.548 -1.378 -7.958 1.00 97.88 353 ILE A C 1
ATOM 2782 O O . ILE A 1 353 ? 0.009 -0.370 -8.423 1.00 97.88 353 ILE A O 1
ATOM 2786 N N . GLY A 1 354 ? 1.206 -1.403 -6.800 1.00 95.19 354 GLY A N 1
ATOM 2787 C CA . GLY A 1 354 ? 1.245 -0.319 -5.813 1.00 95.19 354 GLY A CA 1
ATOM 2788 C C . GLY A 1 354 ? 2.203 0.816 -6.133 1.00 95.19 354 GLY A C 1
ATOM 2789 O O . GLY A 1 354 ? 1.988 1.944 -5.698 1.00 95.19 354 GLY A O 1
ATOM 2790 N N . GLU A 1 355 ? 3.210 0.522 -6.951 1.00 95.75 355 GLU A N 1
ATOM 2791 C CA . GLU A 1 355 ? 4.149 1.502 -7.471 1.00 95.75 355 GLU A CA 1
ATOM 2792 C C . GLU A 1 355 ? 4.722 1.056 -8.814 1.00 95.75 355 GLU A C 1
ATOM 2794 O O . GLU A 1 355 ? 5.028 -0.123 -9.015 1.00 95.75 355 GLU A O 1
ATOM 2799 N N . PHE A 1 356 ? 4.862 2.015 -9.729 1.00 96.75 356 PHE A N 1
ATOM 2800 C CA . PHE A 1 356 ? 5.563 1.883 -11.005 1.00 96.75 356 PHE A CA 1
ATOM 2801 C C . PHE A 1 356 ? 5.785 3.248 -11.654 1.00 96.75 356 PHE A C 1
ATOM 2803 O O . PHE A 1 356 ? 5.109 4.220 -11.321 1.00 96.75 356 PHE A O 1
ATOM 2810 N N . SER A 1 357 ? 6.653 3.322 -12.660 1.00 96.31 357 SER A N 1
ATOM 2811 C CA . SER A 1 357 ? 6.818 4.528 -13.473 1.00 96.31 357 SER A CA 1
ATOM 2812 C C . SER A 1 357 ? 7.188 4.213 -14.918 1.00 96.31 357 SER A C 1
ATOM 2814 O O . SER A 1 357 ? 7.731 3.156 -15.238 1.00 96.31 357 SER A O 1
ATOM 2816 N N . GLN A 1 358 ? 6.935 5.160 -15.817 1.00 96.44 358 GLN A N 1
ATOM 2817 C CA . GLN A 1 358 ? 7.477 5.147 -17.171 1.00 96.44 358 GLN A CA 1
ATOM 2818 C C . GLN A 1 358 ? 8.995 5.345 -17.164 1.00 96.44 358 GLN A C 1
ATOM 2820 O O . GLN A 1 358 ? 9.690 4.684 -17.937 1.00 96.44 358 GLN A O 1
ATOM 2825 N N . ALA A 1 359 ? 9.520 6.192 -16.272 1.00 94.62 359 ALA A N 1
ATOM 2826 C CA . ALA A 1 359 ? 10.956 6.402 -16.090 1.00 94.62 359 ALA A CA 1
ATOM 2827 C C . ALA A 1 359 ? 11.726 5.085 -15.870 1.00 94.62 359 ALA A C 1
ATOM 2829 O O . ALA A 1 359 ? 12.818 4.906 -16.411 1.00 94.62 359 ALA A O 1
ATOM 2830 N N . ARG A 1 360 ? 11.127 4.127 -15.149 1.00 95.56 360 ARG A N 1
ATOM 2831 C CA . ARG A 1 360 ? 11.635 2.755 -14.989 1.00 95.56 360 ARG A CA 1
ATOM 2832 C C . ARG A 1 360 ? 10.645 1.713 -15.515 1.00 95.56 360 ARG A C 1
ATOM 2834 O O . ARG A 1 360 ? 10.406 0.687 -14.882 1.00 95.56 360 ARG A O 1
ATOM 2841 N N . GLY A 1 361 ? 10.107 1.990 -16.702 1.00 96.31 361 GLY A N 1
ATOM 2842 C CA . GLY A 1 361 ? 9.049 1.217 -17.350 1.00 96.31 361 GLY A CA 1
ATOM 2843 C C . GLY A 1 361 ? 9.509 0.134 -18.326 1.00 96.31 361 GLY A C 1
ATOM 2844 O O . GLY A 1 361 ? 8.683 -0.370 -19.080 1.00 96.31 361 GLY A O 1
ATOM 2845 N N . ALA A 1 362 ? 10.814 -0.154 -18.422 1.00 96.62 362 ALA A N 1
ATOM 2846 C CA . ALA A 1 362 ? 11.394 -1.013 -19.469 1.00 96.62 362 ALA A CA 1
ATOM 2847 C C . ALA A 1 362 ? 10.935 -0.655 -20.905 1.00 96.62 362 ALA A C 1
ATOM 2849 O O . ALA A 1 362 ? 10.667 -1.524 -21.732 1.00 96.62 362 ALA A O 1
ATOM 2850 N N . GLY A 1 363 ? 10.787 0.644 -21.194 1.00 96.69 363 GLY A N 1
ATOM 2851 C CA . GLY A 1 363 ? 10.308 1.147 -22.487 1.00 96.69 363 GLY A CA 1
ATOM 2852 C C . GLY A 1 363 ? 8.784 1.200 -22.650 1.00 96.69 363 GLY A C 1
ATOM 2853 O O . GLY A 1 363 ? 8.319 1.806 -23.612 1.00 96.69 363 GLY A O 1
ATOM 2854 N N . MET A 1 364 ? 8.001 0.645 -21.716 1.00 97.88 364 MET A N 1
ATOM 2855 C CA . MET A 1 364 ? 6.542 0.784 -21.721 1.00 97.88 364 MET A CA 1
ATOM 2856 C C . MET A 1 364 ? 6.138 2.211 -21.361 1.00 97.88 364 MET A C 1
ATOM 2858 O O . MET A 1 364 ? 6.555 2.751 -20.334 1.00 97.88 364 MET A O 1
ATOM 2862 N N . THR A 1 365 ? 5.256 2.796 -22.161 1.00 98.12 365 THR A N 1
ATOM 2863 C CA . THR A 1 365 ? 4.603 4.066 -21.847 1.00 98.12 365 THR A CA 1
ATOM 2864 C C . THR A 1 365 ? 3.711 3.935 -20.615 1.00 98.12 365 THR A C 1
ATOM 2866 O O . THR A 1 365 ? 3.167 2.871 -20.310 1.00 98.12 365 THR A O 1
ATOM 2869 N N . ILE A 1 366 ? 3.475 5.051 -19.932 1.00 97.25 366 ILE A N 1
ATOM 2870 C CA . ILE A 1 366 ? 2.603 5.100 -18.760 1.00 97.25 366 ILE A CA 1
ATOM 2871 C C . ILE A 1 366 ? 1.186 4.597 -19.083 1.00 97.25 366 ILE A C 1
ATOM 2873 O O . ILE A 1 366 ? 0.568 3.891 -18.292 1.00 97.25 366 ILE A O 1
ATOM 2877 N N . THR A 1 367 ? 0.675 4.885 -20.283 1.00 97.81 367 THR A N 1
ATOM 2878 C CA . THR A 1 367 ? -0.641 4.421 -20.744 1.00 97.81 367 THR A CA 1
ATOM 2879 C C . THR A 1 367 ? -0.696 2.917 -20.973 1.00 97.81 367 THR A C 1
ATOM 2881 O O . THR A 1 367 ? -1.725 2.305 -20.683 1.00 97.81 367 THR A O 1
ATOM 2884 N N . GLU A 1 368 ? 0.390 2.310 -21.458 1.00 98.31 368 GLU A N 1
ATOM 2885 C CA . GLU A 1 368 ? 0.491 0.853 -21.599 1.00 98.31 368 GLU A CA 1
ATOM 2886 C C . GLU A 1 368 ? 0.510 0.179 -20.229 1.00 98.31 368 GLU A C 1
ATOM 2888 O O . GLU A 1 368 ? -0.219 -0.790 -20.031 1.00 98.31 368 GLU A O 1
ATOM 2893 N N . GLN A 1 369 ? 1.256 0.729 -19.267 1.00 98.25 369 GLN A N 1
ATOM 2894 C CA . GLN A 1 369 ? 1.317 0.209 -17.897 1.00 98.25 369 GLN A CA 1
ATOM 2895 C C . GLN A 1 369 ? -0.068 0.230 -17.226 1.00 98.25 369 GLN A C 1
ATOM 2897 O O . GLN A 1 369 ? -0.566 -0.811 -16.789 1.00 98.25 369 GLN A O 1
ATOM 2902 N N . PHE A 1 370 ? -0.769 1.372 -17.248 1.00 97.50 370 PHE A N 1
ATOM 2903 C CA . PHE A 1 370 ? -2.140 1.466 -16.722 1.00 97.50 370 PHE A CA 1
ATOM 2904 C C . PHE A 1 370 ? -3.126 0.547 -17.464 1.00 97.50 370 PHE A C 1
ATOM 2906 O O . PHE A 1 370 ? -3.949 -0.122 -16.832 1.00 97.50 370 PHE A O 1
ATOM 2913 N N . SER A 1 371 ? -3.057 0.487 -18.798 1.00 97.31 371 SER A N 1
ATOM 2914 C CA . SER A 1 371 ? -3.938 -0.376 -19.599 1.00 97.31 371 SER A CA 1
ATOM 2915 C C . SER A 1 371 ? -3.712 -1.851 -19.306 1.00 97.31 371 SER A C 1
ATOM 2917 O O . SER A 1 371 ? -4.680 -2.612 -19.211 1.00 97.31 371 SER A O 1
ATOM 2919 N N . ARG A 1 372 ? -2.451 -2.257 -19.132 1.00 97.19 372 ARG A N 1
ATOM 2920 C CA . ARG A 1 372 ? -2.086 -3.629 -18.802 1.00 97.19 372 ARG A CA 1
ATOM 2921 C C . ARG A 1 372 ? -2.616 -4.009 -17.430 1.00 97.19 372 ARG A C 1
ATOM 2923 O O . ARG A 1 372 ? -3.359 -4.979 -17.346 1.00 97.19 372 ARG A O 1
ATOM 2930 N N . ALA A 1 373 ? -2.348 -3.209 -16.399 1.00 97.12 373 ALA A N 1
ATOM 2931 C CA . ALA A 1 373 ? -2.890 -3.458 -15.064 1.00 97.12 373 ALA A CA 1
ATOM 2932 C C . ALA A 1 373 ? -4.417 -3.651 -15.103 1.00 97.12 373 ALA A C 1
ATOM 2934 O O . ALA A 1 373 ? -4.940 -4.653 -14.621 1.00 97.12 373 ALA A O 1
ATOM 2935 N N . TYR A 1 374 ? -5.126 -2.747 -15.791 1.00 96.75 374 TYR A N 1
ATOM 2936 C CA . TYR A 1 374 ? -6.580 -2.805 -15.924 1.00 96.75 374 TYR A CA 1
ATOM 2937 C C . TYR A 1 374 ? -7.091 -4.054 -16.658 1.00 96.75 374 TYR A C 1
ATOM 2939 O O . TYR A 1 374 ? -8.159 -4.571 -16.336 1.00 96.75 374 TYR A O 1
ATOM 2947 N N . SER A 1 375 ? -6.391 -4.514 -17.695 1.00 96.69 375 SER A N 1
ATOM 2948 C CA . SER A 1 375 ? -6.887 -5.584 -18.568 1.00 96.69 375 SER A CA 1
ATOM 2949 C C . SER A 1 375 ? -6.359 -6.978 -18.218 1.00 96.69 375 SER A C 1
ATOM 2951 O O . SER A 1 375 ? -6.904 -7.955 -18.732 1.00 96.69 375 SER A O 1
ATOM 2953 N N . HIS A 1 376 ? -5.383 -7.079 -17.314 1.00 96.75 376 HIS A N 1
ATOM 2954 C CA . HIS A 1 376 ? -4.691 -8.318 -16.943 1.00 96.75 376 HIS A CA 1
ATOM 2955 C C . HIS A 1 376 ? -4.948 -8.728 -15.480 1.00 96.75 376 HIS A C 1
ATOM 2957 O O . HIS A 1 376 ? -4.070 -9.248 -14.800 1.00 96.75 376 HIS A O 1
ATOM 2963 N N . GLY A 1 377 ? -6.161 -8.490 -14.974 1.00 95.25 377 GLY A N 1
ATOM 2964 C CA . GLY A 1 377 ? -6.631 -9.055 -13.701 1.00 95.25 377 GLY A CA 1
ATOM 2965 C C . GLY A 1 377 ? -6.143 -8.361 -12.425 1.00 95.25 377 GLY A C 1
ATOM 2966 O O . GLY A 1 377 ? -6.545 -8.772 -11.338 1.00 95.25 377 GLY A O 1
ATOM 2967 N N . PHE A 1 378 ? -5.333 -7.303 -12.523 1.00 96.75 378 PHE A N 1
ATOM 2968 C CA . PHE A 1 378 ? -4.952 -6.506 -11.357 1.00 96.75 378 PHE A CA 1
ATOM 2969 C C . PHE A 1 378 ? -6.110 -5.601 -10.915 1.00 96.75 378 PHE A C 1
ATOM 2971 O O . PHE A 1 378 ? -6.853 -5.045 -11.726 1.00 96.75 378 PHE A O 1
ATOM 2978 N N . ALA A 1 379 ? -6.257 -5.441 -9.604 1.00 95.94 379 ALA A N 1
ATOM 2979 C CA . ALA A 1 379 ? -7.324 -4.670 -8.976 1.00 95.94 379 ALA A CA 1
ATOM 2980 C C . ALA A 1 379 ? -7.011 -3.171 -8.871 1.00 95.94 379 ALA A C 1
ATOM 2982 O O . ALA A 1 379 ? -7.907 -2.366 -8.615 1.00 95.94 379 ALA A O 1
ATOM 2983 N N . GLY A 1 380 ? -5.757 -2.775 -9.085 1.00 94.38 380 GLY A N 1
ATOM 2984 C CA . GLY A 1 380 ? -5.359 -1.376 -9.066 1.00 94.38 380 GLY A CA 1
ATOM 2985 C C . GLY A 1 380 ? -3.964 -1.127 -9.620 1.00 94.38 380 GLY A C 1
ATOM 2986 O O . GLY A 1 380 ? -3.187 -2.062 -9.808 1.00 94.38 380 GLY A O 1
ATOM 2987 N N . ALA A 1 381 ? -3.685 0.143 -9.910 1.00 95.62 381 ALA A N 1
ATOM 2988 C CA . ALA A 1 381 ? -2.440 0.604 -10.520 1.00 95.62 381 ALA A CA 1
ATOM 2989 C C . ALA A 1 381 ? -2.113 2.024 -10.045 1.00 95.62 381 ALA A C 1
ATOM 2991 O O . ALA A 1 381 ? -2.911 2.941 -10.286 1.00 95.62 381 ALA A O 1
ATOM 2992 N N . TRP A 1 382 ? -1.000 2.191 -9.331 1.00 94.25 382 TRP A N 1
ATOM 2993 C CA . TRP A 1 382 ? -0.609 3.425 -8.658 1.00 94.25 382 TRP A CA 1
ATOM 2994 C C . TRP A 1 382 ? 0.788 3.878 -9.138 1.00 94.25 382 TRP A C 1
ATOM 2996 O O . TRP A 1 382 ? 1.779 3.197 -8.901 1.00 94.25 382 TRP A O 1
ATOM 3006 N N . SER A 1 383 ? 0.880 5.006 -9.853 1.00 93.19 383 SER A N 1
ATOM 3007 C CA . SER A 1 383 ? 2.154 5.478 -10.435 1.00 93.19 383 SER A CA 1
ATOM 3008 C C . SER A 1 383 ? 3.009 6.286 -9.450 1.00 93.19 383 SER A C 1
ATOM 3010 O O . SER A 1 383 ? 2.461 7.041 -8.645 1.00 93.19 383 SER A O 1
ATOM 3012 N N . TRP A 1 384 ? 4.334 6.206 -9.580 1.00 90.62 384 TRP A N 1
ATOM 3013 C CA . TRP A 1 384 ? 5.338 6.829 -8.714 1.00 90.62 384 TRP A CA 1
ATOM 3014 C C . TRP A 1 384 ? 6.065 8.022 -9.376 1.00 90.62 384 TRP A C 1
ATOM 3016 O O . TRP A 1 384 ? 6.523 7.931 -10.516 1.00 90.62 384 TRP A O 1
ATOM 3026 N N . HIS A 1 385 ? 6.230 9.166 -8.708 1.00 78.75 385 HIS A N 1
ATOM 3027 C CA . HIS A 1 385 ? 5.353 9.683 -7.648 1.00 78.75 385 HIS A CA 1
ATOM 3028 C C . HIS A 1 385 ? 4.889 11.090 -8.004 1.00 78.75 385 HIS A C 1
ATOM 3030 O O . HIS A 1 385 ? 5.561 11.829 -8.722 1.00 78.75 385 HIS A O 1
ATOM 3036 N N . TYR A 1 386 ? 3.697 11.477 -7.552 1.00 77.12 386 TYR A N 1
ATOM 3037 C CA . TYR A 1 386 ? 2.979 12.607 -8.155 1.00 77.12 386 TYR A CA 1
ATOM 3038 C C . TYR A 1 386 ? 3.707 13.957 -8.069 1.00 77.12 386 TYR A C 1
ATOM 3040 O O . TYR A 1 386 ? 3.524 14.810 -8.937 1.00 77.12 386 TYR A O 1
ATOM 3048 N N . LEU A 1 387 ? 4.506 14.181 -7.022 1.00 71.12 387 LEU A N 1
ATOM 3049 C CA . LEU A 1 387 ? 5.178 15.464 -6.821 1.00 71.12 387 LEU A CA 1
ATOM 3050 C C . LEU A 1 387 ? 6.451 15.616 -7.653 1.00 71.12 387 LEU A C 1
ATOM 3052 O O . LEU A 1 387 ? 6.779 16.757 -7.980 1.00 71.12 387 LEU A O 1
ATOM 3056 N N . ALA A 1 388 ? 7.114 14.510 -8.018 1.00 73.00 388 ALA A N 1
ATOM 3057 C CA . ALA A 1 388 ? 8.384 14.503 -8.751 1.00 73.00 388 ALA A CA 1
ATOM 3058 C C . ALA A 1 388 ? 9.382 15.557 -8.222 1.00 73.00 388 ALA A C 1
ATOM 3060 O O . ALA A 1 388 ? 10.037 16.263 -8.987 1.00 73.00 388 ALA A O 1
ATOM 3061 N N . ASP A 1 389 ? 9.411 15.746 -6.900 1.00 62.75 389 ASP A N 1
ATOM 3062 C CA . ASP A 1 389 ? 10.095 16.858 -6.232 1.00 62.75 389 ASP A CA 1
ATOM 3063 C C . ASP A 1 389 ? 11.500 16.487 -5.738 1.00 62.75 389 ASP A C 1
ATOM 3065 O O . ASP A 1 389 ? 12.216 17.348 -5.221 1.00 62.75 389 ASP A O 1
ATOM 3069 N N . ARG A 1 390 ? 11.918 15.236 -5.953 1.00 62.62 390 ARG A N 1
ATOM 3070 C CA . ARG A 1 390 ? 13.265 14.741 -5.679 1.00 62.62 390 ARG A CA 1
ATOM 3071 C C . ARG A 1 390 ? 14.094 14.718 -6.953 1.00 62.62 390 ARG A C 1
ATOM 3073 O O . ARG A 1 390 ? 13.806 13.972 -7.881 1.00 62.62 390 ARG A O 1
ATOM 3080 N N . ALA A 1 391 ? 15.127 15.556 -6.993 1.00 58.16 391 ALA A N 1
ATOM 3081 C CA . ALA A 1 391 ? 16.042 15.630 -8.131 1.00 58.16 391 ALA A CA 1
ATOM 3082 C C . ALA A 1 391 ? 16.942 14.384 -8.261 1.00 58.16 391 ALA A C 1
ATOM 3084 O O . ALA A 1 391 ? 17.492 14.140 -9.331 1.00 58.16 391 ALA A O 1
ATOM 3085 N N . ASP A 1 392 ? 17.102 13.619 -7.179 1.00 63.41 392 ASP A N 1
ATOM 3086 C CA . ASP A 1 392 ? 17.897 12.393 -7.085 1.00 63.41 392 ASP A CA 1
ATOM 3087 C C . ASP A 1 392 ? 17.082 11.112 -7.331 1.00 63.41 392 ASP A C 1
ATOM 3089 O O . ASP A 1 392 ? 17.658 10.051 -7.589 1.00 63.41 392 ASP A O 1
ATOM 3093 N N . ASP A 1 393 ? 15.750 11.199 -7.317 1.00 72.62 393 ASP A N 1
ATOM 3094 C CA . ASP A 1 393 ? 14.889 10.066 -7.628 1.00 72.62 393 ASP A CA 1
ATOM 3095 C C . ASP A 1 393 ? 14.769 9.869 -9.145 1.00 72.62 393 ASP A C 1
ATOM 3097 O O . ASP A 1 393 ? 14.013 10.532 -9.851 1.00 72.62 393 ASP A O 1
ATOM 3101 N N . THR A 1 394 ? 15.529 8.906 -9.656 1.00 78.00 394 THR A N 1
ATOM 3102 C CA . THR A 1 394 ? 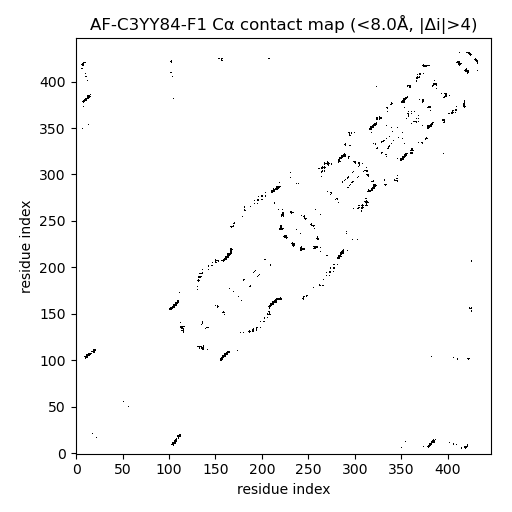15.518 8.529 -11.078 1.00 78.00 394 THR A CA 1
ATOM 3103 C C . THR A 1 394 ? 14.378 7.575 -11.447 1.00 78.00 394 THR A C 1
ATOM 3105 O O . THR A 1 394 ? 14.256 7.192 -12.610 1.00 78.00 394 THR A O 1
ATOM 3108 N N . ALA A 1 395 ? 13.566 7.147 -10.478 1.00 85.19 395 ALA A N 1
ATOM 3109 C CA . ALA A 1 395 ? 12.414 6.282 -10.691 1.00 85.19 395 ALA A CA 1
ATOM 3110 C C . ALA A 1 395 ? 11.097 7.057 -10.827 1.00 85.19 395 ALA A C 1
ATOM 3112 O O . ALA A 1 395 ? 10.068 6.422 -11.027 1.00 85.19 395 ALA A O 1
ATOM 3113 N N . THR A 1 396 ? 11.099 8.390 -10.749 1.00 88.25 396 THR A N 1
ATOM 3114 C CA . THR A 1 396 ? 9.871 9.198 -10.734 1.00 88.25 396 THR A CA 1
ATOM 3115 C C . THR A 1 396 ? 9.431 9.689 -12.114 1.00 88.25 396 THR A C 1
ATOM 3117 O O . THR A 1 396 ? 10.232 10.164 -12.922 1.00 88.25 396 THR A O 1
ATOM 3120 N N . ASP A 1 397 ? 8.127 9.626 -12.378 1.00 88.56 397 ASP A N 1
ATOM 3121 C CA . ASP A 1 397 ? 7.509 10.296 -13.521 1.00 88.56 397 ASP A CA 1
ATOM 3122 C C . ASP A 1 397 ? 7.086 11.726 -13.179 1.00 88.56 397 ASP A C 1
ATOM 3124 O O . ASP A 1 397 ? 6.546 11.995 -12.110 1.00 88.56 397 ASP A O 1
ATOM 3128 N N . ALA A 1 398 ? 7.157 12.643 -14.145 1.00 88.62 398 ALA A N 1
ATOM 3129 C CA . ALA A 1 398 ? 6.500 13.940 -14.002 1.00 88.62 398 ALA A CA 1
ATOM 3130 C C . ALA A 1 398 ? 4.976 13.780 -13.807 1.00 88.62 398 ALA A C 1
ATOM 3132 O O . ALA A 1 398 ? 4.335 12.942 -14.448 1.00 88.62 398 ALA A O 1
ATOM 3133 N N . SER A 1 399 ? 4.364 14.659 -13.007 1.00 84.19 399 SER A N 1
ATOM 3134 C CA . SER A 1 399 ? 2.906 14.670 -12.776 1.00 84.19 399 SER A CA 1
ATOM 3135 C C . SER A 1 399 ? 2.081 14.673 -14.071 1.00 84.19 399 SER A C 1
ATOM 3137 O O . SER A 1 399 ? 1.044 14.015 -14.155 1.00 84.19 399 SER A O 1
ATOM 3139 N N . ALA A 1 400 ? 2.554 15.369 -15.110 1.00 87.00 400 ALA A N 1
ATOM 3140 C CA . ALA A 1 400 ? 1.919 15.391 -16.425 1.00 87.00 400 ALA A CA 1
ATOM 3141 C C . ALA A 1 400 ? 1.876 14.000 -17.083 1.00 87.00 400 ALA A C 1
ATOM 3143 O O . ALA A 1 400 ? 0.838 13.623 -17.625 1.00 87.00 400 ALA A O 1
ATOM 3144 N N . THR A 1 401 ? 2.960 13.223 -16.992 1.00 91.31 401 THR A N 1
ATOM 3145 C CA . THR A 1 401 ? 3.036 11.840 -17.492 1.00 91.31 401 THR A CA 1
ATOM 3146 C C . THR A 1 401 ? 2.030 10.957 -16.763 1.00 91.31 401 THR A C 1
ATOM 3148 O O . THR A 1 401 ? 1.191 10.314 -17.391 1.00 91.31 401 THR A O 1
ATOM 3151 N N . GLN A 1 402 ? 2.014 11.010 -15.432 1.00 89.25 402 GLN A N 1
ATOM 3152 C CA . GLN A 1 402 ? 1.079 10.227 -14.621 1.00 89.25 402 GLN A CA 1
ATOM 3153 C C . GLN A 1 402 ? -0.385 10.570 -14.946 1.00 89.25 402 GLN A C 1
ATOM 3155 O O . GLN A 1 402 ? -1.216 9.681 -15.127 1.00 89.25 402 GLN A O 1
ATOM 3160 N N . LEU A 1 403 ? -0.707 11.858 -15.130 1.00 87.00 403 LEU A N 1
ATOM 3161 C CA . LEU A 1 403 ? -2.046 12.302 -15.537 1.00 87.00 403 LEU A CA 1
ATOM 3162 C C . LEU A 1 403 ? -2.467 11.768 -16.915 1.00 87.00 403 LEU A C 1
ATOM 3164 O O . LEU A 1 403 ? -3.660 11.535 -17.126 1.00 87.00 403 LEU A O 1
ATOM 3168 N N . ILE A 1 404 ? -1.534 11.571 -17.852 1.00 92.12 404 ILE A N 1
ATOM 3169 C CA . ILE A 1 404 ? -1.824 10.923 -19.142 1.00 92.12 404 ILE A CA 1
ATOM 3170 C C . ILE A 1 404 ? -2.243 9.465 -18.906 1.00 92.12 404 ILE A C 1
ATOM 3172 O O . ILE A 1 404 ? -3.280 9.048 -19.423 1.00 92.12 404 ILE A O 1
ATOM 3176 N N . GLY A 1 405 ? -1.517 8.734 -18.057 1.00 90.06 405 GLY A N 1
ATOM 3177 C CA . GLY A 1 405 ? -1.871 7.372 -17.649 1.00 90.06 405 GLY A CA 1
ATOM 3178 C C . GLY A 1 405 ? -3.252 7.274 -16.990 1.00 90.06 405 GLY A C 1
ATOM 3179 O O . GLY A 1 405 ? -4.098 6.492 -17.418 1.00 90.06 405 GLY A O 1
ATOM 3180 N N . LEU A 1 406 ? -3.550 8.145 -16.021 1.00 87.19 406 LEU A N 1
ATOM 3181 C CA . LEU A 1 406 ? -4.868 8.194 -15.367 1.00 87.19 406 LEU A CA 1
ATOM 3182 C C . LEU A 1 406 ? -6.012 8.468 -16.360 1.00 87.19 406 LEU A C 1
ATOM 3184 O O . LEU A 1 406 ? -7.120 7.935 -16.228 1.00 87.19 406 LEU A O 1
ATOM 3188 N N . ARG A 1 407 ? -5.766 9.310 -17.373 1.00 88.56 407 ARG A N 1
ATOM 3189 C CA . ARG A 1 407 ? -6.765 9.655 -18.396 1.00 88.56 407 ARG A CA 1
ATOM 3190 C C . ARG A 1 407 ? -7.130 8.475 -19.294 1.00 88.56 407 ARG A C 1
ATOM 3192 O O . ARG A 1 407 ? -8.266 8.461 -19.768 1.00 88.56 407 ARG A O 1
ATOM 3199 N N . GLU A 1 408 ? -6.239 7.503 -19.475 1.00 90.88 408 GLU A N 1
ATOM 3200 C CA . GLU A 1 408 ? -6.511 6.276 -20.237 1.00 90.88 408 GLU A CA 1
ATOM 3201 C C . GLU A 1 408 ? -7.628 5.442 -19.589 1.00 90.88 408 GLU A C 1
ATOM 3203 O O . GLU A 1 408 ? -8.500 4.897 -20.267 1.00 90.88 408 GLU A O 1
ATOM 3208 N N . LEU A 1 409 ? -7.676 5.402 -18.254 1.00 87.94 409 LEU A N 1
ATOM 3209 C CA . LEU A 1 409 ? -8.637 4.576 -17.519 1.00 87.94 409 LEU A CA 1
ATOM 3210 C C . LEU A 1 409 ? -9.922 5.314 -17.108 1.00 87.94 409 LEU A C 1
ATOM 3212 O O . LEU A 1 409 ? -10.907 4.668 -16.758 1.00 87.94 409 LEU A O 1
ATOM 3216 N N . ARG A 1 410 ? -9.960 6.654 -17.177 1.00 83.44 410 ARG A N 1
ATOM 3217 C CA . ARG A 1 410 ? -10.966 7.528 -16.519 1.00 83.44 410 ARG A CA 1
ATOM 3218 C C . ARG A 1 410 ? -1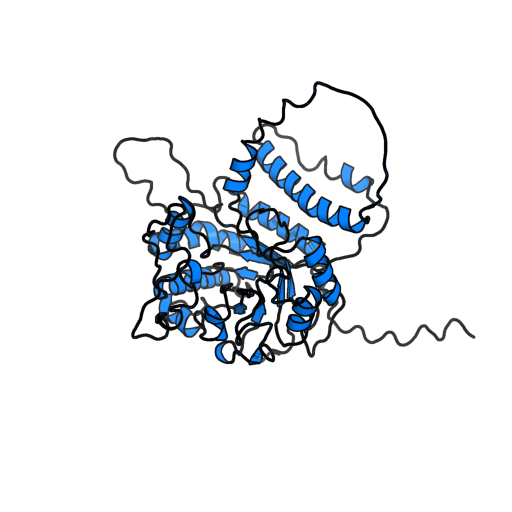2.450 7.200 -16.754 1.00 83.44 410 ARG A C 1
ATOM 3220 O O . ARG A 1 410 ? -13.299 7.619 -15.969 1.00 83.44 410 ARG A O 1
ATOM 3227 N N . PHE A 1 411 ? -12.783 6.517 -17.850 1.00 84.81 411 PHE A N 1
ATOM 3228 C CA . PHE A 1 411 ? -14.158 6.131 -18.195 1.00 84.81 411 PHE A CA 1
ATOM 3229 C C . PHE A 1 411 ? -14.353 4.621 -18.336 1.00 84.81 411 PHE A C 1
ATOM 3231 O O . PHE A 1 411 ? -15.444 4.193 -18.714 1.00 84.81 411 PHE A O 1
ATOM 3238 N N . LYS A 1 412 ? -13.332 3.807 -18.046 1.00 86.12 412 LYS A N 1
ATOM 3239 C CA . LYS A 1 412 ? -13.461 2.358 -18.151 1.00 86.12 412 LYS A CA 1
ATOM 3240 C C . LYS A 1 412 ? -14.364 1.822 -17.031 1.00 86.12 412 LYS A C 1
ATOM 3242 O O . LYS A 1 412 ? -14.312 2.256 -15.877 1.00 86.12 412 LYS A O 1
ATOM 3247 N N . ASN A 1 413 ? -15.240 0.904 -17.426 1.00 89.75 413 ASN A N 1
ATOM 3248 C CA . ASN A 1 413 ? -16.179 0.194 -16.563 1.00 89.75 413 ASN A CA 1
ATOM 3249 C C . ASN A 1 413 ? -16.502 -1.188 -17.161 1.00 89.75 413 ASN A C 1
ATOM 3251 O O . ASN A 1 413 ? -17.659 -1.533 -17.397 1.00 89.75 413 ASN A O 1
ATOM 3255 N N . ASP A 1 414 ? -15.462 -1.953 -17.478 1.00 89.19 414 ASP A N 1
ATOM 3256 C CA . ASP A 1 414 ? -15.575 -3.333 -17.930 1.00 89.19 414 ASP A CA 1
ATOM 3257 C C . ASP A 1 414 ? -15.501 -4.280 -16.730 1.00 89.19 414 ASP A C 1
ATOM 3259 O O . ASP A 1 414 ? -14.428 -4.577 -16.211 1.00 89.19 414 ASP A O 1
ATOM 3263 N N . GLN A 1 415 ? -16.667 -4.759 -16.300 1.00 86.81 415 GLN A N 1
ATOM 3264 C CA . GLN A 1 415 ? -16.825 -5.677 -15.166 1.00 86.81 415 GLN A CA 1
ATOM 3265 C C . GLN A 1 415 ? -16.234 -7.078 -15.413 1.00 86.81 415 GLN A C 1
ATOM 3267 O O . GLN A 1 415 ? -16.237 -7.891 -14.498 1.00 86.81 415 GLN A O 1
ATOM 3272 N N . THR A 1 416 ? -15.753 -7.375 -16.626 1.00 88.62 416 THR A N 1
ATOM 3273 C CA . THR A 1 416 ? -15.034 -8.622 -16.947 1.00 88.62 416 THR A CA 1
ATOM 3274 C C . THR A 1 416 ? -13.510 -8.459 -16.921 1.00 88.62 416 THR A C 1
ATOM 3276 O O . THR A 1 416 ? -12.777 -9.426 -17.105 1.00 88.62 416 THR A O 1
ATOM 3279 N N . 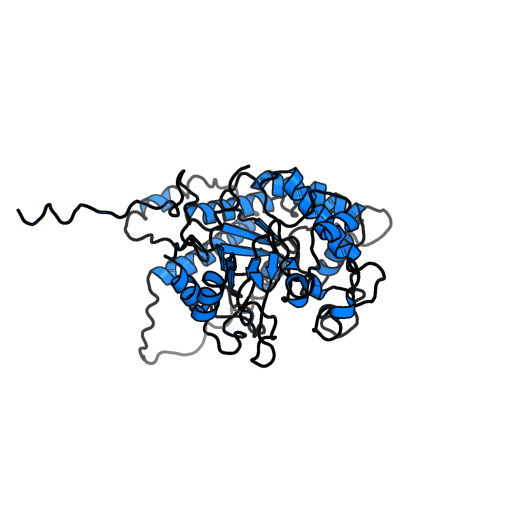ARG A 1 417 ? -13.028 -7.229 -16.709 1.00 91.19 417 ARG A N 1
ATOM 3280 C CA . ARG A 1 417 ? -11.613 -6.850 -16.616 1.00 91.19 417 ARG A CA 1
ATOM 3281 C C . ARG A 1 417 ? -11.399 -6.156 -15.266 1.00 91.19 417 ARG A C 1
ATOM 3283 O O . ARG A 1 417 ? -11.904 -6.621 -14.251 1.00 91.19 417 ARG A O 1
ATOM 3290 N N . GLY A 1 418 ? -10.708 -5.018 -15.243 1.00 87.62 418 GLY A N 1
ATOM 3291 C CA . GLY A 1 418 ? -10.467 -4.246 -14.029 1.00 87.62 418 GLY A CA 1
ATOM 3292 C C . GLY A 1 418 ? -11.733 -3.686 -13.377 1.00 87.62 418 GLY A C 1
ATOM 3293 O O . GLY A 1 418 ? -11.701 -3.313 -12.218 1.00 87.62 418 GLY A O 1
ATOM 3294 N N . GLY A 1 419 ? -12.877 -3.623 -14.055 1.00 90.12 419 GLY A N 1
ATOM 3295 C CA . GLY A 1 419 ? -14.109 -3.118 -13.455 1.00 90.12 419 GLY A CA 1
ATOM 3296 C C . GLY A 1 419 ? -14.228 -1.600 -13.535 1.00 90.12 419 GLY A C 1
ATOM 3297 O O . GLY A 1 419 ? -13.779 -0.960 -14.488 1.00 90.12 419 GLY A O 1
ATOM 3298 N N . CYS A 1 420 ? -14.920 -1.007 -12.569 1.00 88.38 420 CYS A N 1
ATOM 3299 C CA . CYS A 1 420 ? -15.308 0.398 -12.617 1.00 88.38 420 CYS A CA 1
ATOM 3300 C C . CYS A 1 420 ? -14.234 1.326 -12.052 1.00 88.38 420 CYS A C 1
ATOM 3302 O O . CYS A 1 420 ? -13.908 1.220 -10.876 1.00 88.38 420 CYS A O 1
ATOM 3304 N N . VAL A 1 421 ? -13.777 2.284 -12.861 1.00 86.69 421 VAL A N 1
ATOM 3305 C CA . VAL A 1 421 ? -12.783 3.285 -12.437 1.00 86.69 421 VAL A CA 1
ATOM 3306 C C . VAL A 1 421 ? -13.441 4.531 -11.850 1.00 86.69 421 VAL A C 1
ATOM 3308 O O . VAL A 1 421 ? -12.966 5.097 -10.872 1.00 86.69 421 VAL A O 1
ATOM 3311 N N . ARG A 1 422 ? -14.550 4.993 -12.436 1.00 85.81 422 ARG A N 1
ATOM 3312 C CA . ARG A 1 422 ? -15.222 6.222 -11.996 1.00 85.81 422 ARG A CA 1
ATOM 3313 C C . ARG A 1 422 ? -16.199 5.921 -10.865 1.00 85.81 422 ARG A C 1
ATOM 3315 O O . ARG A 1 422 ? -17.296 5.435 -11.120 1.00 85.81 422 ARG A O 1
ATOM 3322 N N . ILE A 1 423 ? -15.838 6.282 -9.638 1.00 83.44 423 ILE A N 1
ATOM 3323 C CA . ILE A 1 423 ? -16.648 6.005 -8.442 1.00 83.44 423 ILE A CA 1
ATOM 3324 C C . ILE A 1 423 ? -17.472 7.217 -7.975 1.00 83.44 423 ILE A C 1
ATOM 3326 O O . ILE A 1 423 ? -17.194 8.363 -8.336 1.00 83.44 423 ILE A O 1
ATOM 3330 N N . ASN A 1 424 ? -18.501 6.971 -7.159 1.00 86.00 424 ASN A N 1
ATOM 3331 C CA . ASN A 1 424 ? -19.289 7.986 -6.455 1.00 86.00 424 ASN A CA 1
ATOM 3332 C C . ASN A 1 424 ? -19.275 7.732 -4.940 1.00 86.00 424 ASN A C 1
ATOM 3334 O O . ASN A 1 424 ? -19.958 6.838 -4.444 1.00 86.00 424 ASN A O 1
ATOM 3338 N N . LEU A 1 425 ? -18.544 8.560 -4.197 1.00 86.06 425 LEU A N 1
ATOM 3339 C CA . LEU A 1 425 ? -18.453 8.487 -2.735 1.00 86.06 425 LEU A CA 1
ATOM 3340 C C . LEU A 1 425 ? -19.507 9.348 -2.020 1.00 86.06 425 LEU A C 1
ATOM 3342 O O . LEU A 1 425 ? -19.607 9.307 -0.792 1.00 86.06 425 LEU A O 1
ATOM 3346 N N . ASN A 1 426 ? -20.287 10.140 -2.763 1.00 82.88 426 ASN A N 1
ATOM 3347 C CA . ASN A 1 426 ? -21.278 11.068 -2.206 1.00 82.88 426 ASN A CA 1
ATOM 3348 C C . ASN A 1 426 ? -22.727 10.587 -2.362 1.00 82.88 426 ASN A C 1
ATOM 3350 O O . ASN A 1 426 ? -23.593 11.046 -1.624 1.00 82.88 426 ASN A O 1
ATOM 3354 N N . GLY A 1 427 ? -22.997 9.660 -3.283 1.00 69.31 427 GLY A N 1
ATOM 3355 C CA . GLY A 1 427 ? -24.330 9.090 -3.506 1.00 69.31 427 GLY A CA 1
ATOM 3356 C C . GLY A 1 427 ? -24.590 7.774 -2.771 1.00 69.31 427 GLY A C 1
ATOM 3357 O O . GLY A 1 427 ? -23.681 7.180 -2.176 1.00 69.31 427 GLY A O 1
ATOM 3358 N N . SER A 1 428 ? -25.849 7.331 -2.842 1.00 59.62 428 SER A N 1
ATOM 3359 C CA . SER A 1 428 ? -26.301 5.977 -2.487 1.00 59.62 428 SER A CA 1
ATOM 3360 C C . SER A 1 428 ? -26.032 4.956 -3.597 1.00 59.62 428 SER A C 1
ATOM 3362 O O . SER A 1 428 ? -25.884 3.778 -3.297 1.00 59.62 428 SER A O 1
ATOM 3364 N N . THR A 1 429 ? -25.912 5.403 -4.853 1.00 56.09 429 THR A N 1
ATOM 3365 C CA . THR A 1 429 ? -25.583 4.566 -6.013 1.00 56.09 429 THR A CA 1
ATOM 3366 C C . THR A 1 429 ? -24.228 4.955 -6.598 1.00 56.09 429 THR A C 1
ATOM 3368 O O . THR A 1 429 ? -23.894 6.138 -6.770 1.00 56.09 429 THR A O 1
ATOM 3371 N N . ASN A 1 430 ? -23.408 3.944 -6.875 1.00 59.53 430 ASN A N 1
ATOM 3372 C CA . ASN A 1 430 ? -22.109 4.136 -7.507 1.00 59.53 430 ASN A CA 1
ATOM 3373 C C . ASN A 1 430 ? -22.316 4.381 -9.017 1.00 59.53 430 ASN A C 1
ATOM 3375 O O . ASN A 1 430 ? -23.203 3.770 -9.610 1.00 59.53 430 ASN A O 1
ATOM 3379 N N . TYR A 1 431 ? -21.493 5.209 -9.683 1.00 62.41 431 TYR A N 1
ATOM 3380 C CA . TYR A 1 431 ? -21.561 5.359 -11.160 1.00 62.41 431 TYR A CA 1
ATOM 3381 C C . TYR A 1 431 ? -21.311 4.029 -11.900 1.00 62.41 431 TYR A C 1
ATOM 3383 O O . TYR A 1 431 ? -21.542 3.922 -13.103 1.00 62.41 431 TYR A O 1
ATOM 3391 N N . CYS A 1 432 ? -20.832 3.035 -11.157 1.00 63.31 432 CYS A N 1
ATOM 3392 C CA . CYS A 1 432 ? -20.559 1.670 -11.558 1.00 63.31 432 CYS A CA 1
ATOM 3393 C C . CYS A 1 432 ? -21.810 0.799 -11.727 1.00 63.31 432 CYS A C 1
ATOM 3395 O O . CYS A 1 432 ? -21.717 -0.271 -12.327 1.00 63.31 432 CYS A O 1
ATOM 3397 N N . GLU A 1 433 ? -22.975 1.225 -11.228 1.00 57.31 433 GLU A N 1
ATOM 3398 C CA . GLU A 1 433 ? -24.231 0.565 -11.574 1.00 57.31 433 GLU A CA 1
ATOM 3399 C C . GLU A 1 433 ? -24.494 0.767 -13.068 1.00 57.31 433 GLU A C 1
ATOM 3401 O O . GLU A 1 433 ? -24.493 1.897 -13.562 1.00 57.31 433 GLU A O 1
ATOM 3406 N N . LYS A 1 434 ? -24.696 -0.338 -13.803 1.00 50.53 434 LYS A N 1
ATOM 3407 C CA . LYS A 1 434 ? -25.128 -0.300 -15.203 1.00 50.53 434 LYS A CA 1
ATOM 3408 C C . LYS A 1 434 ? -26.379 0.574 -15.277 1.00 50.53 434 LYS A C 1
ATOM 3410 O O . LYS A 1 434 ? -27.474 0.101 -14.982 1.00 50.53 434 LYS A O 1
ATOM 3415 N N . LYS A 1 435 ? -26.253 1.825 -15.727 1.00 47.03 435 LYS A N 1
ATOM 3416 C CA . LYS A 1 435 ? -27.412 2.473 -16.331 1.00 47.03 435 LYS A CA 1
ATOM 3417 C C . LYS A 1 435 ? -27.774 1.599 -17.532 1.00 47.03 435 LYS A C 1
ATOM 3419 O O . LYS A 1 435 ? -26.876 1.321 -18.336 1.00 47.03 435 LYS A O 1
ATOM 3424 N N . PRO A 1 436 ? -29.024 1.114 -17.652 1.00 37.84 436 PRO A N 1
ATOM 3425 C CA . PRO A 1 436 ? -29.447 0.482 -18.889 1.00 37.84 436 PRO A CA 1
ATOM 3426 C C . PRO A 1 436 ? -29.101 1.438 -20.037 1.00 37.84 436 PRO A C 1
ATOM 3428 O O . PRO A 1 436 ? -29.155 2.660 -19.839 1.00 37.84 436 PRO A O 1
ATOM 3431 N N . PRO A 1 437 ? -28.667 0.921 -21.201 1.00 39.31 437 PRO A N 1
ATOM 3432 C CA . PRO A 1 437 ? -28.350 1.778 -22.330 1.00 39.31 437 PRO A CA 1
ATOM 3433 C C . PRO A 1 437 ? -29.533 2.717 -22.545 1.00 39.31 437 PRO A C 1
ATOM 3435 O O . PRO A 1 437 ? -30.676 2.257 -22.544 1.00 39.31 437 PRO A O 1
ATOM 3438 N N . CYS A 1 438 ? -29.268 4.016 -22.699 1.00 40.31 438 CYS A N 1
ATOM 3439 C CA . CYS A 1 438 ? -30.268 4.969 -23.163 1.00 40.31 438 CYS A CA 1
ATOM 3440 C C . CYS A 1 438 ? -30.717 4.549 -24.572 1.00 40.31 438 CYS A C 1
ATOM 3442 O O . CYS A 1 438 ? -30.262 5.093 -25.574 1.00 40.31 438 CY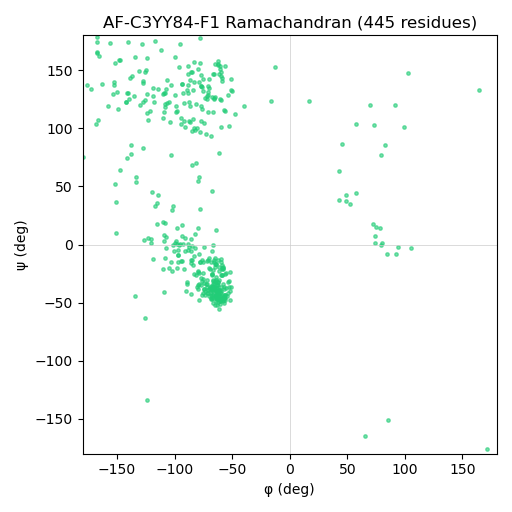S A O 1
ATOM 3444 N N . ARG A 1 439 ? -31.593 3.547 -24.668 1.00 45.62 439 ARG A N 1
ATOM 3445 C CA . ARG A 1 439 ? -32.534 3.428 -25.769 1.00 45.62 439 ARG A CA 1
ATOM 3446 C C . ARG A 1 439 ? -33.633 4.441 -25.487 1.00 45.62 439 ARG A C 1
ATOM 3448 O O . ARG A 1 439 ? -34.121 4.513 -24.369 1.00 45.62 439 ARG A O 1
ATOM 3455 N N . GLN A 1 440 ? -34.010 5.157 -26.541 1.00 43.81 440 GLN A N 1
ATOM 3456 C CA . GLN A 1 440 ? -35.075 6.160 -26.611 1.00 43.81 440 GLN A CA 1
ATOM 3457 C C . GLN A 1 440 ? -34.687 7.559 -26.130 1.00 43.81 440 GLN A C 1
ATOM 3459 O O . GLN A 1 440 ? -34.960 7.951 -25.008 1.00 43.81 440 GLN A O 1
ATOM 3464 N N . LEU A 1 441 ? -34.113 8.337 -27.049 1.00 39.38 441 LEU A N 1
ATOM 3465 C CA . LEU A 1 441 ? -34.557 9.719 -27.302 1.00 39.38 441 LEU A CA 1
ATOM 3466 C C . LEU A 1 441 ? -34.306 10.175 -28.760 1.00 39.38 441 LEU A C 1
ATOM 3468 O O . LEU A 1 441 ? -34.523 11.332 -29.090 1.00 39.38 441 LEU A O 1
ATOM 3472 N N . TYR A 1 442 ? -33.924 9.264 -29.669 1.00 37.31 442 TYR A N 1
ATOM 3473 C CA . TYR A 1 442 ? -33.731 9.568 -31.098 1.00 37.31 442 TYR A CA 1
ATOM 3474 C C . TYR A 1 442 ? -35.012 9.488 -31.952 1.00 37.31 442 TYR A C 1
ATOM 3476 O O . TYR A 1 442 ? -34.938 9.651 -33.163 1.00 37.31 442 TYR A O 1
ATOM 3484 N N . GLN A 1 443 ? -36.186 9.260 -31.350 1.00 38.88 443 GLN A N 1
ATOM 3485 C CA . GLN A 1 443 ? -37.471 9.184 -32.068 1.00 38.88 443 GLN A CA 1
ATOM 3486 C C . GLN A 1 443 ? -38.399 10.393 -31.859 1.00 38.88 443 GLN A C 1
ATOM 3488 O O . GLN A 1 443 ? -39.515 10.371 -32.354 1.00 38.88 443 GLN A O 1
ATOM 3493 N N . TYR A 1 444 ? -37.959 11.458 -31.177 1.00 40.28 444 TYR A N 1
ATOM 3494 C CA . TYR A 1 444 ? -38.813 12.628 -30.897 1.00 40.28 444 TYR A CA 1
ATOM 3495 C C . TYR A 1 444 ? -38.453 13.913 -31.662 1.00 40.28 444 TYR A C 1
ATOM 3497 O O . TYR A 1 444 ? -39.033 14.955 -31.385 1.00 40.28 444 TYR A O 1
ATOM 3505 N N . PHE A 1 445 ? -37.529 13.861 -32.629 1.00 39.50 445 PHE A N 1
ATOM 3506 C CA . PHE A 1 445 ? -37.137 15.045 -33.418 1.00 39.50 445 PHE A CA 1
ATOM 3507 C C . PHE A 1 445 ? -37.292 14.904 -34.940 1.00 39.50 445 PHE A C 1
ATOM 3509 O O . PHE A 1 445 ? -36.944 15.828 -35.667 1.00 39.50 445 PHE A O 1
ATOM 3516 N N . TYR A 1 446 ? -37.863 13.799 -35.423 1.00 42.34 446 TYR A N 1
ATOM 3517 C CA . TYR A 1 446 ? -38.309 13.668 -36.813 1.00 42.34 446 TYR A CA 1
ATOM 3518 C C . TYR A 1 446 ? -39.664 12.959 -36.843 1.00 42.34 446 TYR A C 1
ATOM 3520 O O . TYR A 1 446 ? -39.737 11.736 -36.952 1.00 42.34 446 TYR A O 1
ATOM 3528 N N . GLY A 1 447 ? -40.712 13.763 -36.687 1.00 40.50 447 GLY A N 1
ATOM 3529 C CA . GLY A 1 447 ? -42.119 13.427 -36.866 1.00 40.50 447 GLY A CA 1
ATOM 3530 C C . GLY A 1 447 ? -42.867 14.708 -37.171 1.00 40.50 447 GLY A C 1
ATOM 3531 O O . GLY A 1 447 ? -42.807 15.600 -36.296 1.00 40.50 447 GLY A O 1
#

Organism: Branchiostoma floridae (NCBI:txid7739)

Secondary structure (DSSP, 8-state):
------PPPEEEE------HHHHHHTTTTTTT-S----S--------------HHHHHHHHHHHHHHHHHHHHHHTTT----THHHHHHHHTT--SS-------EEEEE-TT----------SS-----S----SSSTTS-HHHHHHHHHHHHHTTT-EEEEEEEESS---HHHHHHHHHHHH-HHHHHHHIIIIIHHHHHHHTT-TTEEEEEEEE-GGGGB-----SSTTT--GGGTTTTTTGGGB-TTS-B-S--B-HHHHHHHHHHHHHHHHTT-TT--EEEEESSHIIIIIS-TT-HHHHHHHH--TT---SSEEEE---BTTB--TTSTTTSSSGGG-GGGTTS-EEEEE--STTSTT--HHHHHHHHHHTT-SEEEES-TT---SS-TTPPPHHHHHHHHHHHTT-EETTTTEE-S--SSSSS-TTS-PPP---STTSS--

Nearest PDB structures (foldseek):
  5y6t-assembly1_A  TM=9.315E-01  e=2.732E-36  Eisenia fetida
  4oou-assembly2_A  TM=9.182E-01  e=9.089E-34  Cryptopygus antarcticus
  2c0h-assembly1_A  TM=9.013E-01  e=3.538E-33  Mytilus edulis
  3vup-assembly2_B  TM=9.098E-01  e=4.739E-32  Aplysia kurodai
  1ta3-assembly1_B  TM=6.226E-01  e=8.232E-06  Aspergillus nidulans